Protein 8SK0 (pdb70)

B-factor: mean 19.0, std 8.54, range [7.65, 64.91]

Structure (mmCIF, N/CA/C/O backbone):
data_8SK0
#
_entry.id   8SK0
#
_cell.length_a   59.984
_cell.length_b   76.405
_cell.length_c   148.556
_cell.angle_alpha   90.000
_cell.angle_beta   90.000
_cell.angle_gamma   90.000
#
_symmetry.space_group_name_H-M   'P 21 21 21'
#
loop_
_entity.id
_entity.type
_entity.pdbx_description
1 polymer 'dTDP-glucose 4,6-dehydratase'
2 non-polymer GLYCEROL
3 non-polymer NICOTINAMIDE-ADENINE-DINUCLEOTIDE
4 non-polymer "THYMIDINE-5'-DIPHOSPHATE"
5 non-polymer DI(HYDROXYETHYL)ETHER
6 non-polymer 'CITRATE ANION'
7 water water
#
loop_
_atom_site.group_PDB
_atom_site.id
_atom_site.type_symbol
_atom_site.label_atom_id
_atom_site.label_alt_id
_atom_site.label_comp_id
_atom_site.label_asym_id
_atom_site.label_entity_id
_atom_site.label_seq_id
_atom_site.pdbx_PDB_ins_code
_atom_site.Cartn_x
_atom_site.Cartn_y
_atom_site.Cartn_z
_atom_site.occupancy
_atom_site.B_iso_or_equiv
_atom_site.auth_seq_id
_atom_site.auth_comp_id
_atom_site.auth_asym_id
_atom_site.auth_atom_id
_atom_site.pdbx_PDB_model_num
ATOM 1 N N . VAL A 1 15 ? -8.75081 -26.35301 -23.24318 0.612 28.59357 -4 VAL A N 1
ATOM 2 C CA . VAL A 1 15 ? -7.76276 -25.31235 -22.98879 0.612 28.88851 -4 VAL A CA 1
ATOM 3 C C . VAL A 1 15 ? -8.39417 -23.94317 -23.19835 0.612 36.44900 -4 VAL A C 1
ATOM 4 O O . VAL A 1 15 ? -8.97030 -23.67769 -24.25474 0.612 38.27123 -4 VAL A O 1
ATOM 8 N N . PRO A 1 16 ? -8.28348 -23.06480 -22.19973 0.561 34.81232 -3 PRO A N 1
ATOM 9 C CA . PRO A 1 16 ? -8.98652 -21.78135 -22.28335 0.561 31.83537 -3 PRO A CA 1
ATOM 10 C C . PRO A 1 16 ? -8.12740 -20.62844 -22.78424 0.561 30.88833 -3 PRO A C 1
ATOM 11 O O . PRO A 1 16 ? -8.48178 -19.46751 -22.56349 0.561 34.05017 -3 PRO A O 1
ATOM 15 N N . ARG A 1 17 ? -7.01539 -20.91405 -23.46084 0.581 38.51508 -2 ARG A N 1
ATOM 16 C CA . ARG A 1 17 ? -6.18877 -19.84793 -24.01298 0.581 34.48054 -2 ARG A CA 1
ATOM 17 C C . ARG A 1 17 ? -5.38227 -20.38285 -25.18786 0.581 37.89954 -2 ARG A C 1
ATOM 18 O O . ARG A 1 17 ? -4.93198 -21.53327 -25.17053 0.581 40.38011 -2 ARG A O 1
ATOM 20 N N . GLY A 1 18 ? -5.20174 -19.53396 -26.19981 0.649 38.74090 -1 GLY A N 1
ATOM 21 C CA . GLY A 1 18 ? -4.47654 -19.90593 -27.39783 0.649 38.92247 -1 GLY A CA 1
ATOM 22 C C . GLY A 1 18 ? -3.19006 -19.13073 -27.60586 0.649 36.90671 -1 GLY A C 1
ATOM 23 O O . GLY A 1 18 ? -2.46764 -18.84280 -26.64618 0.649 34.00583 -1 GLY A O 1
ATOM 24 N N . SER A 1 19 ? -2.89483 -18.78705 -28.86197 1.000 35.57337 0 SER A N 1
ATOM 25 C CA . SER A 1 19 ? -1.64835 -18.12878 -29.23724 1.000 32.77421 0 SER A CA 1
ATOM 26 C C . SER A 1 19 ? -1.79630 -16.61968 -29.41804 1.000 37.06720 0 SER A C 1
ATOM 27 O O . SER A 1 19 ? -0.88886 -15.97851 -29.95893 1.000 27.59828 0 SER A O 1
ATOM 30 N N . VAL A 1 20 ? -2.92378 -16.04524 -29.01254 1.000 27.03990 1 VAL A N 1
ATOM 31 C CA . VAL A 1 20 ? -3.07419 -14.59237 -28.95848 1.000 24.79839 1 VAL A CA 1
ATOM 32 C C . VAL A 1 20 ? -3.53941 -14.22917 -27.55537 1.000 22.31685 1 VAL A C 1
ATOM 33 O O . VAL A 1 20 ? -4.02156 -15.09673 -26.81157 1.000 22.27895 1 VAL A O 1
ATOM 37 N N . PRO A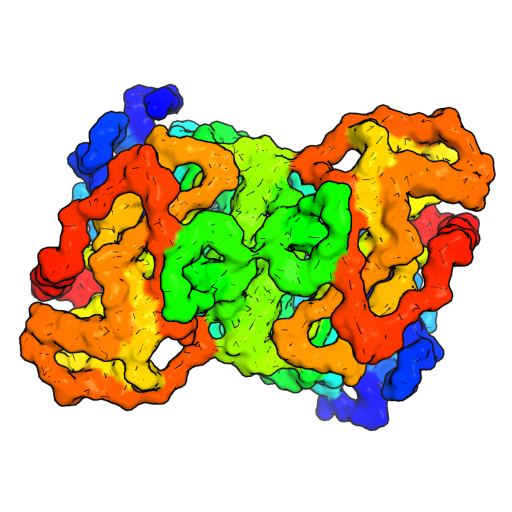 1 21 ? -3.37709 -12.96777 -27.14521 1.000 25.58107 2 PRO A N 1
ATOM 38 C CA . PRO A 1 21 ? -3.87464 -12.57218 -25.82237 1.000 24.88952 2 PRO A CA 1
ATOM 39 C C . PRO A 1 21 ? -5.38618 -12.72323 -25.73917 1.000 21.19158 2 PRO A C 1
ATOM 40 O O . PRO A 1 21 ? -6.09806 -12.62475 -26.74184 1.000 20.64148 2 PRO A O 1
ATOM 44 N N . ARG A 1 22 ? -5.86195 -13.00067 -24.52633 1.000 19.62227 3 ARG A N 1
ATOM 45 C CA . ARG A 1 22 ? -7.28454 -13.14068 -24.22448 1.000 20.61708 3 ARG A CA 1
ATOM 46 C C . ARG A 1 22 ? -7.65141 -12.13491 -23.14282 1.000 15.76958 3 ARG A C 1
ATOM 47 O O . ARG A 1 22 ? -7.13680 -12.21210 -22.02136 1.000 16.45256 3 ARG A O 1
ATOM 55 N N . VAL A 1 23 ? -8.55245 -11.20977 -23.46882 1.000 14.74999 4 VAL A N 1
ATOM 56 C CA . VAL A 1 23 ? -8.88260 -10.08676 -22.59527 1.000 11.93792 4 VAL A CA 1
ATOM 57 C C . VAL A 1 23 ? -10.36559 -10.14506 -22.24239 1.000 13.78552 4 VAL A C 1
ATOM 58 O O . VAL A 1 23 ? -11.21920 -10.24070 -23.13034 1.000 13.81230 4 VAL A O 1
ATOM 62 N N . PHE A 1 24 ? -10.66511 -10.08933 -20.94938 1.000 12.86223 5 PHE A N 1
ATOM 63 C CA . PHE A 1 24 ? -12.02693 -10.15228 -20.42494 1.000 11.88980 5 PHE A CA 1
ATOM 64 C C . PHE A 1 24 ? -12.42878 -8.74802 -19.98837 1.000 12.78658 5 PHE A C 1
ATOM 65 O O . PHE A 1 24 ? -11.74120 -8.13267 -19.16718 1.000 12.54495 5 PHE A O 1
ATOM 73 N N . VAL A 1 25 ? -13.53689 -8.24148 -20.53105 1.000 11.50294 6 VAL A N 1
ATOM 74 C CA . VAL A 1 25 ? -13.98639 -6.87028 -20.27149 1.000 9.91118 6 VAL A CA 1
ATOM 75 C C . VAL A 1 25 ? -15.39647 -6.93178 -19.69251 1.000 10.14521 6 VAL A C 1
ATOM 76 O O . VAL A 1 25 ? -16.37911 -7.09263 -20.43354 1.000 11.97057 6 VAL A O 1
ATOM 80 N N . ALA A 1 26 ? -15.51473 -6.77796 -18.37423 1.000 9.54938 7 ALA A N 1
ATOM 81 C CA . ALA A 1 26 ? -16.83258 -6.64853 -17.76186 1.000 10.67117 7 ALA A CA 1
ATOM 82 C C . ALA A 1 26 ? -17.36242 -5.23856 -17.98793 1.000 10.10875 7 ALA A C 1
ATOM 83 O O . ALA A 1 26 ? -16.61651 -4.25875 -17.88457 1.000 10.30852 7 ALA A O 1
ATOM 85 N N . GLY A 1 27 ? -18.65138 -5.13163 -18.30075 1.000 10.78609 8 GLY A N 1
ATOM 86 C CA . GLY A 1 27 ? -19.21116 -3.82432 -18.59464 1.000 10.69330 8 GLY A CA 1
ATOM 87 C C . GLY A 1 27 ? -18.86211 -3.31152 -19.97564 1.000 9.39505 8 GLY A C 1
ATOM 88 O O . GLY A 1 27 ? -18.99439 -2.11354 -20.24180 1.000 10.16335 8 GLY A O 1
ATOM 89 N N . GLY A 1 28 ? -18.41501 -4.19174 -20.86666 1.000 8.35344 9 GLY A N 1
ATOM 90 C CA . GLY A 1 28 ? -17.92425 -3.83338 -22.18236 1.000 9.49895 9 GLY A CA 1
ATOM 91 C C . GLY A 1 28 ? -18.97144 -3.38205 -23.17642 1.000 9.55638 9 GLY A C 1
ATOM 92 O O . GLY A 1 28 ? -18.59377 -2.97563 -24.27764 1.000 10.75722 9 GLY A O 1
ATOM 93 N N . ALA A 1 29 ? -20.25978 -3.43353 -22.83354 1.000 9.73780 10 ALA A N 1
ATOM 94 C CA . ALA A 1 29 ? -21.31063 -2.89658 -23.69308 1.000 8.63272 10 ALA A CA 1
ATOM 95 C C . ALA A 1 29 ? -21.72977 -1.48162 -23.30389 1.000 11.18451 10 ALA A C 1
ATOM 96 O O . ALA A 1 29 ? -22.66536 -0.93215 -23.90560 1.000 9.51074 10 ALA A O 1
ATOM 98 N N . GLY A 1 30 ? -21.06112 -0.87582 -22.32472 1.000 10.33393 11 GLY A N 1
ATOM 99 C CA . GLY A 1 30 ? -21.33197 0.49301 -21.93748 1.000 11.71046 11 GLY A CA 1
ATOM 100 C C . GLY A 1 30 ? -20.46612 1.48923 -22.69247 1.000 9.75240 11 GLY A C 1
ATOM 101 O O . GLY A 1 30 ? -19.80605 1.16884 -23.68373 1.000 11.98582 11 GLY A O 1
ATOM 102 N N . PHE A 1 31 ? -20.46794 2.72763 -22.19636 1.000 9.78345 12 PHE A N 1
ATOM 103 C CA . PHE A 1 31 ? -19.76262 3.82595 -22.85146 1.000 9.94361 12 PHE A CA 1
ATOM 104 C C . PHE A 1 31 ? -18.24984 3.59581 -22.88752 1.000 10.52284 12 PHE A C 1
ATOM 105 O O . PHE A 1 31 ? -17.68782 3.40783 -23.97580 1.000 9.35061 12 PHE A O 1
ATOM 113 N N . ILE A 1 32 ? -17.58543 3.59267 -21.72736 1.000 11.53599 13 ILE A N 1
ATOM 114 C CA . ILE A 1 32 ? -16.12315 3.53236 -21.72707 1.000 8.56817 13 ILE A CA 1
ATOM 115 C C . ILE A 1 32 ? -15.65053 2.13176 -22.08086 1.000 9.67068 13 ILE A C 1
ATOM 116 O O . ILE A 1 32 ? -14.67154 1.96021 -22.82182 1.000 11.16241 13 ILE A O 1
ATOM 121 N N . GLY A 1 33 ? -16.32233 1.11319 -21.54582 1.000 10.73659 14 GLY A N 1
ATOM 122 C CA . GLY A 1 33 ? -15.92214 -0.25576 -21.83172 1.000 12.05457 14 GLY A CA 1
ATOM 123 C C . GLY A 1 33 ? -15.99407 -0.59466 -23.30848 1.000 10.41088 14 GLY A C 1
ATOM 124 O O . GLY A 1 33 ? -15.09958 -1.25298 -23.83896 1.000 11.34783 14 GLY A O 1
ATOM 125 N N . SER A 1 34 ? -17.04712 -0.14213 -23.99920 1.000 9.43581 15 SER A N 1
ATOM 126 C CA . SER A 1 34 ? -17.12719 -0.44443 -25.42672 1.000 10.72452 15 SER A CA 1
ATOM 127 C C . SER A 1 34 ? -16.06797 0.31280 -26.20770 1.000 13.03520 15 SER A C 1
ATOM 128 O O . SER A 1 34 ? -15.54525 -0.21160 -27.19650 1.000 10.98130 15 SER A O 1
ATOM 131 N N . HIS A 1 35 ? -15.71160 1.52363 -25.77390 1.000 10.65983 16 HIS A N 1
ATOM 132 C CA . HIS A 1 35 ? -14.60643 2.20929 -26.42227 1.000 10.61916 16 HIS A CA 1
ATOM 133 C C . HIS A 1 35 ? -13.31760 1.41354 -26.28480 1.000 11.80830 16 HIS A C 1
ATOM 134 O O . HIS A 1 35 ? -12.57296 1.24575 -27.25576 1.000 13.09479 16 HIS A O 1
ATOM 141 N N . TYR A 1 36 ? -13.03883 0.91939 -25.08016 1.000 9.69126 17 TYR A N 1
ATOM 142 C CA . TYR A 1 36 ? -11.84345 0.11385 -24.87014 1.000 13.75833 17 TYR A CA 1
ATOM 143 C C . TYR A 1 36 ? -11.84031 -1.10564 -25.78600 1.000 13.29111 17 TYR A C 1
ATOM 144 O O . TYR A 1 36 ? -10.82305 -1.41020 -26.42036 1.000 11.77004 17 TYR A O 1
ATOM 153 N N . VAL A 1 37 ? -12.97926 -1.79482 -25.89363 1.000 11.88341 18 VAL A N 1
ATOM 154 C CA . VAL A 1 37 ? -13.06632 -2.98362 -26.74059 1.000 11.25279 18 VAL A CA 1
ATOM 155 C C . VAL A 1 37 ? -12.84425 -2.62017 -28.20513 1.000 14.72084 18 VAL A C 1
ATOM 156 O O . VAL A 1 37 ? -12.08911 -3.29028 -28.91916 1.000 14.46465 18 VAL A O 1
ATOM 160 N N . ARG A 1 38 ? -13.51474 -1.56899 -28.68406 1.000 11.79550 19 ARG A N 1
ATOM 161 C CA . ARG A 1 38 ? -13.35864 -1.20002 -30.09353 1.000 13.30868 19 ARG A CA 1
ATOM 162 C C . ARG A 1 38 ? -11.91138 -0.83753 -30.42033 1.000 16.37437 19 ARG A C 1
ATOM 163 O O . ARG A 1 38 ? -11.39915 -1.21440 -31.48316 1.000 17.17615 19 ARG A O 1
ATOM 171 N N . GLU A 1 39 ? -11.23143 -0.12750 -29.51377 1.000 14.36625 20 GLU A N 1
ATOM 172 C CA . GLU A 1 39 ? -9.83642 0.24458 -29.74418 1.000 16.93701 20 GLU A CA 1
ATOM 173 C C . GLU A 1 39 ? -8.92608 -0.97552 -29.69974 1.000 18.50429 20 GLU A C 1
ATOM 174 O O . GLU A 1 39 ? -8.02709 -1.11637 -30.53923 1.000 16.15148 20 GLU A O 1
ATOM 180 N N . LEU A 1 40 ? -9.13106 -1.85393 -28.71603 1.000 12.81968 21 LEU A N 1
ATOM 181 C CA . LEU A 1 40 ? -8.32367 -3.06389 -28.59718 1.000 13.54006 21 LEU A CA 1
ATOM 182 C C . LEU A 1 40 ? -8.43360 -3.91530 -29.85807 1.000 16.21757 21 LEU A C 1
ATOM 183 O O . LEU A 1 40 ? -7.42102 -4.34641 -30.42678 1.000 17.97829 21 LEU A O 1
ATOM 188 N N . VAL A 1 41 ? -9.65995 -4.12551 -30.33835 1.000 14.97508 22 VAL A N 1
ATOM 189 C CA . VAL A 1 41 ? -9.87901 -4.95434 -31.52047 1.000 15.33571 22 VAL A CA 1
ATOM 190 C C . VAL A 1 41 ? -9.29605 -4.28688 -32.76393 1.000 21.19733 22 VAL A C 1
ATOM 191 O O . VAL A 1 41 ? -8.75042 -4.96044 -33.64884 1.000 19.80280 22 VAL A O 1
ATOM 195 N N . ALA A 1 42 ? -9.38181 -2.95720 -32.84463 1.000 18.05676 23 ALA A N 1
ATOM 196 C CA . ALA A 1 42 ? -8.84346 -2.22450 -33.98366 1.000 19.06396 23 ALA A CA 1
ATOM 197 C C . ALA A 1 42 ? -7.32341 -2.22410 -34.02289 1.000 20.40844 23 ALA A C 1
ATOM 198 O O . ALA A 1 42 ? -6.75122 -1.77881 -35.02490 1.000 25.49204 23 ALA A O 1
ATOM 200 N N . GLY A 1 43 ? -6.66397 -2.69889 -32.96953 1.000 19.74455 24 GLY A N 1
ATOM 201 C CA . GLY A 1 43 ? -5.21387 -2.70392 -32.91636 1.000 17.62565 24 GLY A CA 1
ATOM 202 C C . GLY A 1 43 ? -4.58135 -1.40841 -32.45982 1.000 21.66221 24 GLY A C 1
ATOM 203 O O . GLY A 1 43 ? -3.40807 -1.16536 -32.75742 1.000 22.79880 24 GLY A O 1
ATOM 204 N N . ALA A 1 44 ? -5.31679 -0.56765 -31.73212 1.000 19.72191 25 ALA A N 1
ATOM 205 C CA . ALA A 1 44 ? -4.79074 0.72719 -31.31993 1.000 19.76889 25 ALA A CA 1
ATOM 206 C C . ALA A 1 44 ? -3.74405 0.61982 -30.22202 1.000 23.94393 25 ALA A C 1
ATOM 207 O O . ALA A 1 44 ? -2.96575 1.56106 -30.03356 1.000 24.13121 25 ALA A O 1
ATOM 209 N N . TYR A 1 45 ? -3.70814 -0.48626 -29.48580 1.000 18.59657 26 TYR A N 1
ATOM 210 C CA . TYR A 1 45 ? -2.76669 -0.65526 -28.38770 1.000 22.75231 26 TYR A CA 1
ATOM 211 C C . TYR A 1 45 ? -1.66302 -1.57920 -28.88210 1.000 28.09786 26 TYR A C 1
ATOM 212 O O . TYR A 1 45 ? -1.90919 -2.75560 -29.16505 1.000 24.65695 26 TYR A O 1
ATOM 221 N N . ALA A 1 46 ? -0.46167 -1.02900 -29.02957 1.000 29.12599 27 ALA A N 1
ATOM 222 C CA . ALA A 1 46 ? 0.63385 -1.79391 -29.60574 1.000 31.52161 27 ALA A CA 1
ATOM 223 C C . ALA A 1 46 ? 0.93318 -3.01428 -28.74578 1.000 29.33754 27 ALA A C 1
ATOM 224 O O . ALA A 1 46 ? 0.88402 -2.95808 -27.51369 1.000 29.05796 27 ALA A O 1
ATOM 226 N N . GLY A 1 47 ? 1.22215 -4.13194 -29.40668 1.000 35.61485 28 GLY A N 1
ATOM 227 C CA . GLY A 1 47 ? 1.50092 -5.36543 -28.70767 1.000 34.31635 28 GLY A CA 1
ATOM 228 C C . GLY A 1 47 ? 0.28373 -6.16773 -28.31169 1.000 30.62264 28 GLY A C 1
ATOM 229 O O . GLY A 1 47 ? 0.43509 -7.20209 -27.64770 1.000 30.47241 28 GLY A O 1
ATOM 230 N N . TRP A 1 48 ? -0.91950 -5.72355 -28.68790 1.000 29.47110 29 TRP A N 1
ATOM 231 C CA . TRP A 1 48 ? -2.15903 -6.45303 -28.43604 1.000 30.10386 29 TRP A CA 1
ATOM 232 C C . TRP A 1 48 ? -2.89514 -6.61019 -29.76824 1.000 34.60551 29 TRP A C 1
ATOM 233 O O . TRP A 1 48 ? -3.92274 -5.97546 -30.00674 1.000 39.61037 29 TRP A O 1
ATOM 244 N N . GLN A 1 49 ? -2.36486 -7.47113 -30.63382 1.000 36.36970 30 GLN A N 1
ATOM 245 C CA . GLN A 1 49 ? -2.85794 -7.63625 -31.99610 1.000 34.21217 30 GLN A CA 1
ATOM 246 C C . GLN A 1 49 ? -3.57465 -8.97227 -32.12970 1.000 30.32114 30 GLN A C 1
ATOM 247 O O . GLN A 1 49 ? -3.06989 -10.00178 -31.66483 1.000 28.43397 30 GLN A O 1
ATOM 253 N N . GLY A 1 50 ? -4.74470 -8.95474 -32.76722 1.000 27.96213 31 GLY A N 1
ATOM 254 C CA . GLY A 1 50 ? -5.51244 -10.17503 -32.94047 1.000 22.59536 31 GLY A CA 1
ATOM 255 C C . GLY A 1 50 ? -6.04789 -10.74056 -31.64564 1.000 23.14011 31 GLY A C 1
ATOM 256 O O . GLY A 1 50 ? -6.29613 -11.94493 -31.54952 1.000 24.49405 31 GLY A O 1
ATOM 257 N N . CYS A 1 51 ? -6.24192 -9.88440 -30.65102 1.000 21.24725 32 CYS A N 1
ATOM 258 C CA A CYS A 1 51 ? -6.72837 -10.32261 -29.34947 0.747 21.37527 32 CYS A CA 1
ATOM 259 C CA B CYS A 1 51 ? -6.72262 -10.31882 -29.35198 0.253 21.42391 32 CYS A CA 1
ATOM 260 C C . CYS A 1 51 ? -8.08488 -10.99887 -29.46099 1.000 18.41947 32 CYS A C 1
ATOM 261 O O . CYS A 1 51 ? -8.93070 -10.60469 -30.26794 1.000 19.56552 32 CYS A O 1
ATOM 266 N N . GLU A 1 52 ? -8.29116 -12.02710 -28.63563 1.000 18.15268 33 GLU A N 1
ATOM 267 C CA . GLU A 1 52 ? -9.62802 -12.54447 -28.36862 1.000 20.70217 33 GLU A CA 1
ATOM 268 C C . GLU A 1 52 ? -10.18485 -11.75007 -27.19239 1.000 16.17399 33 GLU A C 1
ATOM 269 O O . GLU A 1 52 ? -9.47697 -11.52668 -26.20658 1.000 18.26876 33 GLU A O 1
ATOM 275 N N . VAL A 1 53 ? -11.42571 -11.28703 -27.30935 1.000 16.07955 34 VAL A N 1
ATOM 276 C CA . VAL A 1 53 ? -12.04795 -10.46359 -26.27706 1.000 13.26137 34 VAL A CA 1
ATOM 277 C C . VAL A 1 53 ? -13.33839 -11.13668 -25.83520 1.000 15.29617 34 VAL A C 1
ATOM 278 O O . VAL A 1 53 ? -14.16604 -11.51355 -26.67125 1.000 16.04572 34 VAL A O 1
ATOM 282 N N . THR A 1 54 ? -13.51047 -11.28994 -24.52774 1.000 13.35078 35 THR A N 1
ATOM 283 C CA . THR A 1 54 ? -14.78935 -11.67922 -23.94828 1.000 12.40189 35 THR A CA 1
ATOM 284 C C . THR A 1 54 ? -15.39769 -10.45545 -23.28253 1.000 12.74037 35 THR A C 1
ATOM 285 O O . THR A 1 54 ? -14.74917 -9.83636 -22.43547 1.000 13.77384 35 THR A O 1
ATOM 289 N N . VAL A 1 55 ? -16.62471 -10.10463 -23.66557 1.000 9.76547 36 VAL A N 1
ATOM 290 C CA . VAL A 1 55 ? -17.38305 -9.04212 -23.00472 1.000 11.30945 36 VAL A CA 1
ATOM 291 C C . VAL A 1 55 ? -18.46679 -9.68972 -22.16133 1.000 13.43919 36 VAL A C 1
ATOM 292 O O . VAL A 1 55 ? -19.28634 -10.45934 -22.67636 1.000 13.04376 36 VAL A O 1
ATOM 296 N N . LEU A 1 56 ? -18.47531 -9.38469 -20.86556 1.000 10.43909 37 LEU A N 1
ATOM 297 C CA . LEU A 1 56 ? -19.56230 -9.78201 -19.98295 1.000 11.06481 37 LEU A CA 1
ATOM 298 C C . LEU A 1 56 ? -20.32824 -8.53225 -19.58292 1.000 11.82662 37 LEU A C 1
ATOM 299 O O . LEU A 1 56 ? -19.74961 -7.60023 -19.01723 1.000 12.68880 37 LEU A O 1
ATOM 304 N N . ASP A 1 57 ? -21.62825 -8.51680 -19.85950 1.000 10.26717 38 ASP A N 1
ATOM 305 C CA . ASP A 1 57 ? -22.41271 -7.32423 -19.59320 1.000 9.08389 38 ASP A CA 1
ATOM 306 C C . ASP A 1 57 ? -23.86208 -7.73628 -19.39764 1.000 9.32013 38 ASP A C 1
ATOM 307 O O . ASP A 1 57 ? -24.38977 -8.54834 -20.16970 1.000 12.45815 38 ASP A O 1
ATOM 312 N N . SER A 1 58 ? -24.50501 -7.18548 -18.36476 1.000 9.72459 39 SER A N 1
ATOM 313 C CA . SER A 1 58 ? -25.86762 -7.56531 -18.01983 1.000 10.78989 39 SER A CA 1
ATOM 314 C C . SER A 1 58 ? -26.90384 -6.73987 -18.77579 1.000 10.02369 39 SER A C 1
ATOM 315 O O . SER A 1 58 ? -28.11298 -6.95680 -18.60193 1.000 10.85891 39 SER A O 1
ATOM 318 N N . LEU A 1 59 ? -26.45635 -5.79835 -19.59755 1.000 9.67292 40 LEU A N 1
ATOM 319 C CA . LEU A 1 59 ? -27.33548 -4.96583 -20.42301 1.000 9.70979 40 LEU A CA 1
ATOM 320 C C . LEU A 1 59 ? -28.42244 -4.29861 -19.57260 1.000 9.99537 40 LEU A C 1
ATOM 321 O O . LEU A 1 59 ? -29.62915 -4.48371 -19.76874 1.000 11.59502 40 LEU A O 1
ATOM 326 N N . THR A 1 60 ? -27.96584 -3.50141 -18.60245 1.000 9.20154 41 THR A N 1
ATOM 327 C CA . THR A 1 60 ? -28.86981 -2.57919 -17.92144 1.000 10.42287 41 THR A CA 1
ATOM 328 C C . THR A 1 60 ? -29.38003 -1.53554 -18.90856 1.000 10.16881 41 THR A C 1
ATOM 329 O O . THR A 1 60 ? -29.08598 -1.59972 -20.11255 1.000 10.52831 41 THR A O 1
ATOM 333 N N . TYR A 1 61 ? -30.11188 -0.54219 -18.39514 1.000 9.90732 42 TYR A N 1
ATOM 334 C CA . TYR A 1 61 ? -30.56077 0.57225 -19.22659 1.000 9.86058 42 TYR A CA 1
ATOM 335 C C . TYR A 1 61 ? -29.41142 1.21091 -19.99956 1.000 12.66505 42 TYR A C 1
ATOM 336 O O . TYR A 1 61 ? -29.63807 1.81250 -21.05530 1.000 12.01782 42 TYR A O 1
ATOM 345 N N . ALA A 1 62 ? -28.17885 1.10838 -19.48268 1.000 11.91145 43 ALA A N 1
ATOM 346 C CA . ALA A 1 62 ? -27.00551 1.74905 -20.06499 1.000 9.57432 43 ALA A CA 1
ATOM 347 C C . ALA A 1 62 ? -26.23901 0.85121 -21.02576 1.000 10.95825 43 ALA A C 1
ATOM 348 O O . ALA A 1 62 ? -25.39817 1.35451 -21.78317 1.000 13.83954 43 ALA A O 1
ATOM 350 N N . GLY A 1 63 ? -26.48497 -0.45415 -21.01198 1.000 9.56690 44 GLY A N 1
ATOM 351 C CA . GLY A 1 63 ? -25.77125 -1.35106 -21.91027 1.000 9.89274 44 GLY A CA 1
ATOM 352 C C . GLY A 1 63 ? -26.40805 -1.32228 -23.28657 1.000 9.76802 44 GLY A C 1
ATOM 353 O O . GLY A 1 63 ? -27.62152 -1.17851 -23.42687 1.000 13.49015 44 GLY A O 1
ATOM 354 N N . ASN A 1 64 ? -25.56692 -1.41641 -24.31501 1.000 10.28523 45 ASN A N 1
ATOM 355 C CA . ASN A 1 64 ? -26.07004 -1.25397 -25.67510 1.000 8.98761 45 ASN A CA 1
ATOM 356 C C . ASN A 1 64 ? -25.20860 -2.06284 -26.63539 1.000 11.34497 45 ASN A C 1
ATOM 357 O O . ASN A 1 64 ? -24.06217 -1.69197 -26.90563 1.000 11.17300 45 ASN A O 1
ATOM 362 N N . LEU A 1 65 ? -25.77638 -3.15350 -27.17719 1.000 11.51386 46 LEU A N 1
ATOM 363 C CA . LEU A 1 65 ? -25.01240 -3.97799 -28.11189 1.000 11.94497 46 LEU A CA 1
ATOM 364 C C . LEU A 1 65 ? -24.67328 -3.24208 -29.40763 1.000 10.87912 46 LEU A C 1
ATOM 365 O O . LEU A 1 65 ? -23.73597 -3.65938 -30.10080 1.000 12.30989 46 LEU A O 1
ATOM 370 N N . ALA A 1 66 ? -25.37828 -2.14753 -29.72809 1.000 10.86403 47 ALA A N 1
ATOM 371 C CA . ALA A 1 66 ? -24.98678 -1.34327 -30.88369 1.000 12.51187 47 ALA A CA 1
ATOM 372 C C . ALA A 1 66 ? -23.58123 -0.78525 -30.71829 1.000 11.76730 47 ALA A C 1
ATOM 373 O O . ALA A 1 66 ? -22.90297 -0.51325 -31.71820 1.000 14.27118 47 ALA A O 1
ATOM 375 N N . ASN A 1 67 ? -23.12006 -0.63628 -29.47364 1.000 10.93252 48 ASN A N 1
ATOM 376 C CA . ASN A 1 67 ? -21.78600 -0.12783 -29.19343 1.000 11.84442 48 ASN A CA 1
ATOM 377 C C . ASN A 1 67 ? -20.70060 -1.11458 -29.59627 1.000 12.66343 48 ASN A C 1
ATOM 378 O O . ASN A 1 67 ? -19.52145 -0.73321 -29.65433 1.000 13.72636 48 ASN A O 1
ATOM 383 N N . LEU A 1 68 ? -21.06791 -2.37066 -29.85411 1.000 12.29451 49 LEU A N 1
ATOM 384 C CA . LEU A 1 68 ? -20.11407 -3.41513 -30.22460 1.000 13.59811 49 LEU A CA 1
ATOM 385 C C . LEU A 1 68 ? -20.40157 -4.03834 -31.58178 1.000 14.94886 49 LEU A C 1
ATOM 386 O O . LEU A 1 68 ? -19.77238 -5.04922 -31.92675 1.000 15.63934 49 LEU A O 1
ATOM 391 N N . ALA A 1 69 ? -21.32428 -3.47257 -32.36173 1.000 13.88124 50 ALA A N 1
ATOM 392 C CA . ALA A 1 69 ? -21.81390 -4.18969 -33.53735 1.000 14.83784 50 ALA A CA 1
ATOM 393 C C . ALA A 1 69 ? -20.74875 -4.36886 -34.61375 1.000 19.17442 50 ALA A C 1
ATOM 394 O O . ALA A 1 69 ? -20.87902 -5.27672 -35.44266 1.000 20.03713 50 ALA A O 1
ATOM 396 N N . GLY A 1 70 ? -19.69979 -3.54375 -34.61617 1.000 17.22629 51 GLY A N 1
ATOM 397 C CA . GLY A 1 70 ? -18.64746 -3.66804 -35.60793 1.000 17.53626 51 GLY A CA 1
ATOM 398 C C . GLY A 1 70 ? -17.51613 -4.60866 -35.25675 1.000 22.79661 51 GLY A C 1
ATOM 399 O O . GLY A 1 70 ? -16.63961 -4.84254 -36.09633 1.000 24.95350 51 GLY A O 1
ATOM 400 N N . VAL A 1 71 ? -17.50028 -5.16771 -34.04712 1.000 16.75076 52 VAL A N 1
ATOM 401 C CA . VAL A 1 71 ? -16.36452 -5.95674 -33.58760 1.000 17.57461 52 VAL A CA 1
ATOM 402 C C . VAL A 1 71 ? -16.78746 -7.36145 -33.15146 1.000 16.87212 52 VAL A C 1
ATOM 403 O O . VAL A 1 71 ? -16.07038 -8.02314 -32.42133 1.000 19.58225 52 VAL A O 1
ATOM 407 N N . ARG A 1 72 ? -17.92810 -7.84676 -33.63648 1.000 19.46016 53 ARG A N 1
ATOM 408 C CA . ARG A 1 72 ? -18.39518 -9.14197 -33.15593 1.000 21.73750 53 ARG A CA 1
ATOM 409 C C . ARG A 1 72 ? -17.56631 -10.32115 -33.66765 1.000 25.14770 53 ARG A C 1
ATOM 410 O O . ARG A 1 72 ? -17.71688 -11.42720 -33.14192 1.000 21.20950 53 ARG A O 1
ATOM 418 N N . ASP A 1 73 ? -16.67758 -10.12552 -34.64696 1.000 28.09664 54 ASP A N 1
ATOM 419 C CA . ASP A 1 73 ? -15.80274 -11.22741 -35.05415 1.000 25.29208 54 ASP A CA 1
ATOM 420 C C . ASP A 1 73 ? -14.73229 -11.52084 -34.01032 1.000 26.27555 54 ASP A C 1
ATOM 421 O O . ASP A 1 73 ? -14.26096 -12.65997 -33.91552 1.000 29.60764 54 ASP A O 1
ATOM 426 N N . ALA A 1 74 ? -14.33286 -10.52098 -33.22282 1.000 22.79426 55 ALA A N 1
ATOM 427 C CA . ALA A 1 74 ? -13.32244 -10.71388 -32.19102 1.000 22.03838 55 ALA A CA 1
ATOM 428 C C . ALA A 1 74 ? -13.90999 -10.86971 -30.79891 1.000 20.61440 55 ALA A C 1
ATOM 429 O O . ALA A 1 74 ? -13.20898 -11.33169 -29.89274 1.000 23.47306 55 ALA A O 1
ATOM 431 N N . VAL A 1 75 ? -15.17262 -10.51480 -30.60749 1.000 17.95032 56 VAL A N 1
ATOM 432 C CA . VAL A 1 75 ? -15.77117 -10.44216 -29.28447 1.000 16.31747 56 VAL A CA 1
ATOM 433 C C . VAL A 1 75 ? -16.67455 -11.64821 -29.08583 1.000 18.77328 56 VAL A C 1
ATOM 434 O O . VAL A 1 75 ? -17.50681 -11.96119 -29.94495 1.000 25.14561 56 VAL A O 1
ATOM 438 N N . THR A 1 76 ? -16.49316 -12.33312 -27.96406 1.000 16.10257 57 THR A N 1
ATOM 439 C CA . THR A 1 76 ? -17.46064 -13.29170 -27.45467 1.000 13.60342 57 THR A CA 1
ATOM 440 C C . THR A 1 76 ? -18.28751 -12.57485 -26.39933 1.000 13.86176 57 THR A C 1
ATOM 441 O O . THR A 1 76 ? -17.74070 -12.15156 -25.37469 1.000 17.28116 57 THR A O 1
ATOM 445 N N . PHE A 1 77 ? -19.58695 -12.42936 -26.64712 1.000 13.55059 58 PHE A N 1
ATOM 446 C CA . PHE A 1 77 ? -20.47605 -11.72293 -25.73270 1.000 13.81395 58 PHE A CA 1
ATOM 447 C C . PHE A 1 77 ? -21.17354 -12.70482 -24.80277 1.000 15.47488 58 PHE A C 1
ATOM 448 O O . PHE A 1 77 ? -21.75560 -13.69405 -25.25945 1.000 16.72661 58 PHE A O 1
ATOM 456 N N . VAL A 1 78 ? -21.12992 -12.41503 -23.50088 1.000 13.11662 59 VAL A N 1
ATOM 457 C CA . VAL A 1 78 ? -21.83567 -13.18311 -22.48132 1.000 12.87186 59 VAL A CA 1
ATOM 458 C C . VAL A 1 78 ? -22.76884 -12.22937 -21.75220 1.000 14.17023 59 VAL A C 1
ATOM 459 O O . VAL A 1 78 ? -22.30991 -11.27839 -21.10668 1.000 13.17167 59 VAL A O 1
ATOM 463 N N . ARG A 1 79 ? -24.07327 -12.47924 -21.85249 1.000 13.84211 60 ARG A N 1
ATOM 464 C CA . ARG A 1 79 ? -25.08373 -11.64856 -21.20426 1.000 11.24035 60 ARG A CA 1
ATOM 465 C C . ARG A 1 79 ? -25.26541 -12.15457 -19.78000 1.000 13.41721 60 ARG A C 1
ATOM 466 O O . ARG A 1 79 ? -25.96011 -13.14511 -19.54225 1.000 16.17544 60 ARG A O 1
ATOM 474 N N . GLY A 1 80 ? -24.63349 -11.47989 -18.82483 1.000 13.97922 61 GLY A N 1
ATOM 475 C CA . GLY A 1 80 ? -24.66267 -11.94734 -17.45041 1.000 13.34495 61 GLY A CA 1
ATOM 476 C C . GLY A 1 80 ? -24.13940 -10.86943 -16.53218 1.000 13.18594 61 GLY A C 1
ATOM 477 O O . GLY A 1 80 ? -23.73283 -9.79302 -16.97382 1.000 13.48744 61 GLY A O 1
ATOM 478 N N . ASP A 1 81 ? -24.13473 -11.19631 -15.23868 1.000 11.40736 62 ASP A N 1
ATOM 479 C CA . ASP A 1 81 ? -23.91456 -10.24924 -14.15471 1.000 12.70901 62 ASP A CA 1
ATOM 480 C C . ASP A 1 81 ? -22.59631 -10.55471 -13.45128 1.000 12.66451 62 ASP A C 1
ATOM 481 O O . ASP A 1 81 ? -22.27719 -11.72292 -13.19926 1.000 12.56499 62 ASP A O 1
ATOM 486 N N . ILE A 1 82 ? -21.83138 -9.50729 -13.11378 1.000 10.11185 63 ILE A N 1
ATOM 487 C CA . ILE A 1 82 ? -20.57329 -9.74317 -12.40626 1.000 10.37152 63 ILE A CA 1
ATOM 488 C C . ILE A 1 82 ? -20.80643 -10.32606 -11.01380 1.000 10.93468 63 ILE A C 1
ATOM 489 O O . ILE A 1 82 ? -19.86680 -10.86978 -10.41996 1.000 12.07252 63 ILE A O 1
ATOM 494 N N . CYS A 1 83 ? -22.03278 -10.25115 -10.49021 1.000 11.19505 64 CYS A N 1
ATOM 495 C CA . CYS A 1 83 ? -22.36253 -10.86113 -9.20986 1.000 9.02939 64 CYS A CA 1
ATOM 496 C C . CYS A 1 83 ? -22.56260 -12.36785 -9.29257 1.000 11.25900 64 CYS A C 1
ATOM 497 O O . CYS A 1 83 ? -22.69090 -13.01548 -8.24136 1.000 13.59568 64 CYS A O 1
ATOM 500 N N . ASP A 1 84 ? -22.58789 -12.92842 -10.50073 1.000 12.97910 65 ASP A N 1
ATOM 501 C CA . ASP A 1 84 ? -22.87284 -14.34344 -10.75066 1.000 13.74173 65 ASP A CA 1
ATOM 502 C C . ASP A 1 84 ? -21.55058 -15.09393 -10.65088 1.000 12.06462 65 ASP A C 1
ATOM 503 O O . ASP A 1 84 ? -20.81571 -15.24567 -11.62775 1.000 12.93544 65 ASP A O 1
ATOM 508 N N . GLY A 1 85 ? -21.23978 -15.57474 -9.44216 1.000 11.70907 66 GLY A N 1
ATOM 509 C CA . GLY A 1 85 ? -19.94600 -16.19392 -9.21739 1.000 13.40386 66 GLY A CA 1
ATOM 510 C C . GLY A 1 85 ? -19.76611 -17.50147 -9.95772 1.000 12.11532 66 GLY A C 1
ATOM 511 O O . GLY A 1 85 ? -18.64876 -17.83555 -10.35883 1.000 13.52271 66 GLY A O 1
ATOM 512 N N . ARG A 1 86 ? -20.85396 -18.26110 -10.14086 1.000 13.72107 67 ARG A N 1
ATOM 513 C CA . ARG A 1 86 ? -20.76263 -19.49843 -10.91320 1.000 14.53710 67 ARG A CA 1
ATOM 514 C C . ARG A 1 86 ? -20.41003 -19.20957 -12.36616 1.000 11.74206 67 ARG A C 1
ATOM 515 O O . ARG A 1 86 ? -19.55673 -19.87890 -12.95678 1.000 13.04492 67 ARG A O 1
ATOM 523 N N . LEU A 1 87 ? -21.04664 -18.19903 -12.95317 1.000 11.24922 68 LEU A N 1
ATOM 524 C CA . LEU A 1 87 ? -20.74127 -17.82670 -14.32731 1.000 12.09857 68 LEU A CA 1
ATOM 525 C C . LEU A 1 87 ? -19.29455 -17.36493 -14.46890 1.000 11.64466 68 LEU A C 1
ATOM 526 O O . LEU A 1 87 ? -18.58895 -17.77424 -15.39444 1.000 13.79518 68 LEU A O 1
ATOM 531 N N . LEU A 1 88 ? -18.82724 -16.51866 -13.54850 1.000 12.59744 69 LEU A N 1
ATOM 532 C CA . LEU A 1 88 ? -17.44563 -16.05450 -13.62279 1.000 13.39592 69 LEU A CA 1
ATOM 533 C C . LEU A 1 88 ? -16.45764 -17.21256 -13.51933 1.000 12.43229 69 LEU A C 1
ATOM 534 O O . LEU A 1 88 ? -15.43460 -17.22009 -14.21321 1.000 12.65840 69 LEU A O 1
ATOM 539 N N . ALA A 1 89 ? -16.73795 -18.19315 -12.65247 1.000 12.82629 70 ALA A N 1
ATOM 540 C CA . ALA A 1 89 ? -15.82661 -19.32734 -12.50986 1.000 14.40543 70 ALA A CA 1
ATOM 541 C C . ALA A 1 89 ? -15.73732 -20.11950 -13.80500 1.000 15.26526 70 ALA A C 1
ATOM 542 O O . ALA A 1 89 ? -14.68514 -20.69674 -14.11299 1.000 15.96329 70 ALA A O 1
ATOM 544 N N . GLU A 1 90 ? -16.82584 -20.13392 -14.58088 1.000 14.23854 71 GLU A N 1
ATOM 545 C CA . GLU A 1 90 ? -16.87072 -20.83210 -15.85715 1.000 14.55990 71 GLU A CA 1
ATOM 546 C C . GLU A 1 90 ? -16.17657 -20.04653 -16.96075 1.000 15.91220 71 GLU A C 1
ATOM 547 O O . GLU A 1 90 ? -15.46964 -20.63636 -17.78692 1.000 17.17146 71 GLU A O 1
ATOM 553 N N . VAL A 1 91 ? -16.33866 -18.71960 -16.98340 1.000 13.11400 72 VAL A N 1
ATOM 554 C CA A VAL A 1 91 ? -15.88995 -17.94818 -18.14143 0.563 12.78557 72 VAL A CA 1
ATOM 555 C CA B VAL A 1 91 ? -15.90618 -17.91899 -18.12923 0.437 12.82548 72 VAL A CA 1
ATOM 556 C C . VAL A 1 91 ? -14.49978 -17.34179 -17.95472 1.000 14.02875 72 VAL A C 1
ATOM 557 O O . VAL A 1 91 ? -13.76342 -17.18645 -18.93314 1.000 16.63039 72 VAL A O 1
ATOM 564 N N . LEU A 1 92 ? -14.10454 -17.00587 -16.72522 1.000 15.33935 73 LEU A N 1
ATOM 565 C CA . LEU A 1 92 ? -12.80634 -16.36018 -16.53573 1.000 14.32553 73 LEU A CA 1
ATOM 566 C C . LEU A 1 92 ? -11.58682 -17.19106 -16.93471 1.000 14.74134 73 LEU A C 1
ATOM 567 O O . LEU A 1 92 ? -10.62218 -16.59109 -17.44211 1.000 14.71670 73 LEU A O 1
ATOM 572 N N . PRO A 1 93 ? -11.51903 -18.50593 -16.70122 1.000 16.17580 74 PRO A N 1
ATOM 573 C CA . PRO A 1 93 ? -10.24770 -19.21557 -16.92330 1.000 16.77619 74 PRO A CA 1
ATOM 574 C C . PRO A 1 93 ? -9.68238 -18.98550 -18.31790 1.000 18.66897 74 PRO A C 1
ATOM 575 O O . PRO A 1 93 ? -10.40315 -19.00665 -19.31744 1.000 19.71347 74 PRO A O 1
ATOM 579 N N . GLY A 1 94 ? -8.37453 -18.73358 -18.37691 1.000 18.42910 75 GLY A N 1
ATOM 580 C CA . GLY A 1 94 ? -7.69150 -18.56157 -19.63817 1.000 20.15251 75 GLY A CA 1
ATOM 581 C C . GLY A 1 94 ? -7.49963 -17.12924 -20.08933 1.000 19.91166 75 GLY A C 1
ATOM 582 O O . GLY A 1 94 ? -6.80384 -16.90123 -21.08597 1.000 25.66622 75 GLY A O 1
ATOM 583 N N . HIS A 1 95 ? -8.07612 -16.15714 -19.39312 1.000 17.33226 76 HIS A N 1
ATOM 584 C CA . HIS A 1 95 ? -7.89959 -14.76374 -19.76668 1.000 15.81722 76 HIS A CA 1
ATOM 585 C C . HIS A 1 95 ? -6.64469 -14.18982 -19.12283 1.000 18.15842 76 HIS A C 1
ATOM 586 O O . HIS A 1 95 ? -6.34901 -14.45219 -17.95429 1.000 19.79826 76 HIS A O 1
ATOM 593 N N . ASP A 1 96 ? -5.90280 -13.41692 -19.90986 1.000 14.53093 77 ASP A N 1
ATOM 594 C CA . ASP A 1 96 ? -4.65865 -12.81610 -19.45636 1.000 17.36072 77 ASP A CA 1
ATOM 595 C C . ASP A 1 96 ? -4.89656 -11.53249 -18.67939 1.000 15.58454 77 ASP A C 1
ATOM 596 O O . ASP A 1 96 ? -4.10886 -11.19406 -17.78947 1.000 17.20797 77 ASP A O 1
ATOM 601 N N . VAL A 1 97 ? -5.97036 -10.81234 -19.00392 1.000 14.27373 78 VAL A N 1
ATOM 602 C CA . VAL A 1 97 ? -6.29713 -9.53624 -18.38457 1.000 13.22632 78 VAL A CA 1
ATOM 603 C C . VAL A 1 97 ? -7.79616 -9.51455 -18.12931 1.000 13.64622 78 VAL A C 1
ATOM 604 O O . VAL A 1 97 ? -8.58203 -9.96180 -18.97080 1.000 15.55777 78 VAL A O 1
ATOM 608 N N . VAL A 1 98 ? -8.19206 -8.99331 -16.96913 1.000 12.54780 79 VAL A N 1
ATOM 609 C CA . VAL A 1 98 ? -9.58374 -8.66854 -16.66202 1.000 9.93970 79 VAL A CA 1
ATOM 610 C C . VAL A 1 98 ? -9.66549 -7.17573 -16.39556 1.000 10.30553 79 VAL A C 1
ATOM 611 O O . VAL A 1 98 ? -8.88150 -6.63922 -15.60423 1.000 11.70959 79 VAL A O 1
ATOM 615 N N . LEU A 1 99 ? -10.62803 -6.51248 -17.03114 1.000 10.84935 80 LEU A N 1
ATOM 616 C CA . LEU A 1 99 ? -10.92016 -5.10915 -16.76098 1.000 11.98346 80 LEU A CA 1
ATOM 617 C C . LEU A 1 99 ? -12.37719 -4.99398 -16.35309 1.000 10.69092 80 LEU A C 1
ATOM 618 O O . LEU A 1 99 ? -13.25492 -5.56801 -17.01559 1.000 12.10212 80 LEU A O 1
ATOM 623 N N . ASN A 1 100 ? -12.64013 -4.26002 -15.26978 1.000 10.38438 81 ASN A N 1
ATOM 624 C CA . ASN A 1 100 ? -14.00938 -4.10668 -14.77129 1.000 10.24172 81 ASN A CA 1
ATOM 625 C C . ASN A 1 100 ? -14.53481 -2.69518 -15.01809 1.000 10.19109 81 ASN A C 1
ATOM 626 O O . ASN A 1 100 ? -14.26397 -1.77762 -14.23456 1.000 10.53471 81 ASN A O 1
ATOM 631 N N . PHE A 1 101 ? -15.31668 -2.53874 -16.08911 1.000 9.34485 82 PHE A N 1
ATOM 632 C CA . PHE A 1 101 ? -16.05410 -1.30461 -16.34828 1.000 9.78951 82 PHE A CA 1
ATOM 633 C C . PHE A 1 101 ? -17.50041 -1.39291 -15.89035 1.000 11.96929 82 PHE A C 1
ATOM 634 O O . PHE A 1 101 ? -18.23714 -0.41116 -16.02716 1.000 12.81769 82 PHE A O 1
ATOM 642 N N . ALA A 1 102 ? -17.94106 -2.55215 -15.41046 1.000 10.05078 83 ALA A N 1
ATOM 643 C CA . ALA A 1 102 ? -19.34564 -2.73068 -15.04827 1.000 9.69696 83 ALA A CA 1
ATOM 644 C C . ALA A 1 102 ? -19.68876 -1.96979 -13.77212 1.000 10.67849 83 ALA A C 1
ATOM 645 O O . ALA A 1 102 ? -19.03320 -2.14806 -12.73494 1.000 11.15913 83 ALA A O 1
ATOM 647 N N . ALA A 1 103 ? -20.72669 -1.13359 -13.83475 1.000 9.54930 84 ALA A N 1
ATOM 648 C CA . ALA A 1 103 ? -21.10277 -0.30762 -12.69197 1.000 9.35203 84 ALA A CA 1
ATOM 649 C C . ALA A 1 103 ? -22.40417 0.40622 -13.00871 1.000 9.99865 84 ALA A C 1
ATOM 650 O O . ALA A 1 103 ? -22.74592 0.60543 -14.17572 1.000 10.80754 84 ALA A O 1
ATOM 652 N N . GLU A 1 104 ? -23.12191 0.78021 -11.95053 1.000 10.09558 85 GLU A N 1
ATOM 653 C CA . GLU A 1 104 ? -24.10956 1.85427 -12.01800 1.000 10.40228 85 GLU A CA 1
ATOM 654 C C . GLU A 1 104 ? -23.36612 3.17573 -11.89240 1.000 9.82077 85 GLU A C 1
ATOM 655 O O . GLU A 1 104 ? -22.57380 3.34807 -10.96245 1.000 10.07714 85 GLU A O 1
ATOM 661 N N . THR A 1 105 ? -23.58883 4.11292 -12.83364 1.000 11.33031 86 THR A N 1
ATOM 662 C CA . THR A 1 105 ? -22.68562 5.26365 -12.91722 1.000 12.51161 86 THR A CA 1
ATOM 663 C C . THR A 1 105 ? -23.32231 6.64793 -12.89397 1.000 13.93430 86 THR A C 1
ATOM 664 O O . THR A 1 105 ? -22.57532 7.63065 -12.96370 1.000 12.82372 86 THR A O 1
ATOM 668 N N . HIS A 1 106 ? -24.64775 6.78192 -12.79740 1.000 9.80288 87 HIS A N 1
ATOM 669 C CA . HIS A 1 106 ? -25.25462 8.11050 -12.82556 1.000 11.78761 87 HIS A CA 1
ATOM 670 C C . HIS A 1 106 ? -25.60148 8.58527 -11.41477 1.000 12.39228 87 HIS A C 1
ATOM 671 O O . HIS A 1 106 ? -26.44403 7.98532 -10.73507 1.000 10.70976 87 HIS A O 1
ATOM 678 N N . VAL A 1 107 ? -24.97970 9.69327 -11.00021 1.000 11.24341 88 VAL A N 1
ATOM 679 C CA . VAL A 1 107 ? -25.18209 10.21133 -9.64642 1.000 10.89386 88 VAL A CA 1
ATOM 680 C C . VAL A 1 107 ? -26.66308 10.45382 -9.35363 1.000 11.46400 88 VAL A C 1
ATOM 681 O O . VAL A 1 107 ? -27.14909 10.13399 -8.26451 1.000 11.36966 88 VAL A O 1
ATOM 685 N N . ASP A 1 108 ? -27.41299 11.00772 -10.31674 1.000 12.28848 89 ASP A N 1
ATOM 686 C CA . ASP A 1 108 ? -28.81480 11.31656 -10.03131 1.000 12.36922 89 ASP A CA 1
ATOM 687 C C . ASP A 1 108 ? -29.63445 10.04943 -9.81496 1.000 12.30747 89 ASP A C 1
ATOM 688 O O . ASP A 1 108 ? -30.52827 10.02413 -8.96428 1.000 14.26907 89 ASP A O 1
ATOM 693 N N . ARG A 1 109 ? -29.35507 8.98804 -10.57788 1.000 10.58482 90 ARG A N 1
ATOM 694 C CA . ARG A 1 109 ? -30.00505 7.71464 -10.29412 1.000 11.00173 90 ARG A CA 1
ATOM 695 C C . ARG A 1 109 ? -29.64437 7.22376 -8.89579 1.000 12.88654 90 ARG A C 1
ATOM 696 O O . ARG A 1 109 ? -30.50836 6.72283 -8.16685 1.000 14.18851 90 ARG A O 1
ATOM 704 N N . SER A 1 110 ? -28.37661 7.38289 -8.49203 1.000 12.17352 91 SER A N 1
ATOM 705 C CA . SER A 1 110 ? -27.97103 6.90940 -7.16763 1.000 12.76288 91 SER A CA 1
ATOM 706 C C . SER A 1 110 ? -28.68774 7.66780 -6.06143 1.000 12.93800 91 SER A C 1
ATOM 707 O O . SER A 1 110 ? -28.93169 7.10946 -4.98312 1.000 13.02972 91 SER A O 1
ATOM 710 N N . ILE A 1 111 ? -29.02707 8.93537 -6.30533 1.000 12.59195 92 ILE A N 1
ATOM 711 C CA . ILE A 1 111 ? -29.75006 9.70084 -5.29779 1.000 11.69237 92 ILE A CA 1
ATOM 712 C C . ILE A 1 111 ? -31.19568 9.22386 -5.21439 1.000 14.39364 92 ILE A C 1
ATOM 713 O O . ILE A 1 111 ? -31.78229 9.17814 -4.12598 1.000 16.05845 92 ILE A O 1
ATOM 718 N N . ALA A 1 112 ? -31.78155 8.82473 -6.34543 1.000 12.70673 93 ALA A N 1
ATOM 719 C CA . ALA A 1 112 ? -33.14987 8.30674 -6.32018 1.000 12.46157 93 ALA A CA 1
ATOM 720 C C . ALA A 1 112 ? -33.22395 6.93443 -5.66293 1.000 15.23604 93 ALA A C 1
ATOM 721 O O . ALA A 1 112 ? -34.14273 6.66673 -4.88219 1.000 19.14177 93 ALA A O 1
ATOM 723 N N . ASP A 1 113 ? -32.28388 6.04153 -5.98505 1.000 13.49027 94 ASP A N 1
ATOM 724 C CA . ASP A 1 113 ? -32.29971 4.67923 -5.44929 1.000 14.70588 94 ASP A CA 1
ATOM 725 C C . ASP A 1 113 ? -30.89593 4.11541 -5.60812 1.000 13.23652 94 ASP A C 1
ATOM 726 O O . ASP A 1 113 ? -30.43655 3.91718 -6.73679 1.000 16.24991 94 ASP A O 1
ATOM 731 N N . SER A 1 114 ? -30.22649 3.84856 -4.49276 1.000 13.04725 95 SER A N 1
ATOM 732 C CA . SER A 1 114 ? -28.84173 3.40254 -4.54141 1.000 12.56169 95 SER A CA 1
ATOM 733 C C . SER A 1 114 ? -28.66276 1.90514 -4.35119 1.000 12.24305 95 SER A C 1
ATOM 734 O O . SER A 1 114 ? -27.52654 1.44436 -4.37122 1.000 11.59875 95 SER A O 1
ATOM 737 N N . ALA A 1 115 ? -29.73862 1.12754 -4.19465 1.000 12.07309 96 ALA A N 1
ATOM 738 C CA . ALA A 1 115 ? -29.57660 -0.30213 -3.91562 1.000 11.15956 96 ALA A CA 1
ATOM 739 C C . ALA A 1 115 ? -28.71247 -0.99791 -4.97186 1.000 11.47701 96 ALA A C 1
ATOM 740 O O . ALA A 1 115 ? -27.79180 -1.75673 -4.63132 1.000 12.97080 96 ALA A O 1
ATOM 742 N N . GLU A 1 116 ? -28.97547 -0.74778 -6.26462 1.000 11.37103 97 GLU A N 1
ATOM 743 C CA . GLU A 1 116 ? -28.19915 -1.42107 -7.30205 1.000 11.85776 97 GLU A CA 1
ATOM 744 C C . GLU A 1 116 ? -26.77220 -0.89278 -7.39137 1.000 8.58688 97 GLU A C 1
ATOM 745 O O . GLU A 1 116 ? -25.89210 -1.59727 -7.90542 1.000 11.96506 97 GLU A O 1
ATOM 751 N N . PHE A 1 117 ? -26.53514 0.33906 -6.93516 1.000 8.88779 98 PHE A N 1
ATOM 752 C CA . PHE A 1 117 ? -25.17818 0.86707 -6.89810 1.000 10.72287 98 PHE A CA 1
ATOM 753 C C . PHE A 1 117 ? -24.32094 0.07144 -5.92791 1.000 9.46318 98 PHE A C 1
ATOM 754 O O . PHE A 1 117 ? -23.19247 -0.30289 -6.25673 1.000 11.19013 98 PHE A O 1
ATOM 762 N N . LEU A 1 118 ? -24.84245 -0.21261 -4.73018 1.000 10.41444 99 LEU A N 1
ATOM 763 C CA . LEU A 1 118 ? -24.05292 -1.00479 -3.79540 1.000 11.25729 99 LEU A CA 1
ATOM 764 C C . LEU A 1 118 ? -23.94041 -2.44485 -4.26488 1.000 10.25872 99 LEU A C 1
ATOM 765 O O . LEU A 1 118 ? -22.88567 -3.06697 -4.09224 1.000 10.04748 99 LEU A O 1
ATOM 770 N N . ARG A 1 119 ? -24.98477 -2.98297 -4.89864 1.000 10.39215 100 ARG A N 1
ATOM 771 C CA A ARG A 1 119 ? -24.91379 -4.36435 -5.35900 0.585 10.59465 100 ARG A CA 1
ATOM 772 C CA B ARG A 1 119 ? -24.90924 -4.36549 -5.35237 0.415 10.61083 100 ARG A CA 1
ATOM 773 C C . ARG A 1 119 ? -23.86364 -4.52456 -6.45101 1.000 9.34383 100 ARG A C 1
ATOM 774 O O . ARG A 1 119 ? -22.96302 -5.35918 -6.33647 1.000 10.39364 100 ARG A O 1
ATOM 789 N N . THR A 1 120 ? -23.93698 -3.70508 -7.50918 1.000 9.77269 101 THR A N 1
ATOM 790 C CA . THR A 1 120 ? -22.98508 -3.85963 -8.60774 1.000 10.37719 101 THR A CA 1
ATOM 791 C C . THR A 1 120 ? -21.61136 -3.30893 -8.26571 1.000 9.95130 101 THR A C 1
ATOM 792 O O . THR A 1 120 ? -20.60203 -3.95832 -8.55104 1.000 8.97505 101 THR A O 1
ATOM 796 N N . ASN A 1 121 ? -21.55802 -2.12535 -7.64553 1.000 10.84136 102 ASN A N 1
ATOM 797 C CA . ASN A 1 121 ? -20.28533 -1.42764 -7.51983 1.000 9.57736 102 ASN A CA 1
ATOM 798 C C . ASN A 1 121 ? -19.46792 -1.90826 -6.32389 1.000 9.41042 102 ASN A C 1
ATOM 799 O O . ASN A 1 121 ? -18.26831 -1.61272 -6.26453 1.000 10.82045 102 ASN A O 1
ATOM 804 N N . VAL A 1 122 ? -20.09011 -2.62266 -5.37703 1.000 9.09372 103 VAL A N 1
ATOM 805 C CA . VAL A 1 122 ? -19.36544 -3.21127 -4.24967 1.000 8.49655 103 VAL A CA 1
ATOM 806 C C . VAL A 1 122 ? -19.45303 -4.73572 -4.26567 1.000 9.44383 103 VAL A C 1
ATOM 807 O O . VAL A 1 122 ? -18.42411 -5.40544 -4.39692 1.000 9.35827 103 VAL A O 1
ATOM 811 N N . GLN A 1 123 ? -20.66379 -5.30962 -4.12472 1.000 11.21286 104 GLN A N 1
ATOM 812 C CA . GLN A 1 123 ? -20.75410 -6.77278 -4.11046 1.000 10.19810 104 GLN A CA 1
ATOM 813 C C . GLN A 1 123 ? -20.21498 -7.36766 -5.40537 1.000 10.81899 104 GLN A C 1
ATOM 814 O O . GLN A 1 123 ? -19.51398 -8.38805 -5.38396 1.000 11.56197 104 GLN A O 1
ATOM 820 N N . GLY A 1 124 ? -20.52246 -6.73598 -6.54886 1.000 9.74147 105 GLY A N 1
ATOM 821 C CA . GLY A 1 124 ? -19.99703 -7.22440 -7.81194 1.000 11.33367 105 GLY A CA 1
ATOM 822 C C . GLY A 1 124 ? -18.48448 -7.19720 -7.88556 1.000 10.08614 105 GLY A C 1
ATOM 823 O O . GLY A 1 124 ? -17.87718 -8.04630 -8.54322 1.000 11.29748 105 GLY A O 1
ATOM 824 N N . VAL A 1 125 ? -17.85414 -6.22297 -7.22630 1.000 8.92706 106 VAL A N 1
ATOM 825 C CA . VAL A 1 125 ? -16.39557 -6.20755 -7.18855 1.000 10.63662 106 VAL A CA 1
ATOM 826 C C . VAL A 1 125 ? -15.87067 -7.36683 -6.35159 1.000 11.76182 106 VAL A C 1
ATOM 827 O O . VAL A 1 125 ? -14.92336 -8.04782 -6.75872 1.000 12.05215 106 VAL A O 1
ATOM 831 N N . GLN A 1 126 ? -16.46897 -7.62480 -5.18167 1.000 10.91366 107 GLN A N 1
ATOM 832 C CA . GLN A 1 126 ? -16.07666 -8.81074 -4.41700 1.000 10.50217 107 GLN A CA 1
ATOM 833 C C . GLN A 1 126 ? -16.18597 -10.05970 -5.27965 1.000 10.93008 107 GLN A C 1
ATOM 834 O O . GLN A 1 126 ? -15.26466 -10.87873 -5.33386 1.000 11.01525 107 GLN A O 1
ATOM 840 N N . SER A 1 127 ? -17.30795 -10.19275 -5.99532 1.000 10.83247 108 SER A N 1
ATOM 841 C CA . SER A 1 127 ? -17.55856 -11.38356 -6.79391 1.000 10.46110 108 SER A CA 1
ATOM 842 C C . SER A 1 127 ? -16.48854 -11.55565 -7.86199 1.000 12.09458 108 SER A C 1
ATOM 843 O O . SER A 1 127 ? -15.92595 -12.64625 -8.03316 1.000 12.03913 108 SER A O 1
ATOM 846 N N . LEU A 1 128 ? -16.18763 -10.47556 -8.59067 1.000 9.29553 109 LEU A N 1
ATOM 847 C CA . LEU A 1 128 ? -15.19515 -10.53943 -9.65562 1.000 9.22993 109 LEU A CA 1
ATOM 848 C C . LEU A 1 128 ? -13.79750 -10.78377 -9.10320 1.000 12.89171 109 LEU A C 1
ATOM 849 O O . LEU A 1 128 ? -13.04316 -11.58610 -9.65826 1.000 12.23144 109 LEU A O 1
ATOM 854 N N . MET A 1 129 ? -13.42648 -10.09339 -8.02316 1.000 10.87751 110 MET A N 1
ATOM 855 C CA . MET A 1 129 ? -12.08664 -10.27104 -7.46792 1.000 11.98662 110 MET A CA 1
ATOM 856 C C . MET A 1 129 ? -11.89573 -11.68882 -6.94423 1.000 12.39849 110 MET A C 1
ATOM 857 O O . MET A 1 129 ? -10.83932 -12.29963 -7.14941 1.000 12.35847 110 MET A O 1
ATOM 862 N N . GLN A 1 130 ? -12.90205 -12.22847 -6.26220 1.000 11.06349 111 GLN A N 1
ATOM 863 C CA . GLN A 1 130 ? -12.80885 -13.59972 -5.77436 1.000 10.90728 111 GLN A CA 1
ATOM 864 C C . GLN A 1 130 ? -12.67109 -14.58506 -6.92748 1.000 14.66280 111 GLN A C 1
ATOM 865 O O . GLN A 1 130 ? -11.85761 -15.51635 -6.86883 1.000 13.72219 111 GLN A O 1
ATOM 871 N N . ALA A 1 131 ? -13.46678 -14.40828 -7.98086 1.000 12.10769 112 ALA A N 1
ATOM 872 C CA . ALA A 1 131 ? -13.35035 -15.30470 -9.12541 1.000 12.31674 112 ALA A CA 1
ATOM 873 C C . ALA A 1 131 ? -12.00708 -15.15182 -9.82549 1.000 15.22753 112 ALA A C 1
ATOM 874 O O . ALA A 1 131 ? -11.44008 -16.14284 -10.30507 1.000 13.82731 112 ALA A O 1
ATOM 876 N N . CYS A 1 132 ? -11.46874 -13.92420 -9.88594 1.000 13.08174 113 CYS A N 1
ATOM 877 C CA . CYS A 1 132 ? -10.13805 -13.73579 -10.45474 1.000 12.47384 113 CYS A CA 1
ATOM 878 C C . CYS A 1 132 ? -9.07338 -14.42670 -9.61551 1.000 13.19596 113 CYS A C 1
ATOM 879 O O . CYS A 1 132 ? -8.10324 -14.96299 -10.16224 1.000 16.16209 113 CYS A O 1
ATOM 882 N N . LEU A 1 133 ? -9.22225 -14.39548 -8.28924 1.000 13.31151 114 LEU A N 1
ATOM 883 C CA . LEU A 1 133 ? -8.26643 -15.06980 -7.41420 1.000 16.10955 114 LEU A CA 1
ATOM 884 C C . LEU A 1 133 ? -8.21905 -16.56136 -7.72004 1.000 16.37755 114 LEU A C 1
ATOM 885 O O . LEU A 1 133 ? -7.15026 -17.12759 -7.97909 1.000 16.79913 114 LEU A O 1
ATOM 890 N N . THR A 1 134 ? -9.38493 -17.20928 -7.71755 1.000 14.55707 115 THR A N 1
ATOM 891 C CA . THR A 1 134 ? -9.43512 -18.64797 -7.94484 1.000 14.76175 115 THR A CA 1
ATOM 892 C C . THR A 1 134 ? -8.96530 -19.01372 -9.34906 1.000 17.53065 115 THR A C 1
ATOM 893 O O . THR A 1 134 ? -8.29428 -20.03640 -9.53953 1.000 20.30919 115 THR A O 1
ATOM 897 N N . ALA A 1 135 ? -9.28874 -18.18696 -10.34531 1.000 13.90334 116 ALA A N 1
ATOM 898 C CA . ALA A 1 135 ? -8.90166 -18.47157 -11.72021 1.000 15.50566 116 ALA A CA 1
ATOM 899 C C . ALA A 1 135 ? -7.45931 -18.09583 -12.03686 1.000 15.95269 116 ALA A C 1
ATOM 900 O O . ALA A 1 135 ? -6.98838 -18.41298 -13.13436 1.000 18.41028 116 ALA A O 1
ATOM 902 N N . GLY A 1 136 ? -6.76140 -17.42006 -11.12796 1.000 16.67935 117 GLY A N 1
ATOM 903 C CA . GLY A 1 136 ? -5.37672 -17.04693 -11.37239 1.000 18.06777 117 GLY A CA 1
ATOM 904 C C . GLY A 1 136 ? -5.15775 -16.02841 -12.47314 1.000 16.58891 117 GLY A C 1
ATOM 905 O O . GLY A 1 136 ? -4.09820 -16.03340 -13.11054 1.000 16.92441 117 GLY A O 1
ATOM 906 N N . VAL A 1 137 ? -6.12816 -15.14850 -12.71470 1.000 15.24051 118 VAL A N 1
ATOM 907 C CA . VAL A 1 137 ? -5.95279 -14.09560 -13.72007 1.000 15.86627 118 VAL A CA 1
ATOM 908 C C . VAL A 1 137 ? -4.75144 -13.23683 -13.34329 1.000 15.51525 118 VAL A C 1
ATOM 909 O O . VAL A 1 137 ? -4.69266 -12.71999 -12.21414 1.000 16.28745 118 VAL A O 1
ATOM 913 N N . PRO A 1 138 ? -3.77469 -13.03783 -14.23398 1.000 15.49066 119 PRO A N 1
ATOM 914 C CA . PRO A 1 138 ? -2.52318 -12.38375 -13.80821 1.000 15.33502 119 PRO A CA 1
ATOM 915 C C . PRO A 1 138 ? -2.56453 -10.86188 -13.74611 1.000 17.42586 119 PRO A C 1
ATOM 916 O O . PRO A 1 138 ? -1.72541 -10.27343 -13.05078 1.000 16.73655 119 PRO A O 1
ATOM 920 N N . THR A 1 139 ? -3.48421 -10.19894 -14.44965 1.000 13.94100 120 THR A N 1
ATOM 921 C CA . THR A 1 139 ? -3.56764 -8.74381 -14.42278 1.000 11.96866 120 THR A CA 1
ATOM 922 C C . THR A 1 139 ? -5.03300 -8.34631 -14.36286 1.000 11.61138 120 THR A C 1
ATOM 923 O O . THR A 1 139 ? -5.82720 -8.79988 -15.19354 1.000 13.16752 120 THR A O 1
ATOM 927 N N . ILE A 1 140 ? -5.38769 -7.51718 -13.38126 1.000 12.83915 121 ILE A N 1
ATOM 928 C CA . ILE A 1 140 ? -6.76968 -7.10232 -13.14353 1.000 11.74042 121 ILE A CA 1
ATOM 929 C C . ILE A 1 140 ? -6.79112 -5.59116 -12.95602 1.000 12.70110 121 ILE A C 1
ATOM 930 O O . ILE A 1 140 ? -5.95764 -5.04632 -12.22414 1.000 12.03943 121 ILE A O 1
ATOM 935 N N . VAL A 1 141 ? -7.74029 -4.91452 -13.60758 1.000 11.92922 122 VAL A N 1
ATOM 936 C CA . VAL A 1 141 ? -7.91084 -3.46505 -13.47065 1.000 11.14432 122 VAL A CA 1
ATOM 937 C C . VAL A 1 141 ? -9.33624 -3.19060 -13.01670 1.000 12.01311 122 VAL A C 1
ATOM 938 O O . VAL A 1 141 ? -10.29729 -3.56494 -13.70195 1.000 12.05650 122 VAL A O 1
ATOM 942 N N . GLN A 1 142 ? -9.46647 -2.54818 -11.86819 1.000 10.35807 123 GLN A N 1
ATOM 943 C CA . GLN A 1 142 ? -10.74057 -2.04904 -11.35844 1.000 9.26776 123 GLN A CA 1
ATOM 944 C C . GLN A 1 142 ? -10.82577 -0.56620 -11.71984 1.000 10.79154 123 GLN A C 1
ATOM 945 O O . GLN A 1 142 ? -10.02764 0.24380 -11.24443 1.000 11.57865 123 GLN A O 1
ATOM 951 N N . VAL A 1 143 ? -11.76196 -0.21280 -12.58339 1.000 11.33084 124 VAL A N 1
ATOM 952 C CA . VAL A 1 143 ? -11.87067 1.15113 -13.09630 1.000 11.32240 124 VAL A CA 1
ATOM 953 C C . VAL A 1 143 ? -12.74098 1.95471 -12.14101 1.000 10.97584 124 VAL A C 1
ATOM 954 O O . VAL A 1 143 ? -13.86147 1.53852 -11.83098 1.000 12.44950 124 VAL A O 1
ATOM 958 N N . SER A 1 144 ? -12.23682 3.09988 -11.67196 1.000 10.46812 125 SER A N 1
ATOM 959 C CA . SER A 1 144 ? -12.93663 3.89020 -10.66085 1.000 10.66705 125 SER A CA 1
ATOM 960 C C . SER A 1 144 ? -12.82250 5.37790 -11.00567 1.000 12.33416 125 SER A C 1
ATOM 961 O O . SER A 1 144 ? -12.46672 5.75161 -12.12562 1.000 12.76964 125 SER A O 1
ATOM 964 N N . THR A 1 145 ? -13.15879 6.23195 -10.03717 1.000 10.97438 126 THR A N 1
ATOM 965 C CA . THR A 1 145 ? -13.53015 7.61822 -10.30955 1.000 11.49202 126 THR A CA 1
ATOM 966 C C . THR A 1 145 ? -12.91780 8.56435 -9.28599 1.000 11.09139 126 THR A C 1
ATOM 967 O O . THR A 1 145 ? -12.66963 8.18600 -8.13363 1.000 12.42265 126 THR A O 1
ATOM 971 N N . ASP A 1 146 ? -12.68979 9.81054 -9.71960 1.000 12.25802 127 ASP A N 1
ATOM 972 C CA . ASP A 1 146 ? -12.21437 10.84413 -8.80269 1.000 12.48822 127 ASP A CA 1
ATOM 973 C C . ASP A 1 146 ? -13.23247 11.18207 -7.71611 1.000 11.41047 127 ASP A C 1
ATOM 974 O O . ASP A 1 146 ? -12.86529 11.79729 -6.71292 1.000 14.81528 127 ASP A O 1
ATOM 979 N N . GLU A 1 147 ? -14.49843 10.79505 -7.89072 1.000 12.69997 128 GLU A N 1
ATOM 980 C CA . GLU A 1 147 ? -15.54466 11.24958 -6.98156 1.000 11.44758 128 GLU A CA 1
ATOM 981 C C . GLU A 1 147 ? -15.41185 10.61936 -5.60595 1.000 12.46752 128 GLU A C 1
ATOM 982 O O . GLU A 1 147 ? -16.00542 11.12505 -4.64831 1.000 13.49771 128 GLU A O 1
ATOM 988 N N . VAL A 1 148 ? -14.60927 9.55924 -5.48107 1.000 14.02845 129 VAL A N 1
ATOM 989 C CA . VAL A 1 148 ? -14.38097 8.94343 -4.18187 1.000 11.27917 129 VAL A CA 1
ATOM 990 C C . VAL A 1 148 ? -13.69541 9.89152 -3.20377 1.000 11.87565 129 VAL A C 1
ATOM 991 O O . VAL A 1 148 ? -13.74237 9.65191 -1.99695 1.000 12.85091 129 VAL A O 1
ATOM 995 N N . TYR A 1 149 ? -13.08163 10.97314 -3.68412 1.000 11.79861 130 TYR A N 1
ATOM 996 C CA . TYR A 1 149 ? -12.36136 11.89628 -2.81398 1.000 13.50961 130 TYR A CA 1
ATOM 997 C C . TYR A 1 149 ? -13.22588 13.03239 -2.27589 1.000 13.66502 130 TYR A C 1
ATOM 998 O O . TYR A 1 149 ? -12.75732 13.78699 -1.41434 1.000 15.06377 130 TYR A O 1
ATOM 1007 N N . GLY A 1 150 ? -14.45443 13.16473 -2.73708 1.000 12.91494 131 GLY A N 1
ATOM 1008 C CA . GLY A 1 150 ? -15.35368 14.21670 -2.26466 1.000 16.94168 131 GLY A CA 1
ATOM 1009 C C . GLY A 1 150 ? -15.27791 15.45413 -3.15322 1.000 16.20305 131 GLY A C 1
ATOM 1010 O O . GLY A 1 150 ? -15.60731 15.38752 -4.32804 1.000 16.63873 131 GLY A O 1
ATOM 1011 N N . SER A 1 151 ? -14.83504 16.57080 -2.58024 1.000 14.85422 132 SER A N 1
ATOM 1012 C CA . SER A 1 151 ? -14.74676 17.82994 -3.30801 1.000 13.49502 132 SER A CA 1
ATOM 1013 C C . SER A 1 151 ? -13.49910 18.57296 -2.84510 1.000 15.09016 132 SER A C 1
ATOM 1014 O O . SER A 1 151 ? -13.10373 18.46687 -1.68043 1.000 15.62068 132 SER A O 1
ATOM 1017 N N . ILE A 1 152 ? -12.87740 19.33304 -3.75386 1.000 15.47201 133 ILE A N 1
ATOM 1018 C CA . ILE A 1 152 ? -11.63290 20.04627 -3.45015 1.000 14.67237 133 ILE A CA 1
ATOM 1019 C C . ILE A 1 152 ? -11.71604 21.45762 -4.02816 1.000 14.64792 133 ILE A C 1
ATOM 1020 O O . ILE A 1 152 ? -11.88182 21.63235 -5.24060 1.000 18.18011 133 ILE A O 1
ATOM 1025 N N . GLU A 1 153 ? -11.59867 22.46769 -3.16361 1.000 19.25241 134 GLU A N 1
ATOM 1026 C CA . GLU A 1 153 ? -11.83127 23.84219 -3.60469 1.000 19.27076 134 GLU A CA 1
ATOM 1027 C C . GLU A 1 153 ? -10.68746 24.37240 -4.46020 1.000 19.14221 134 GLU A C 1
ATOM 1028 O O . GLU A 1 153 ? -10.92401 25.09433 -5.43466 1.000 21.73294 134 GLU A O 1
ATOM 1034 N N . ALA A 1 154 ? -9.44454 24.04359 -4.10908 1.000 19.74494 135 ALA A N 1
ATOM 1035 C CA . ALA A 1 154 ? -8.27934 24.50706 -4.85062 1.000 20.92420 135 ALA A CA 1
ATOM 1036 C C . ALA A 1 154 ? -7.22222 23.41589 -4.84775 1.000 18.21745 135 ALA A C 1
ATOM 1037 O O . ALA A 1 154 ? -7.08800 22.67134 -3.87382 1.000 21.29745 135 ALA A O 1
ATOM 1039 N N . GLY A 1 155 ? -6.46199 23.33228 -5.93731 1.000 19.31749 136 GLY A N 1
ATOM 1040 C CA . GLY A 1 155 ? -5.43494 22.31656 -6.02129 1.000 20.09646 136 GLY A CA 1
ATOM 1041 C C . GLY A 1 155 ? -6.01373 20.98223 -6.45258 1.000 18.30259 136 GLY A C 1
ATOM 1042 O O . GLY A 1 155 ? -7.18587 20.86995 -6.82848 1.000 17.63159 136 GLY A O 1
ATOM 1043 N N . SER A 1 156 ? -5.17314 19.95196 -6.39983 1.000 17.19482 137 SER A N 1
ATOM 1044 C CA . SER A 1 156 ? -5.50931 18.67213 -7.00980 1.000 16.33565 137 SER A CA 1
ATOM 1045 C C . SER A 1 156 ? -5.19889 17.52949 -6.05807 1.000 20.16000 137 SER A C 1
ATOM 1046 O O . SER A 1 156 ? -4.32814 17.63626 -5.19177 1.000 22.28387 137 SER A O 1
ATOM 1049 N N . TRP A 1 157 ? -5.90995 16.41936 -6.24963 1.000 16.57240 138 TRP A N 1
ATOM 1050 C CA . TRP A 1 157 ? -5.70618 15.21995 -5.45171 1.000 15.92317 138 TRP A CA 1
ATOM 1051 C C . TRP A 1 157 ? -4.61886 14.33952 -6.05812 1.000 13.07463 138 TRP A C 1
ATOM 1052 O O . TRP A 1 157 ? -4.64896 14.03213 -7.25451 1.000 15.82736 138 TRP A O 1
ATOM 1063 N N . SER A 1 158 ? -3.69255 13.89632 -5.21779 1.000 14.02440 139 SER A N 1
ATOM 1064 C CA . SER A 1 158 ? -2.78645 12.81039 -5.54806 1.000 14.08294 139 SER A CA 1
ATOM 1065 C C . SER A 1 158 ? -3.34176 11.50593 -4.99400 1.000 16.46375 139 SER A C 1
ATOM 1066 O O . SER A 1 158 ? -4.34529 11.48700 -4.27914 1.000 15.49833 139 SER A O 1
ATOM 1069 N N . GLU A 1 159 ? -2.67323 10.40222 -5.33519 1.000 16.01781 140 GLU A N 1
ATOM 1070 C CA . GLU A 1 159 ? -3.18697 9.08021 -4.98656 1.000 14.81451 140 GLU A CA 1
ATOM 1071 C C . GLU A 1 159 ? -3.24010 8.82994 -3.48041 1.000 19.22610 140 GLU A C 1
ATOM 1072 O O . GLU A 1 159 ? -3.87113 7.85349 -3.05484 1.000 21.21499 140 GLU A O 1
ATOM 1078 N N . ASP A 1 160 ? -2.62516 9.68106 -2.66723 1.000 17.75855 141 ASP A N 1
ATOM 1079 C CA . ASP A 1 160 ? -2.68004 9.52858 -1.22132 1.000 18.26448 141 ASP A CA 1
ATOM 1080 C C . ASP A 1 160 ? -3.87439 10.23006 -0.58194 1.000 18.68898 141 ASP A C 1
ATOM 1081 O O . ASP A 1 160 ? -4.02661 10.16589 0.64050 1.000 21.81122 141 ASP A O 1
ATOM 1086 N N . ALA A 1 161 ? -4.72171 10.89027 -1.36623 1.000 16.31849 142 ALA A N 1
ATOM 1087 C CA . ALA A 1 161 ? -5.80935 11.67212 -0.79834 1.000 16.24573 142 ALA A CA 1
ATOM 1088 C C . ALA A 1 161 ? -6.80980 10.76253 -0.08799 1.000 15.78800 142 ALA A C 1
ATOM 1089 O O . ALA A 1 161 ? -7.09845 9.66046 -0.56381 1.000 15.30843 142 ALA A O 1
ATOM 1091 N N . PRO A 1 162 ? -7.36420 11.19381 1.04135 1.000 14.74979 143 PRO A N 1
ATOM 1092 C CA . PRO A 1 162 ? -8.29703 10.33045 1.76683 1.000 15.10477 143 PRO A CA 1
ATOM 1093 C C . PRO A 1 162 ? -9.61095 10.16409 1.01781 1.000 17.02586 143 PRO A C 1
ATOM 1094 O O . PRO A 1 162 ? -10.08884 11.07527 0.33597 1.000 15.38964 143 PRO A O 1
ATOM 1098 N N . LEU A 1 163 ? -10.20509 8.98171 1.16600 1.000 15.02847 144 LEU A N 1
ATOM 1099 C CA . LEU A 1 163 ? -11.55052 8.77678 0.65267 1.000 14.54451 144 LEU A CA 1
ATOM 1100 C C . LEU A 1 163 ? -12.53790 9.56706 1.50032 1.000 16.53183 144 LEU A C 1
ATOM 1101 O O . LEU A 1 163 ? -12.49933 9.50551 2.73256 1.000 20.02575 144 LEU A O 1
ATOM 1106 N N . ALA A 1 164 ? -13.40138 10.33382 0.84302 1.000 11.46294 145 ALA A N 1
ATOM 1107 C CA . ALA A 1 164 ? -14.47184 11.05924 1.51500 1.000 12.17645 145 ALA A CA 1
ATOM 1108 C C . ALA A 1 164 ? -15.64254 11.25329 0.55805 1.000 11.83568 145 ALA A C 1
ATOM 1109 O O . ALA A 1 164 ? -16.02406 12.39325 0.27060 1.000 13.40626 145 ALA A O 1
ATOM 1111 N N . PRO A 1 165 ? -16.23305 10.17396 0.04389 1.000 12.01426 146 PRO A N 1
ATOM 1112 C CA . PRO A 1 165 ? -17.30822 10.32183 -0.94605 1.000 12.62335 146 PRO A CA 1
ATOM 1113 C C . PRO A 1 165 ? -18.55509 10.94310 -0.33866 1.000 11.94097 146 PRO A C 1
ATOM 1114 O O . PRO A 1 165 ? -18.90984 10.68879 0.81459 1.000 12.91358 146 PRO A O 1
ATOM 1118 N N . ASN A 1 166 ? -19.24651 11.75590 -1.14099 1.000 11.25836 147 ASN A N 1
ATOM 1119 C CA . ASN A 1 166 ? -20.45255 12.43770 -0.67198 1.000 11.03334 147 ASN A CA 1
ATOM 1120 C C . ASN A 1 166 ? -21.74304 11.83314 -1.20466 1.000 11.31546 147 ASN A C 1
ATOM 1121 O O . ASN A 1 166 ? -22.74683 11.81960 -0.49284 1.000 15.18939 147 ASN A O 1
ATOM 1126 N N . SER A 1 167 ? -21.75246 11.33059 -2.43596 1.000 12.68746 148 SER A N 1
ATOM 1127 C CA . SER A 1 167 ? -22.96485 10.78794 -3.03514 1.000 12.74053 148 SER A CA 1
ATOM 1128 C C . SER A 1 167 ? -23.02800 9.27928 -2.87061 1.000 11.32831 148 SER A C 1
ATOM 1129 O O . SER A 1 167 ? -22.01230 8.62023 -2.63563 1.000 10.76686 148 SER A O 1
ATOM 1132 N N . PRO A 1 168 ? -24.21241 8.68272 -2.99914 1.000 11.52576 149 PRO A N 1
ATOM 1133 C CA . PRO A 1 168 ? -24.25844 7.21699 -2.92568 1.000 10.62135 149 PRO A CA 1
ATOM 1134 C C . PRO A 1 168 ? -23.46817 6.55727 -4.03943 1.000 10.77872 149 PRO A C 1
ATOM 1135 O O . PRO A 1 168 ? -22.79488 5.54752 -3.78821 1.000 10.20199 149 PRO A O 1
ATOM 1139 N N . TYR A 1 169 ? -23.47004 7.12634 -5.24799 1.000 11.14858 150 TYR A N 1
ATOM 1140 C CA . TYR A 1 169 ? -22.61624 6.59531 -6.30888 1.000 10.89538 150 TYR A CA 1
ATOM 1141 C C . TYR A 1 169 ? -21.15374 6.58651 -5.89521 1.000 11.04503 150 TYR A C 1
ATOM 1142 O O . TYR A 1 169 ? -20.45699 5.57547 -6.05539 1.000 9.74576 150 TYR A O 1
ATOM 1151 N N . ALA A 1 170 ? -20.65862 7.72253 -5.39993 1.000 9.90586 151 ALA A N 1
ATOM 1152 C CA . ALA A 1 170 ? -19.24075 7.80365 -5.06467 1.000 11.62563 151 ALA A CA 1
ATOM 1153 C C . ALA A 1 170 ? -18.89909 6.87579 -3.90851 1.000 9.98090 151 ALA A C 1
ATOM 1154 O O . ALA A 1 170 ? -17.81777 6.27803 -3.89989 1.000 10.62367 151 ALA A O 1
ATOM 1156 N N . ALA A 1 171 ? -19.80703 6.72961 -2.93701 1.000 9.65281 152 ALA A N 1
ATOM 1157 C CA . ALA A 1 171 ? -19.53528 5.83068 -1.81080 1.000 9.11876 152 ALA A CA 1
ATOM 1158 C C . ALA A 1 171 ? -19.52066 4.38143 -2.25766 1.000 11.63770 152 ALA A C 1
ATOM 1159 O O . ALA A 1 171 ? -18.73164 3.58251 -1.74080 1.000 9.81303 152 ALA A O 1
ATOM 1161 N N . ALA A 1 172 ? -20.37398 4.03036 -3.22021 1.000 10.83818 153 ALA A N 1
ATOM 1162 C CA . ALA A 1 172 ? -20.37423 2.67888 -3.77168 1.000 10.00357 153 ALA A CA 1
ATOM 1163 C C . ALA A 1 172 ? -19.09220 2.40163 -4.54798 1.000 11.20037 153 ALA A C 1
ATOM 1164 O O . ALA A 1 172 ? -18.45749 1.35783 -4.35706 1.000 10.66973 153 ALA A O 1
ATOM 1166 N N . LYS A 1 173 ? -18.69323 3.32058 -5.43870 1.000 9.52550 154 LYS A N 1
ATOM 1167 C CA . LYS A 1 173 ? -17.40082 3.16541 -6.10178 1.000 9.01292 154 LYS A CA 1
ATOM 1168 C C . LYS A 1 173 ? -16.26840 3.02004 -5.08617 1.000 10.20749 154 LYS A C 1
ATOM 1169 O O . LYS A 1 173 ? -15.40630 2.15151 -5.24011 1.000 10.81507 154 LYS A O 1
ATOM 1175 N N . ALA A 1 174 ? -16.27007 3.83756 -4.02618 1.000 10.08177 155 ALA A N 1
ATOM 1176 C CA . ALA A 1 174 ? -15.20444 3.75256 -3.02125 1.000 10.98182 155 ALA A CA 1
ATOM 1177 C C . ALA A 1 174 ? -15.19508 2.39475 -2.31806 1.000 11.43962 155 ALA A C 1
ATOM 1178 O O . ALA A 1 174 ? -14.12408 1.79903 -2.10890 1.000 10.71662 155 ALA A O 1
ATOM 1180 N N . GLY A 1 175 ? -16.37385 1.88232 -1.95433 1.000 9.85077 156 GLY A N 1
ATOM 1181 C CA . GLY A 1 175 ? -16.43422 0.56288 -1.34277 1.000 9.88713 156 GLY A CA 1
ATOM 1182 C C . GLY A 1 175 ? -15.87399 -0.51947 -2.24875 1.000 9.45164 156 GLY A C 1
ATOM 1183 O O . GLY A 1 175 ? -15.17531 -1.43260 -1.79759 1.000 10.36556 156 GLY A O 1
ATOM 1184 N N . GLY A 1 176 ? -16.16432 -0.42915 -3.54736 1.000 8.74356 157 GLY A N 1
ATOM 1185 C CA . GLY A 1 176 ? -15.56923 -1.35812 -4.49253 1.000 11.24889 157 GLY A CA 1
ATOM 1186 C C . GLY A 1 176 ? -14.05577 -1.28079 -4.50074 1.000 10.02918 157 GLY A C 1
ATOM 1187 O O . GLY A 1 176 ? -13.36862 -2.30544 -4.52292 1.000 9.56093 157 GLY A O 1
ATOM 1188 N N . ASP A 1 177 ? -13.51383 -0.06155 -4.52407 1.000 9.51210 158 ASP A N 1
ATOM 1189 C CA . ASP A 1 177 ? -12.05871 0.07160 -4.48868 1.000 11.12893 158 ASP A CA 1
ATOM 1190 C C . ASP A 1 177 ? -11.49566 -0.53639 -3.21669 1.000 11.32541 158 ASP A C 1
ATOM 1191 O O . ASP A 1 177 ? -10.44851 -1.19650 -3.24067 1.000 11.04640 158 ASP A O 1
ATOM 1196 N N . LEU A 1 178 ? -12.19166 -0.34195 -2.09771 1.000 9.31722 159 LEU A N 1
ATOM 1197 C CA . LEU A 1 178 ? -11.66952 -0.82513 -0.82240 1.000 10.28222 159 LEU A CA 1
ATOM 1198 C C . LEU A 1 178 ? -11.62200 -2.34830 -0.77894 1.000 11.00313 159 LEU A C 1
ATOM 1199 O O . LEU A 1 178 ? -10.63616 -2.92195 -0.28946 1.000 10.17049 159 LEU A O 1
ATOM 1204 N N . ILE A 1 179 ? -12.66125 -3.03258 -1.27980 1.000 10.45503 160 ILE A N 1
ATOM 1205 C CA . ILE A 1 179 ? -12.59463 -4.49145 -1.24227 1.000 11.02738 160 ILE A CA 1
ATOM 1206 C C . ILE A 1 179 ? -11.57520 -5.00909 -2.26323 1.000 11.00505 160 ILE A C 1
ATOM 1207 O O . ILE A 1 179 ? -10.86904 -5.99036 -1.99147 1.000 11.26550 160 ILE A O 1
ATOM 1212 N N . ALA A 1 1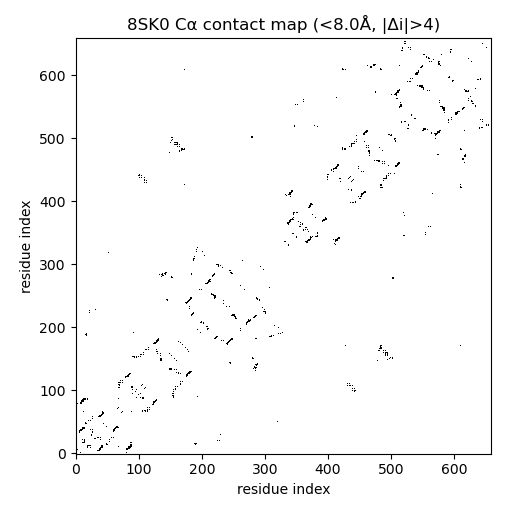80 ? -11.43167 -4.35548 -3.42658 1.000 10.49779 161 ALA A N 1
ATOM 1213 C CA . ALA A 1 180 ? -10.39045 -4.77140 -4.36292 1.000 11.41132 161 ALA A CA 1
ATOM 1214 C C . ALA A 1 180 ? -9.00544 -4.62317 -3.74174 1.000 12.54108 161 ALA A C 1
ATOM 1215 O O . ALA A 1 180 ? -8.18291 -5.54606 -3.81123 1.000 10.65962 161 ALA A O 1
ATOM 1217 N N . LEU A 1 181 ? -8.74657 -3.48374 -3.09075 1.000 9.57014 162 LEU A N 1
ATOM 1218 C CA . LEU A 1 181 ? -7.45007 -3.28647 -2.43907 1.000 11.66356 162 LEU A CA 1
ATOM 1219 C C . LEU A 1 181 ? -7.23926 -4.27315 -1.29592 1.000 11.78044 162 LEU A C 1
ATOM 1220 O O . LEU A 1 181 ? -6.11391 -4.74069 -1.08175 1.000 11.18600 162 LEU A O 1
ATOM 1225 N N . ALA A 1 182 ? -8.30456 -4.62258 -0.56599 1.000 11.19665 163 ALA A N 1
ATOM 1226 C CA . ALA A 1 182 ? -8.17617 -5.63239 0.48232 1.000 11.04549 163 ALA A CA 1
ATOM 1227 C C . ALA A 1 182 ? -7.76407 -6.98495 -0.09498 1.000 12.48657 163 ALA A C 1
ATOM 1228 O O . ALA A 1 182 ? -6.98389 -7.71489 0.52657 1.000 12.48040 163 ALA A O 1
ATOM 1230 N N . TYR A 1 183 ? -8.26023 -7.33328 -1.28561 1.000 12.56964 164 TYR A N 1
ATOM 1231 C CA . TYR A 1 183 ? -7.83178 -8.57587 -1.91780 1.000 11.31976 164 TYR A CA 1
ATOM 1232 C C . TYR A 1 183 ? -6.36444 -8.50665 -2.31504 1.000 12.27743 164 TYR A C 1
ATOM 1233 O O . TYR A 1 183 ? -5.62483 -9.48844 -2.16045 1.000 12.91601 164 TYR A O 1
ATOM 1242 N N . ALA A 1 184 ? -5.92662 -7.35403 -2.82731 1.000 11.81740 165 ALA A N 1
ATOM 1243 C CA . ALA A 1 184 ? -4.51885 -7.17675 -3.16904 1.000 12.64122 165 ALA A CA 1
ATOM 1244 C C . ALA A 1 184 ? -3.63917 -7.37128 -1.94305 1.000 14.85036 165 ALA A C 1
ATOM 1245 O O . ALA A 1 184 ? -2.63516 -8.09934 -1.98324 1.000 15.23570 165 ALA A O 1
ATOM 1247 N N . ARG A 1 185 ? -4.03791 -6.77216 -0.82402 1.000 12.13664 166 ARG A N 1
ATOM 1248 C CA . ARG A 1 185 ? -3.20399 -6.77051 0.36786 1.000 13.51971 166 ARG A CA 1
ATOM 1249 C C . ARG A 1 185 ? -3.26889 -8.09278 1.10698 1.000 16.20576 166 ARG A C 1
ATOM 1250 O O . ARG A 1 185 ? -2.26186 -8.52251 1.67947 1.000 17.72060 166 ARG A O 1
ATOM 1258 N N . THR A 1 186 ? -4.42577 -8.75903 1.08367 1.000 13.90076 167 THR A N 1
ATOM 1259 C CA . THR A 1 186 ? -4.61228 -9.98567 1.85147 1.000 13.88547 167 THR A CA 1
ATOM 1260 C C . THR A 1 186 ? -4.09985 -11.21151 1.09883 1.000 15.82657 167 THR A C 1
ATOM 1261 O O . THR A 1 186 ? -3.44241 -12.07967 1.69284 1.000 16.97417 167 THR A O 1
ATOM 1265 N N . TYR A 1 187 ? -4.38497 -11.30288 -0.20081 1.000 13.74040 168 TYR A N 1
ATOM 1266 C CA . TYR A 1 187 ? -4.05771 -12.48738 -0.99128 1.000 13.40830 168 TYR A CA 1
ATOM 1267 C C . TYR A 1 187 ? -2.97038 -12.25294 -2.02965 1.000 15.51269 168 TYR A C 1
ATOM 1268 O O . TYR A 1 187 ? -2.57183 -13.20761 -2.70875 1.000 16.66594 168 TYR A O 1
ATOM 1277 N N . GLY A 1 188 ? -2.48664 -11.02601 -2.19087 1.000 12.44378 169 GLY A N 1
ATOM 1278 C CA . GLY A 1 188 ? -1.62623 -10.76094 -3.32333 1.000 14.19470 169 GLY A CA 1
ATOM 1279 C C . GLY A 1 188 ? -2.35096 -10.72289 -4.65071 1.000 15.54926 169 GLY A C 1
ATOM 1280 O O . GLY A 1 188 ? -1.73054 -10.93161 -5.69289 1.000 16.27038 169 GLY A O 1
ATOM 1281 N N . LEU A 1 189 ? -3.65846 -10.48279 -4.64478 1.000 13.03625 170 LEU A N 1
ATOM 1282 C CA . LEU A 1 189 ? -4.39151 -10.40327 -5.89955 1.000 13.67138 170 LEU A CA 1
ATOM 1283 C C . LEU A 1 189 ? -3.79039 -9.31496 -6.78136 1.000 11.64632 170 LEU A C 1
ATOM 1284 O O . LEU A 1 189 ? -3.60096 -8.18387 -6.31334 1.000 13.64867 170 LEU A O 1
ATOM 1289 N N . PRO A 1 190 ? -3.49328 -9.59760 -8.04745 1.000 12.54287 171 PRO A N 1
ATOM 1290 C CA . PRO A 1 190 ? -2.79048 -8.60643 -8.87846 1.000 11.43037 171 PRO A CA 1
ATOM 1291 C C . PRO A 1 190 ? -3.74347 -7.59351 -9.51004 1.000 12.04812 171 PRO A C 1
ATOM 1292 O O . PRO A 1 190 ? -3.83851 -7.46905 -10.72800 1.000 14.45861 171 PRO A O 1
ATOM 1296 N N . VAL A 1 191 ? -4.44785 -6.85039 -8.66047 1.000 12.50035 172 VAL A N 1
ATOM 1297 C CA . VAL A 1 191 ? -5.41215 -5.84454 -9.09291 1.000 10.63601 172 VAL A CA 1
ATOM 1298 C C . VAL A 1 191 ? -4.81311 -4.45083 -8.93698 1.000 10.73764 172 VAL A C 1
ATOM 1299 O O . VAL A 1 191 ? -4.11438 -4.15251 -7.95282 1.000 12.06786 172 VAL A O 1
ATOM 1303 N N . ARG A 1 192 ? -5.05652 -3.61714 -9.94408 1.000 10.28592 173 ARG A N 1
ATOM 1304 C CA . ARG A 1 192 ? -4.69338 -2.20836 -9.98587 1.000 11.77331 173 ARG A CA 1
ATOM 1305 C C . ARG A 1 192 ? -5.97177 -1.37973 -10.08345 1.000 11.97194 173 ARG A C 1
ATOM 1306 O O . ARG A 1 192 ? -6.93792 -1.80357 -10.72617 1.000 12.94095 173 ARG A O 1
ATOM 1314 N N . ILE A 1 193 ? -5.97892 -0.20456 -9.44562 1.000 13.08740 174 ILE A N 1
ATOM 1315 C CA . ILE A 1 193 ? -7.12454 0.71274 -9.43517 1.000 12.91299 174 ILE A CA 1
ATOM 1316 C C . ILE A 1 193 ? -6.78871 1.92074 -10.29984 1.000 14.73901 174 ILE A C 1
ATOM 1317 O O . ILE A 1 193 ? -5.71136 2.50950 -10.15773 1.000 12.69344 174 ILE A O 1
ATOM 1322 N N . THR A 1 194 ? -7.71837 2.32357 -11.16074 1.000 12.99466 175 THR A N 1
ATOM 1323 C CA . THR A 1 194 ? -7.60736 3.60117 -11.85539 1.000 12.50894 175 THR A CA 1
ATOM 1324 C C . THR A 1 194 ? -8.70116 4.53415 -11.35634 1.000 9.87771 175 THR A C 1
ATOM 1325 O O . THR A 1 194 ? -9.79240 4.08836 -11.01370 1.000 11.13595 175 THR A O 1
ATOM 1329 N N . ARG A 1 195 ? -8.39477 5.83218 -11.27870 1.000 11.49677 176 ARG A N 1
ATOM 1330 C CA . ARG A 1 195 ? -9.39503 6.85044 -10.95912 1.000 11.23628 176 ARG A CA 1
ATOM 1331 C C . ARG A 1 195 ? -9.25333 8.01077 -11.93131 1.000 13.56304 176 ARG A C 1
ATOM 1332 O O . ARG A 1 195 ? -8.15040 8.53510 -12.11951 1.000 13.50090 176 ARG A O 1
ATOM 1340 N N . CYS A 1 196 ? -10.36130 8.42682 -12.53613 1.000 11.42067 177 CYS A N 1
ATOM 1341 C CA A CYS A 1 196 ? -10.35215 9.33104 -13.67865 0.791 12.18662 177 CYS A CA 1
ATOM 1342 C CA B CYS A 1 196 ? -10.26558 9.41079 -13.60077 0.209 12.33324 177 CYS A CA 1
ATOM 1343 C C . CYS A 1 196 ? -11.37406 10.44302 -13.48417 1.000 14.25717 177 CYS A C 1
ATOM 1344 O O . CYS A 1 196 ? -12.34496 10.28007 -12.74691 1.000 16.19473 177 CYS A O 1
ATOM 1349 N N . GLY A 1 197 ? -11.17549 11.54856 -14.20641 1.000 17.40350 178 GLY A N 1
ATOM 1350 C CA . GLY A 1 197 ? -12.15354 12.61503 -14.26472 1.000 18.41124 178 GLY A CA 1
ATOM 1351 C C . GLY A 1 197 ? -13.32280 12.25969 -15.17783 1.000 14.56017 178 GLY A C 1
ATOM 1352 O O . GLY A 1 197 ? -13.39795 11.16819 -15.73674 1.000 14.58978 178 GLY A O 1
ATOM 1353 N N . ASN A 1 198 ? -14.23876 13.22077 -15.33385 1.000 15.79007 179 ASN A N 1
ATOM 1354 C CA . ASN A 1 198 ? -15.41800 13.04337 -16.18337 1.000 14.27179 179 ASN A CA 1
ATOM 1355 C C . ASN A 1 198 ? -15.03120 12.75166 -17.63325 1.000 12.13909 179 ASN A C 1
ATOM 1356 O O . ASN A 1 198 ? -14.26040 13.49818 -18.24910 1.000 13.54840 179 ASN A O 1
ATOM 1361 N N . ASN A 1 199 ? -15.58613 11.67213 -18.18676 1.000 11.00762 180 ASN A N 1
ATOM 1362 C CA . ASN A 1 199 ? -15.37645 11.31810 -19.58530 1.000 12.22764 180 ASN A CA 1
ATOM 1363 C C . ASN A 1 199 ? -16.45618 11.90311 -20.49081 1.000 9.61274 180 ASN A C 1
ATOM 1364 O O . ASN A 1 199 ? -17.60891 12.10345 -20.09025 1.000 11.71772 180 ASN A O 1
ATOM 1369 N N . TYR A 1 200 ? -16.07688 12.12203 -21.74809 1.000 10.58834 181 TYR A N 1
ATOM 1370 C CA . TYR A 1 200 ? -17.02342 12.44581 -22.80678 1.000 9.17081 181 TYR A CA 1
ATOM 1371 C C . TYR A 1 200 ? -16.53039 11.78545 -24.08853 1.000 10.31430 181 TYR A C 1
ATOM 1372 O O . TYR A 1 200 ? -15.36722 11.38244 -24.19335 1.000 11.08204 181 TYR A O 1
ATOM 1381 N N . GLY A 1 201 ? -17.42265 11.68240 -25.06983 1.000 10.74911 182 GLY A N 1
ATOM 1382 C CA . GLY A 1 201 ? -17.07757 11.10872 -26.35233 1.000 9.82126 182 GLY A CA 1
ATOM 1383 C C . GLY A 1 201 ? -18.22977 10.34213 -26.96874 1.000 9.57362 182 GLY A C 1
ATOM 1384 O O . GLY A 1 201 ? -19.33610 10.27129 -26.41653 1.000 11.77303 182 GLY A O 1
ATOM 1385 N N . PRO A 1 202 ? -17.98870 9.77086 -28.15787 1.000 8.93165 183 PRO A N 1
ATOM 1386 C CA . PRO A 1 202 ? -19.02276 8.98537 -28.84654 1.000 11.23840 183 PRO A CA 1
ATOM 1387 C C . PRO A 1 202 ? -19.52188 7.81136 -28.01209 1.000 10.25441 183 PRO A C 1
ATOM 1388 O O . PRO A 1 202 ? -18.76801 7.19652 -27.25552 1.000 10.82433 183 PRO A O 1
ATOM 1392 N N . TYR A 1 203 ? -20.81545 7.51061 -28.17534 1.000 10.27675 184 TYR A N 1
ATOM 1393 C CA . TYR A 1 203 ? -21.51902 6.38792 -27.54359 1.000 9.63201 184 TYR A CA 1
ATOM 1394 C C . TYR A 1 203 ? -21.75408 6.56970 -26.04290 1.000 10.71928 184 TYR A C 1
ATOM 1395 O O . TYR A 1 203 ? -22.07084 5.59121 -25.36115 1.000 11.33341 184 TYR A O 1
ATOM 1404 N N . GLN A 1 204 ? -21.66534 7.78945 -25.50543 1.000 7.65352 185 GLN A N 1
ATOM 1405 C CA . GLN A 1 204 ? -22.04838 7.99906 -24.10417 1.000 7.89735 185 GLN A CA 1
ATOM 1406 C C . GLN A 1 204 ? -23.57187 8.06661 -23.97635 1.000 11.37553 185 GLN A C 1
ATOM 1407 O O . GLN A 1 204 ? -24.24286 8.76499 -24.74321 1.000 10.03255 185 GLN A O 1
ATOM 1413 N N . PHE A 1 205 ? -24.12313 7.36016 -22.99707 1.000 10.85566 186 PHE A N 1
ATOM 1414 C CA . PHE A 1 205 ? -25.57013 7.37197 -22.80683 1.000 11.22759 186 PHE A CA 1
ATOM 1415 C C . PHE A 1 205 ? -26.03611 8.79636 -22.50494 1.000 10.13345 186 PHE A C 1
ATOM 1416 O O . PHE A 1 205 ? -25.41888 9.47799 -21.68004 1.000 12.01984 186 PHE A O 1
ATOM 1424 N N . PRO A 1 206 ? -27.11180 9.28638 -23.14835 1.000 10.15858 187 PRO A N 1
ATOM 1425 C CA . PRO A 1 206 ? -27.39609 10.72788 -23.08352 1.000 10.73661 187 PRO A CA 1
ATOM 1426 C C . PRO A 1 206 ? -28.13504 11.19015 -21.83373 1.000 12.30245 187 PRO A C 1
ATOM 1427 O O . PRO A 1 206 ? -28.98522 12.08646 -21.89928 1.000 12.98423 187 PRO A O 1
ATOM 1431 N N . GLU A 1 207 ? -27.79765 10.59455 -20.68753 1.000 10.52990 188 GLU A N 1
ATOM 1432 C CA . GLU A 1 207 ? -28.13117 11.14081 -19.37513 1.000 12.03922 188 GLU A CA 1
ATOM 1433 C C . GLU A 1 207 ? -27.00237 11.95324 -18.75581 1.000 12.32769 188 GLU A C 1
ATOM 1434 O O . GLU A 1 207 ? -27.25332 12.72875 -17.82797 1.000 12.56448 188 GLU A O 1
ATOM 1440 N N . LYS A 1 208 ? -25.76763 11.77610 -19.21104 1.000 11.62767 189 LYS A N 1
ATOM 1441 C CA . LYS A 1 208 ? -24.63910 12.55100 -18.73147 1.000 10.66651 189 LYS A CA 1
ATOM 1442 C C . LYS A 1 208 ? -24.64911 13.92674 -19.40615 1.000 9.24042 189 LYS A C 1
ATOM 1443 O O . LYS A 1 208 ? -25.23730 14.09928 -20.47372 1.000 9.83075 189 LYS A O 1
ATOM 1449 N N . VAL A 1 209 ? -24.00953 14.91762 -18.76461 1.000 10.99453 190 VAL A N 1
ATOM 1450 C CA . VAL A 1 209 ? -24.31177 16.31532 -19.09057 1.000 9.49969 190 VAL A CA 1
ATOM 1451 C C . VAL A 1 209 ? -23.97465 16.64703 -20.54686 1.000 12.25971 190 VAL A C 1
ATOM 1452 O O . VAL A 1 209 ? -24.75868 17.31362 -21.22820 1.000 12.00938 190 VAL A O 1
ATOM 1456 N N . ILE A 1 210 ? -22.84056 16.18164 -21.06082 1.000 10.04861 191 ILE A N 1
ATOM 1457 C CA . ILE A 1 210 ? -22.46578 16.59488 -22.41803 1.000 10.71885 191 ILE A CA 1
ATOM 1458 C C . ILE A 1 210 ? -23.41660 15.98445 -23.45035 1.000 10.13210 191 ILE A C 1
ATOM 1459 O O . ILE A 1 210 ? -23.99984 16.73065 -24.25497 1.000 10.36243 191 ILE A O 1
ATOM 1464 N N . PRO A 1 211 ? -23.65178 14.66804 -23.46876 1.000 9.28710 192 PRO A N 1
ATOM 1465 C CA . PRO A 1 211 ? -24.57649 14.13357 -24.47486 1.000 11.52293 192 PRO A CA 1
ATOM 1466 C C . PRO A 1 211 ? -26.02117 14.55117 -24.25135 1.000 9.35097 192 PRO A C 1
ATOM 1467 O O . PRO A 1 211 ? -26.77079 14.69235 -25.22872 1.000 11.60683 192 PRO A O 1
ATOM 1471 N N . LEU A 1 212 ? -26.43664 14.74353 -23.00036 1.000 11.15688 193 LEU A N 1
ATOM 1472 C CA A LEU A 1 212 ? -27.77652 15.26329 -22.75095 0.491 10.74492 193 LEU A CA 1
ATOM 1473 C CA B LEU A 1 212 ? -27.76985 15.27004 -22.73979 0.509 10.74441 193 LEU A CA 1
ATOM 1474 C C . LEU A 1 212 ? -27.92835 16.65055 -23.36069 1.000 11.21052 193 LEU A C 1
ATOM 1475 O O . LEU A 1 212 ? -28.89369 16.91986 -24.08203 1.000 11.41286 193 LEU A O 1
ATOM 1484 N N . PHE A 1 213 ? -26.97017 17.54027 -23.09310 1.000 11.27397 194 PHE A N 1
ATOM 1485 C CA . PHE A 1 213 ? -27.06225 18.89394 -23.63240 1.000 10.51912 194 PHE A CA 1
ATOM 1486 C C . PHE A 1 213 ? -26.99200 18.87589 -25.15542 1.000 14.26002 194 PHE A C 1
ATOM 1487 O O . PHE A 1 213 ? -27.79651 19.53342 -25.81975 1.000 14.56670 194 PHE A O 1
ATOM 1495 N N . LEU A 1 214 ? -26.07335 18.08635 -25.72872 1.000 11.53476 195 LEU A N 1
ATOM 1496 C CA . LEU A 1 214 ? -25.93320 18.06709 -27.18602 1.000 11.65648 195 LEU A CA 1
ATOM 1497 C C . LEU A 1 214 ? -27.19761 17.54277 -27.86395 1.000 12.82657 195 LEU A C 1
ATOM 1498 O O . LEU A 1 214 ? -27.70007 18.16080 -28.81173 1.000 13.13997 195 LEU A O 1
ATOM 1503 N N . THR A 1 215 ? -27.72993 16.40236 -27.39825 1.000 11.50717 196 THR A N 1
ATOM 1504 C CA . THR A 1 215 ? -28.90857 15.83953 -28.05175 1.000 11.57190 196 THR A CA 1
ATOM 1505 C C . THR A 1 215 ? -30.12724 16.73406 -27.86528 1.000 14.08196 196 THR A C 1
ATOM 1506 O O . THR A 1 215 ? -30.94602 16.86369 -28.77951 1.000 14.48636 196 THR A O 1
ATOM 1510 N N . ARG A 1 216 ? -30.26625 17.37348 -26.70363 1.000 12.09535 197 ARG A N 1
ATOM 1511 C CA . ARG A 1 216 ? -31.40243 18.27584 -26.54004 1.000 16.47182 197 ARG A CA 1
ATOM 1512 C C . ARG A 1 216 ? -31.26789 19.51073 -27.42940 1.000 13.85189 197 ARG A C 1
ATOM 1513 O O . ARG A 1 216 ? -32.24402 19.92149 -28.07184 1.000 12.85340 197 ARG A O 1
ATOM 1521 N N . LEU A 1 217 ? -30.06953 20.09780 -27.51003 1.000 13.87824 198 LEU A N 1
ATOM 1522 C CA . LEU A 1 217 ? -29.87336 21.26419 -28.37546 1.000 11.40540 198 LEU A CA 1
ATOM 1523 C C . LEU A 1 217 ? -30.09815 20.91425 -29.84105 1.000 15.82280 198 LEU A C 1
ATOM 1524 O O . LEU A 1 217 ? -30.64649 21.71959 -30.60342 1.000 17.99763 198 LEU A O 1
ATOM 1529 N N . MET A 1 218 ? -29.71424 19.70224 -30.24560 1.000 15.23294 199 MET A N 1
ATOM 1530 C CA . MET A 1 218 ? -29.88912 19.30143 -31.63608 1.000 15.56717 199 MET A CA 1
ATOM 1531 C C . MET A 1 218 ? -31.36095 19.16131 -31.99831 1.000 15.81029 199 MET A C 1
ATOM 1532 O O . MET A 1 218 ? -31.72028 19.30589 -33.17380 1.000 17.18623 199 MET A O 1
ATOM 1537 N N . ASP A 1 219 ? -32.22542 18.90221 -31.01467 1.000 16.29529 200 ASP A N 1
ATOM 1538 C CA . ASP A 1 219 ? -33.66862 18.90674 -31.22119 1.000 18.15585 200 ASP A CA 1
ATOM 1539 C C . ASP A 1 219 ? -34.31785 20.24798 -30.88651 1.000 17.51998 200 ASP A C 1
ATOM 1540 O O . ASP A 1 219 ? -35.54774 20.32687 -30.84643 1.000 20.71477 200 ASP A O 1
ATOM 1545 N N . GLY A 1 220 ? -33.53300 21.29449 -30.64940 1.000 18.09037 201 GLY A N 1
ATOM 1546 C CA . GLY A 1 220 ? -34.11135 22.57941 -30.30055 1.000 18.36759 201 GLY A CA 1
ATOM 1547 C C . GLY A 1 220 ? -34.80695 22.60538 -28.96051 1.000 23.22137 201 GLY A C 1
ATOM 1548 O O . GLY A 1 220 ? -35.74453 23.38920 -28.77033 1.000 23.07288 201 GLY A O 1
ATOM 1549 N N . ARG A 1 221 ? -34.38232 21.76395 -28.02434 1.000 18.08914 202 ARG A N 1
ATOM 1550 C CA . ARG A 1 221 ? -34.95018 21.72508 -26.68679 1.000 16.65190 202 ARG A CA 1
ATOM 1551 C C . ARG A 1 221 ? -34.04295 22.45504 -25.70062 1.000 14.86462 202 ARG A C 1
ATOM 1552 O O . ARG A 1 221 ? -32.90243 22.81925 -26.00379 1.000 18.72011 202 ARG A O 1
ATOM 1560 N N . SER A 1 222 ? -34.58135 22.66922 -24.50613 1.000 16.53190 203 SER A N 1
ATOM 1561 C CA A SER A 1 222 ? -33.88265 23.35448 -23.42714 0.573 18.11404 203 SER A CA 1
ATOM 1562 C CA B SER A 1 222 ? -33.83543 23.37151 -23.47833 0.427 18.10260 203 SER A CA 1
ATOM 1563 C C . SER A 1 222 ? -32.90770 22.41409 -22.73512 1.000 20.83464 203 SER A C 1
ATOM 1564 O O 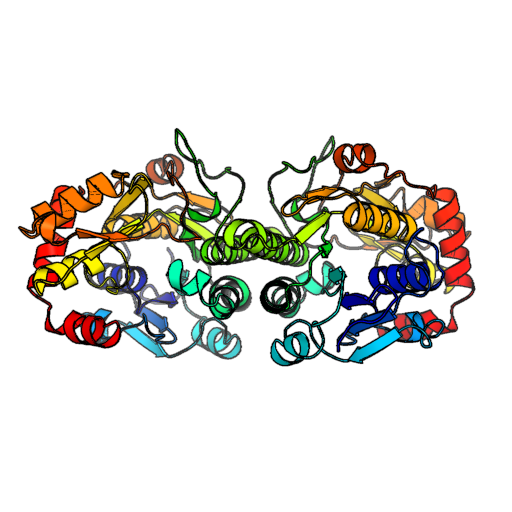. SER A 1 222 ? -33.11727 21.19965 -22.70166 1.000 20.41818 203 SER A O 1
ATOM 1569 N N . VAL A 1 223 ? -31.86277 22.98282 -22.14821 1.000 17.36613 204 VAL A N 1
ATOM 1570 C CA . VAL A 1 223 ? -30.85766 22.22590 -21.39978 1.000 14.93330 204 VAL A CA 1
ATOM 1571 C C . VAL A 1 223 ? -30.92336 22.63883 -19.93280 1.000 18.51755 204 VAL A C 1
ATOM 1572 O O . VAL A 1 223 ? -30.97885 23.84330 -19.63617 1.000 15.25536 204 VAL A O 1
ATOM 1576 N N . PRO A 1 224 ? -30.95576 21.68224 -18.99764 1.000 14.63878 205 PRO A N 1
ATOM 1577 C CA . PRO A 1 224 ? -31.13034 22.00686 -17.57422 1.000 16.87036 205 PRO A CA 1
ATOM 1578 C C . PRO A 1 224 ? -29.81504 22.19684 -16.84007 1.000 19.31717 205 PRO A C 1
ATOM 1579 O O . PRO A 1 224 ? -29.10810 21.21612 -16.57651 1.000 17.71023 205 PRO A O 1
ATOM 1583 N N . LEU A 1 225 ? -29.48816 23.43861 -16.48247 1.000 15.56767 206 LEU A N 1
ATOM 1584 C CA . LEU A 1 225 ? -28.25274 23.74669 -15.77126 1.000 15.08167 206 LEU A CA 1
ATOM 1585 C C . LEU A 1 225 ? -28.50918 23.73567 -14.26959 1.000 16.24142 206 LEU A C 1
ATOM 1586 O O . LEU A 1 225 ? -29.25037 24.58509 -13.75811 1.000 17.89958 206 LEU A O 1
ATOM 1591 N N . TYR A 1 226 ? -27.87744 22.78732 -13.56922 1.000 16.49931 207 TYR A N 1
ATOM 1592 C CA . TYR A 1 226 ? -28.12751 22.57620 -12.14525 1.000 18.81066 207 TYR A CA 1
ATOM 1593 C C . TYR A 1 226 ? -27.64415 23.75577 -11.31360 1.000 16.86833 207 TYR A C 1
ATOM 1594 O O . TYR A 1 226 ? -26.49320 24.18612 -11.44007 1.000 16.40551 207 TYR A O 1
ATOM 1603 N N . GLY A 1 227 ? -28.50668 24.24457 -10.42127 1.000 17.29100 208 GLY A N 1
ATOM 1604 C CA . GLY A 1 227 ? -28.02530 25.15390 -9.38717 1.000 15.77271 208 GLY A CA 1
ATOM 1605 C C . GLY A 1 227 ? -27.46957 26.44436 -9.96090 1.000 21.82410 208 GLY A C 1
ATOM 1606 O O . GLY A 1 227 ? -28.07013 27.06119 -10.84731 1.000 24.90114 208 GLY A O 1
ATOM 1607 N N . ASP A 1 228 ? -26.30411 26.85912 -9.46188 1.000 21.51712 209 ASP A N 1
ATOM 1608 C CA . ASP A 1 228 ? -25.68544 28.10709 -9.89804 1.000 24.43289 209 ASP A CA 1
ATOM 1609 C C . ASP A 1 228 ? -24.71144 27.92254 -11.05184 1.000 24.30219 209 ASP A C 1
ATOM 1610 O O . ASP A 1 228 ? -24.13675 28.91089 -11.52300 1.000 22.28465 209 ASP A O 1
ATOM 1615 N N . GLY A 1 229 ? -24.50647 26.68979 -11.50974 1.000 17.19525 210 GLY A N 1
ATOM 1616 C CA . GLY A 1 229 ? -23.63323 26.43570 -12.63699 1.000 16.76269 210 GLY A CA 1
ATOM 1617 C C . GLY A 1 229 ? -22.14755 26.54293 -12.36287 1.000 18.46487 210 GLY A C 1
ATOM 1618 O O . GLY A 1 229 ? -21.35954 26.38736 -13.30208 1.000 16.69784 210 GLY A O 1
ATOM 1619 N N . ARG A 1 230 ? -21.72986 26.79493 -11.12000 1.000 18.33236 211 ARG A N 1
ATOM 1620 C CA . ARG A 1 230 ? -20.32291 27.03197 -10.81875 1.000 19.64641 211 ARG A CA 1
ATOM 1621 C C . ARG A 1 230 ? -19.56918 25.76969 -10.42239 1.000 15.83111 211 ARG A C 1
ATOM 1622 O O . ARG A 1 230 ? -18.37241 25.84451 -10.12998 1.000 17.23030 211 ARG A O 1
ATOM 1630 N N . ASN A 1 231 ? -20.22578 24.61563 -10.40943 1.000 16.56747 212 ASN A N 1
ATOM 1631 C CA . ASN A 1 231 ? -19.51081 23.37929 -10.13047 1.000 13.59500 212 ASN A CA 1
ATOM 1632 C C . ASN A 1 231 ? -18.48135 23.11745 -11.22331 1.000 13.29031 212 ASN A C 1
ATOM 1633 O O . ASN A 1 231 ? -18.68261 23.46293 -12.39162 1.000 14.09079 212 ASN A O 1
ATOM 1638 N N . VAL A 1 232 ? -17.37791 22.47850 -10.83692 1.000 12.56067 213 VAL A N 1
ATOM 1639 C CA . VAL A 1 232 ? -16.19425 22.34043 -11.67430 1.000 11.75976 213 VAL A CA 1
ATOM 1640 C C . VAL A 1 232 ? -15.94012 20.86347 -11.92722 1.000 12.28633 213 VAL A C 1
ATOM 1641 O O . VAL A 1 232 ? -15.89652 20.06330 -10.98606 1.000 13.37105 213 VAL A O 1
ATOM 1645 N N . ARG A 1 233 ? -15.77829 20.50478 -13.19745 1.000 13.63474 214 ARG A N 1
ATOM 1646 C CA . ARG A 1 233 ? -15.37905 19.16488 -13.58667 1.000 12.96277 214 ARG A CA 1
ATOM 1647 C C . ARG A 1 233 ? -14.16109 19.28086 -14.48717 1.000 11.61158 214 ARG A C 1
ATOM 1648 O O . ARG A 1 233 ? -13.95447 20.30448 -15.14185 1.000 14.04202 214 ARG A O 1
ATOM 1656 N N . ASP A 1 234 ? -13.35336 18.22611 -14.50900 1.000 14.22510 215 ASP A N 1
ATOM 1657 C CA . ASP A 1 234 ? -12.12308 18.19109 -15.29359 1.000 13.82230 215 ASP A CA 1
ATOM 1658 C C . ASP A 1 234 ? -12.30035 17.11508 -16.35613 1.000 17.00512 215 ASP A C 1
ATOM 1659 O O . ASP A 1 234 ? -12.31730 15.91978 -16.04307 1.000 17.43628 215 ASP A O 1
ATOM 1664 N N . TRP A 1 235 ? -12.43617 17.53909 -17.60421 1.000 13.06687 216 TRP A N 1
ATOM 1665 C CA . TRP A 1 235 ? -12.94364 16.68664 -18.67935 1.000 11.65114 216 TRP A CA 1
ATOM 1666 C C . TRP A 1 235 ? -11.82000 15.97117 -19.41733 1.000 12.32348 216 TRP A C 1
ATOM 1667 O O . TRP A 1 235 ? -10.77140 16.55776 -19.69365 1.000 13.64247 216 TRP A O 1
ATOM 1678 N N . ILE A 1 236 ? -12.04760 14.69370 -19.72507 1.000 10.83893 217 ILE A N 1
ATOM 1679 C CA . ILE A 1 236 ? -11.09094 13.87362 -20.46260 1.000 11.56594 217 ILE A CA 1
ATOM 1680 C C . ILE A 1 236 ? -11.85314 13.09112 -21.52682 1.000 12.72701 217 ILE A C 1
ATOM 1681 O O . ILE A 1 236 ? -12.94104 12.56620 -21.26959 1.000 12.28214 217 ILE A O 1
ATOM 1686 N N . HIS A 1 237 ? -11.29803 13.03371 -22.73415 1.000 13.09645 218 HIS A N 1
ATOM 1687 C CA . HIS A 1 237 ? -11.91337 12.24467 -23.79124 1.000 12.47387 218 HIS A CA 1
ATOM 1688 C C . HIS A 1 237 ? -11.76051 10.76185 -23.47881 1.000 10.68612 218 HIS A C 1
ATOM 1689 O O . HIS A 1 237 ? -10.72338 10.33388 -22.97237 1.000 12.03986 218 HIS A O 1
ATOM 1696 N N . VAL A 1 238 ? -12.80553 9.97803 -23.77270 1.000 10.57297 219 VAL A N 1
ATOM 1697 C CA . VAL A 1 238 ? -12.79224 8.54560 -23.47159 1.000 9.63206 219 VAL A CA 1
ATOM 1698 C C . VAL A 1 238 ? -11.57619 7.83484 -24.05820 1.000 13.03006 219 VAL A C 1
ATOM 1699 O O . VAL A 1 238 ? -11.08342 6.86582 -23.47487 1.000 11.51174 219 VAL A O 1
ATOM 1703 N N . ALA A 1 239 ? -11.07019 8.28936 -25.20641 1.000 12.64934 220 ALA A N 1
ATOM 1704 C CA . ALA A 1 239 ? -9.91200 7.61600 -25.79365 1.000 12.68495 220 ALA A CA 1
ATOM 1705 C C . ALA A 1 239 ? -8.66318 7.79570 -24.93864 1.000 13.09710 220 ALA A C 1
ATOM 1706 O O . ALA A 1 239 ? -7.84398 6.87318 -24.83438 1.000 13.66830 220 ALA A O 1
ATOM 1708 N N . ASP A 1 240 ? -8.48636 8.97478 -24.33322 1.000 12.86291 221 ASP A N 1
ATOM 1709 C CA . ASP A 1 240 ? -7.35322 9.17364 -23.42903 1.000 12.59844 221 ASP A CA 1
ATOM 1710 C C . ASP A 1 240 ? -7.52405 8.38185 -22.13419 1.000 13.64795 221 ASP A C 1
ATOM 1711 O O . ASP A 1 240 ? -6.55544 7.80902 -21.61983 1.000 13.10131 221 ASP A O 1
ATOM 1716 N N . HIS A 1 241 ? -8.74254 8.33084 -21.58770 1.000 13.61223 222 HIS A N 1
ATOM 1717 C CA . HIS A 1 241 ? -8.99147 7.48501 -20.42317 1.000 12.17365 222 HIS A CA 1
ATOM 1718 C C . HIS A 1 241 ? -8.57476 6.04508 -20.70328 1.000 13.82618 222 HIS A C 1
ATOM 1719 O O . HIS A 1 241 ? -7.86081 5.42068 -19.90905 1.000 12.15642 222 HIS A O 1
ATOM 1726 N N . CYS A 1 242 ? -8.97167 5.51630 -21.86050 1.000 12.13370 223 CYS A N 1
ATOM 1727 C CA . CYS A 1 242 ? -8.64534 4.13178 -22.17357 1.000 11.31251 223 CYS A CA 1
ATOM 1728 C C . CYS A 1 242 ? -7.15432 3.93979 -22.40479 1.000 13.96421 223 CYS A C 1
ATOM 1729 O O . CYS A 1 242 ? -6.61140 2.88412 -22.05625 1.000 13.77820 223 CYS A O 1
ATOM 1732 N N . ARG A 1 243 ? -6.47386 4.93979 -22.97156 1.000 12.58632 224 ARG A N 1
ATOM 1733 C CA . ARG A 1 243 ? -5.02268 4.83051 -23.11177 1.000 14.46178 224 ARG A CA 1
ATOM 1734 C C . ARG A 1 243 ? -4.33728 4.84490 -21.74985 1.000 17.60098 224 ARG A C 1
ATOM 1735 O O . ARG A 1 243 ? -3.34506 4.13412 -21.54749 1.000 15.30381 224 ARG A O 1
ATOM 1743 N N . GLY A 1 244 ? -4.84917 5.64024 -20.80476 1.000 13.10666 225 GLY A N 1
ATOM 1744 C CA . GLY A 1 244 ? -4.32743 5.58435 -19.44684 1.000 13.90778 225 GLY A CA 1
ATOM 1745 C C . GLY A 1 244 ? -4.53075 4.22152 -18.81391 1.000 14.52216 225 GLY A C 1
ATOM 1746 O O . GLY A 1 244 ? -3.62206 3.67755 -18.17804 1.000 13.31636 225 GLY A O 1
ATOM 1747 N N . ILE A 1 245 ? -5.72508 3.64800 -18.98776 1.000 12.09709 226 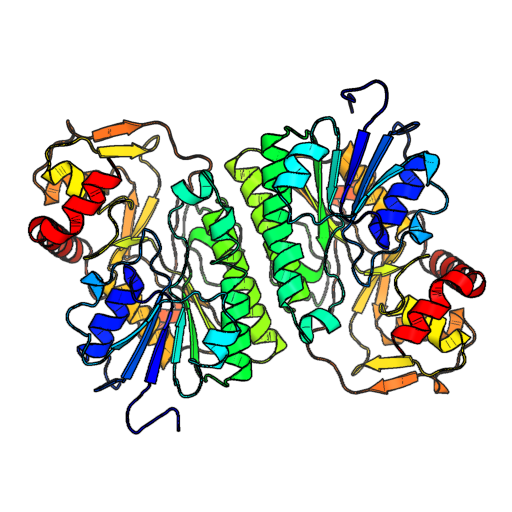ILE A N 1
ATOM 1748 C CA . ILE A 1 245 ? -6.00109 2.30880 -18.47768 1.000 13.14466 226 ILE A CA 1
ATOM 1749 C C . ILE A 1 245 ? -5.03827 1.29853 -19.08630 1.000 14.22863 226 ILE A C 1
ATOM 1750 O O . ILE A 1 245 ? -4.52429 0.41164 -18.39125 1.000 14.15660 226 ILE A O 1
ATOM 1755 N N . GLN A 1 246 ? -4.77905 1.40922 -20.39203 1.000 15.01667 227 GLN A N 1
ATOM 1756 C CA . GLN A 1 246 ? -3.84996 0.47387 -21.01590 1.000 13.15401 227 GLN A CA 1
ATOM 1757 C C . GLN A 1 246 ? -2.43588 0.65988 -20.48702 1.000 15.15667 227 GLN A C 1
ATOM 1758 O O . GLN A 1 246 ? -1.69397 -0.32354 -20.36469 1.000 15.17291 227 GLN A O 1
ATOM 1764 N N . THR A 1 247 ? -2.05108 1.89989 -20.16624 1.000 15.94442 228 THR A N 1
ATOM 1765 C CA . THR A 1 247 ? -0.76728 2.12676 -19.50767 1.000 13.19128 228 THR A CA 1
ATOM 1766 C C . THR A 1 247 ? -0.70927 1.39446 -18.17169 1.000 16.37311 228 THR A C 1
ATOM 1767 O O . THR A 1 247 ? 0.31554 0.79827 -17.81510 1.000 15.36178 228 THR A O 1
ATOM 1771 N N . VAL A 1 248 ? -1.80931 1.41715 -17.42273 1.000 15.13054 229 VAL A N 1
ATOM 1772 C CA . VAL A 1 248 ? -1.85419 0.70003 -16.15399 1.000 13.64259 229 VAL A CA 1
ATOM 1773 C C . VAL A 1 248 ? -1.75906 -0.80809 -16.38502 1.000 13.31380 229 VAL A C 1
ATOM 1774 O O . VAL A 1 248 ? -1.05221 -1.51509 -15.65781 1.000 14.95787 229 VAL A O 1
ATOM 1778 N N . VAL A 1 249 ? -2.43717 -1.32192 -17.41677 1.000 14.87365 230 VAL A N 1
ATOM 1779 C CA . VAL A 1 249 ? -2.33298 -2.74251 -17.76127 1.000 16.38380 230 VAL A CA 1
ATOM 1780 C C . VAL A 1 249 ? -0.88264 -3.13824 -18.01720 1.000 16.49252 230 VAL A C 1
ATOM 1781 O O . VAL A 1 249 ? -0.41481 -4.18748 -17.55864 1.000 19.90916 230 VAL A O 1
ATOM 1785 N N . GLU A 1 250 ? -0.16294 -2.32436 -18.78192 1.000 16.24766 231 GLU A N 1
ATOM 1786 C CA . GLU A 1 250 ? 1.15601 -2.71779 -19.25817 1.000 17.62886 231 GLU A CA 1
ATOM 1787 C C . GLU A 1 250 ? 2.26667 -2.38139 -18.27743 1.000 19.44912 231 GLU A C 1
ATOM 1788 O O . GLU A 1 250 ? 3.28685 -3.08273 -18.25446 1.000 23.24786 231 GLU A O 1
ATOM 1794 N N . ARG A 1 251 ? 2.09526 -1.34995 -17.44283 1.000 17.26908 232 ARG A N 1
ATOM 1795 C CA . ARG A 1 251 ? 3.20180 -0.85741 -16.62973 1.000 20.54535 232 ARG A CA 1
ATOM 1796 C C . ARG A 1 251 ? 2.86368 -0.62091 -15.16341 1.000 21.36439 232 ARG A C 1
ATOM 1797 O O . ARG A 1 251 ? 3.75814 -0.24875 -14.39154 1.000 20.51215 232 ARG A O 1
ATOM 1805 N N . GLY A 1 252 ? 1.61875 -0.81842 -14.75299 1.000 15.73093 233 GLY A N 1
ATOM 1806 C CA . GLY A 1 252 ? 1.26801 -0.61589 -13.36592 1.000 15.82599 233 GLY A CA 1
ATOM 1807 C C . GLY A 1 252 ? 1.64656 -1.80106 -12.50828 1.000 19.27496 233 GLY A C 1
ATOM 1808 O O . GLY A 1 252 ? 2.09440 -2.84267 -12.99317 1.000 25.15291 233 GLY A O 1
ATOM 1809 N N . ALA A 1 253 ? 1.46911 -1.62874 -11.20374 1.000 16.96056 234 ALA A N 1
ATOM 1810 C CA . ALA A 1 253 ? 1.84094 -2.63720 -10.22449 1.000 16.50376 234 ALA A CA 1
ATOM 1811 C C . ALA A 1 253 ? 0.65510 -3.00053 -9.33502 1.000 15.16367 234 ALA A C 1
ATOM 1812 O O . ALA A 1 253 ? -0.18776 -2.15285 -9.00798 1.000 16.67924 234 ALA A O 1
ATOM 1814 N N . SER A 1 254 ? 0.62723 -4.27058 -8.92271 1.000 16.32686 235 SER A N 1
ATOM 1815 C CA . SER A 1 254 ? -0.42557 -4.77763 -8.04542 1.000 14.62695 235 SER A CA 1
ATOM 1816 C C . SER A 1 254 ? -0.59566 -3.89599 -6.81387 1.000 16.24720 235 SER A C 1
ATOM 1817 O O . SER A 1 254 ? 0.38305 -3.45751 -6.20060 1.000 17.31242 235 SER A O 1
ATOM 1820 N N . GLY A 1 255 ? -1.85443 -3.66947 -6.43063 1.000 12.94587 236 GLY A N 1
ATOM 1821 C CA . GLY A 1 255 ? -2.17049 -2.95728 -5.21579 1.000 11.73339 236 GLY A CA 1
ATOM 1822 C C . GLY A 1 255 ? -2.08067 -1.45146 -5.28887 1.000 10.85506 236 GLY A C 1
ATOM 1823 O O . GLY A 1 255 ? -2.34899 -0.78491 -4.27581 1.000 14.00366 236 GLY A O 1
ATOM 1824 N N . GLU A 1 256 ? -1.72745 -0.89527 -6.44405 1.000 12.47135 237 GLU A N 1
ATOM 1825 C CA A GLU A 1 256 ? -1.52384 0.53557 -6.60187 0.669 14.68966 237 GLU A CA 1
ATOM 1826 C CA B GLU A 1 256 ? -1.52375 0.53628 -6.60216 0.331 14.71942 237 GLU A CA 1
ATOM 1827 C C . GLU A 1 256 ? -2.73880 1.20073 -7.23789 1.000 13.53907 237 GLU A C 1
ATOM 1828 O O . GLU A 1 256 ? -3.48958 0.57598 -7.99645 1.000 14.06350 237 GLU A O 1
ATOM 1839 N N . VAL A 1 257 ? -2.91713 2.48335 -6.92046 1.000 14.23548 238 VAL A N 1
ATOM 1840 C CA . VAL A 1 257 ? -3.92105 3.35803 -7.52917 1.000 11.88996 238 VAL A CA 1
ATOM 1841 C C . VAL A 1 257 ? -3.23085 4.28943 -8.51236 1.000 14.54799 238 VAL A C 1
ATOM 1842 O O . VAL A 1 257 ? -2.14632 4.80414 -8.22770 1.000 14.04082 238 VAL A O 1
ATOM 1846 N N . TYR A 1 258 ? -3.86916 4.54802 -9.65235 1.000 11.71768 239 TYR A N 1
ATOM 1847 C CA . TYR A 1 258 ? -3.31307 5.44041 -10.66877 1.000 11.21314 239 TYR A CA 1
ATOM 1848 C C . TYR A 1 258 ? -4.37112 6.44411 -11.09262 1.000 14.14836 239 TYR A C 1
ATOM 1849 O O . TYR A 1 258 ? -5.43741 6.05186 -11.57075 1.000 13.19563 239 TYR A O 1
ATOM 1858 N N . HIS A 1 259 ? -4.07050 7.72706 -10.93639 1.000 13.90529 240 HIS A N 1
ATOM 1859 C CA . HIS A 1 259 ? -4.94273 8.76669 -11.45271 1.000 12.65339 240 HIS A CA 1
ATOM 1860 C C . HIS A 1 259 ? -4.75095 8.94421 -12.94992 1.000 11.70950 240 HIS A C 1
ATOM 1861 O O . HIS A 1 259 ? -3.64440 8.79769 -13.48587 1.000 14.29739 240 HIS A O 1
ATOM 1868 N N . ILE A 1 260 ? -5.84831 9.28819 -13.61850 1.000 12.27770 241 ILE A N 1
ATOM 1869 C CA . ILE A 1 260 ? -5.85490 9.68677 -15.02020 1.000 12.59917 241 ILE A CA 1
ATOM 1870 C C . ILE A 1 260 ? -6.59541 11.01621 -15.05868 1.000 16.79482 241 ILE A C 1
ATOM 1871 O O . ILE A 1 260 ? -7.82130 11.05712 -14.86892 1.000 15.18972 241 I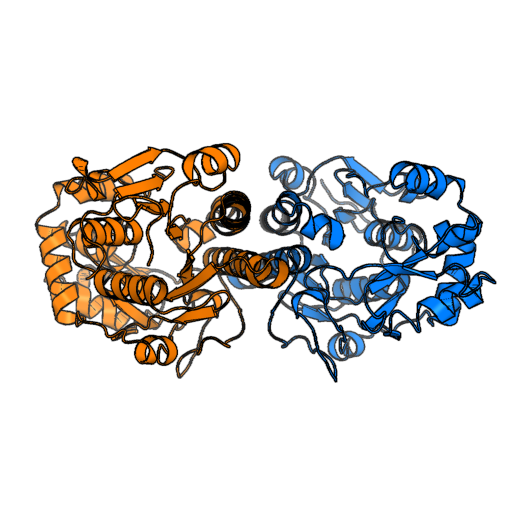LE A O 1
ATOM 1876 N N . ALA A 1 261 ? -5.85847 12.10581 -15.24586 1.000 14.59719 242 ALA A N 1
ATOM 1877 C CA . ALA A 1 261 ? -6.43943 13.41507 -14.98650 1.000 15.46702 242 ALA A CA 1
ATOM 1878 C C . ALA A 1 261 ? -7.18185 13.95170 -16.19995 1.000 17.02538 242 ALA A C 1
ATOM 1879 O O . ALA A 1 261 ? -6.93918 13.55939 -17.34155 1.000 15.91335 242 ALA A O 1
ATOM 1881 N N . GLY A 1 262 ? -8.11109 14.87274 -15.93300 1.000 18.13666 243 GLY A N 1
ATOM 1882 C CA . GLY A 1 262 ? -8.69924 15.62751 -17.01510 1.000 15.33999 243 GLY A CA 1
ATOM 1883 C C . GLY A 1 262 ? -7.73727 16.68234 -17.53331 1.000 20.00280 243 GLY A C 1
ATOM 1884 O O . GLY A 1 262 ? -6.72090 16.99715 -16.91194 1.000 22.31085 243 GLY A O 1
ATOM 1885 N N . THR A 1 263 ? -8.06036 17.22731 -18.70804 1.000 17.25395 244 THR A N 1
ATOM 1886 C CA . THR A 1 263 ? -7.24600 18.27547 -19.31507 1.000 18.50928 244 THR A CA 1
ATOM 1887 C C . THR A 1 263 ? -8.10381 19.43431 -19.79723 1.000 19.53975 244 THR A C 1
ATOM 1888 O O . THR A 1 263 ? -7.72891 20.14754 -20.73027 1.000 23.20219 244 THR A O 1
ATOM 1892 N N . ALA A 1 264 ? -9.26237 19.62534 -19.18088 1.000 15.38520 245 ALA A N 1
ATOM 1893 C CA . ALA A 1 264 ? -10.08865 20.80678 -19.43800 1.000 18.00992 245 ALA A CA 1
ATOM 1894 C C . ALA A 1 264 ? -10.92099 21.03599 -18.17574 1.000 17.37768 245 ALA A C 1
ATOM 1895 O O . ALA A 1 264 ? -12.01419 20.48471 -18.03021 1.000 16.52635 245 ALA A O 1
ATOM 1897 N N . GLU A 1 265 ? -10.38684 21.84726 -17.26829 1.000 14.37464 246 GLU A N 1
ATOM 1898 C CA . GLU A 1 265 ? -11.08838 22.17254 -16.03551 1.000 15.47813 246 GLU A CA 1
ATOM 1899 C C . GLU A 1 265 ? -12.05862 23.31213 -16.31810 1.000 18.84207 246 GLU A C 1
ATOM 1900 O O . GLU A 1 265 ? -11.63849 24.41203 -16.68671 1.000 18.64807 246 GLU A O 1
ATOM 1906 N N . LEU A 1 266 ? -13.35677 23.05049 -16.15919 1.000 12.72858 247 LEU A N 1
ATOM 1907 C CA . LEU A 1 266 ? -14.38859 23.99848 -16.55761 1.000 14.16453 247 LEU A CA 1
ATOM 1908 C C . LEU A 1 266 ? -15.48401 24.04786 -15.50319 1.000 15.03749 247 LEU A C 1
ATOM 1909 O O . LEU A 1 266 ? -15.90235 23.00662 -14.98460 1.000 13.59733 247 LEU A O 1
ATOM 1914 N N . THR A 1 267 ? -15.96596 25.24938 -15.19850 1.000 13.99272 248 THR A N 1
ATOM 1915 C CA . THR A 1 267 ? -17.25916 25.31165 -14.52967 1.000 14.15844 248 THR A CA 1
ATOM 1916 C C . THR A 1 267 ? -18.34391 24.82779 -15.48108 1.000 15.11907 248 THR A C 1
ATOM 1917 O O . THR A 1 267 ? -18.17656 24.81169 -16.69850 1.000 13.70399 248 THR A O 1
ATOM 1921 N N . ASN A 1 268 ? -19.48896 24.45272 -14.91999 1.000 13.79608 249 ASN A N 1
ATOM 1922 C CA . ASN A 1 268 ? -20.57287 24.03168 -15.79776 1.000 13.16773 249 ASN A CA 1
ATOM 1923 C C . ASN A 1 268 ? -21.07779 25.18912 -16.66488 1.000 12.00905 249 ASN A C 1
ATOM 1924 O O . ASN A 1 268 ? -21.53932 24.96151 -17.78415 1.000 12.19249 249 ASN A O 1
ATOM 1929 N N . LEU A 1 269 ? -20.95443 26.43382 -16.18953 1.000 15.44983 250 LEU A N 1
ATOM 1930 C CA . LEU A 1 269 ? -21.25813 27.58459 -17.04457 1.000 14.77774 250 LEU A CA 1
ATOM 1931 C C . LEU A 1 269 ? -20.29282 27.66940 -18.22311 1.000 14.07423 250 LEU A C 1
ATOM 1932 O O . LEU A 1 269 ? -20.70660 27.94358 -19.36227 1.000 13.88427 250 LEU A O 1
ATOM 1937 N N . GLU A 1 270 ? -18.99643 27.45485 -17.96518 1.000 14.96982 251 GLU A N 1
ATOM 1938 C CA A GLU A 1 270 ? -18.01495 27.48534 -19.04403 0.007 15.79358 251 GLU A CA 1
ATOM 1939 C CA B GLU A 1 270 ? -18.01482 27.48466 -19.04376 0.993 15.77357 251 GLU A CA 1
ATOM 1940 C C . GLU A 1 270 ? -18.22184 26.32255 -20.00445 1.000 11.89448 251 GLU A C 1
ATOM 1941 O O . GLU A 1 270 ? -18.13889 26.49876 -21.22563 1.000 13.05883 251 GLU A O 1
ATOM 1952 N N . LEU A 1 271 ? -18.50732 25.13111 -19.46891 1.000 12.13728 252 LEU A N 1
ATOM 1953 C CA . LEU A 1 271 ? -18.82325 23.99015 -20.32119 1.000 11.91837 252 LEU A CA 1
ATOM 1954 C C . LEU A 1 271 ? -20.01324 24.29756 -21.21241 1.000 10.43502 252 LEU A C 1
ATOM 1955 O O . LEU A 1 271 ? -19.98234 24.04077 -22.41730 1.000 11.52744 252 LEU A O 1
ATOM 1960 N N . THR A 1 272 ? -21.06517 24.87363 -20.63014 1.000 12.56894 253 THR A N 1
ATOM 1961 C CA . THR A 1 272 ? -22.24314 25.24537 -21.40806 1.000 12.63243 253 THR A CA 1
ATOM 1962 C C . THR A 1 272 ? -21.88306 26.18376 -22.55709 1.000 12.20066 253 THR A C 1
ATOM 1963 O O . THR A 1 272 ? -22.34338 25.98330 -23.68524 1.000 12.52568 253 THR A O 1
ATOM 1967 N N . GLN A 1 273 ? -21.01949 27.18162 -22.30571 1.000 12.54521 254 GLN A N 1
ATOM 1968 C CA . GLN A 1 273 ? -20.57665 28.05794 -23.39411 1.000 12.06956 254 GLN A CA 1
ATOM 1969 C C . GLN A 1 273 ? -19.90107 27.26497 -24.50939 1.000 13.39325 254 GLN A C 1
ATOM 1970 O O . GLN A 1 273 ? -20.17685 27.49245 -25.69325 1.000 13.66566 254 GLN A O 1
ATOM 1976 N N . HIS A 1 274 ? -19.01446 26.32274 -24.14954 1.000 13.48079 255 HIS A N 1
ATOM 1977 C CA . HIS A 1 274 ? -18.33977 25.51177 -25.16471 1.000 12.28580 255 HIS A CA 1
ATOM 1978 C C . HIS A 1 274 ? -19.33550 24.67922 -25.96375 1.000 15.09388 255 HIS A C 1
ATOM 1979 O O . HIS A 1 274 ? -19.20730 24.54800 -27.18952 1.000 14.16283 255 HIS A O 1
ATOM 1986 N N . LEU A 1 275 ? -20.32634 24.09107 -25.28529 1.000 14.68208 256 LEU A N 1
ATOM 1987 C CA . LEU A 1 275 ? -21.31756 23.28028 -25.98615 1.000 14.35203 256 LEU A CA 1
ATOM 1988 C C . LEU A 1 275 ? -22.17386 24.12664 -26.91490 1.000 15.26746 256 LEU A C 1
ATOM 1989 O O . LEU A 1 275 ? -22.43412 23.73071 -28.05787 1.000 15.07463 256 LEU A O 1
ATOM 1994 N N . LEU A 1 276 ? -22.64291 25.28102 -26.43200 1.000 14.10642 257 LEU A N 1
ATOM 1995 C CA . LEU A 1 276 ? -23.43304 26.17343 -27.27241 1.000 14.70373 257 LEU A CA 1
ATOM 1996 C C . LEU A 1 276 ? -22.64380 26.61302 -28.50065 1.000 15.82809 257 LEU A C 1
ATOM 1997 O O . LEU A 1 276 ? -23.16785 26.59224 -29.62027 1.000 18.12764 257 LEU A O 1
ATOM 2002 N N . ASP A 1 277 ? -21.37693 26.99939 -28.31529 1.000 15.85734 258 ASP A N 1
ATOM 2003 C CA . ASP A 1 277 ? -20.55175 27.39914 -29.45179 1.000 17.88287 258 ASP A CA 1
ATOM 2004 C C . ASP A 1 277 ? -20.41563 26.26512 -30.46060 1.000 17.64803 258 ASP A C 1
ATOM 2005 O O . ASP A 1 277 ? -20.49146 26.49257 -31.67264 1.000 20.69927 258 ASP A O 1
ATOM 2010 N N . ALA A 1 278 ? -20.22370 25.03183 -29.97880 1.000 17.34778 259 ALA A N 1
ATOM 2011 C CA . ALA A 1 278 ? -19.96109 23.91504 -30.87991 1.000 19.80778 259 ALA A CA 1
ATOM 2012 C C . ALA A 1 278 ? -21.17827 23.50777 -31.70253 1.000 20.98703 259 ALA A C 1
ATOM 2013 O O . ALA A 1 278 ? -21.00438 22.91816 -32.77468 1.000 22.80417 259 ALA A O 1
ATOM 2015 N N . VAL A 1 279 ? -22.39987 23.79264 -31.24558 1.000 17.74384 260 VAL A N 1
ATOM 2016 C CA . VAL A 1 279 ? -23.59990 23.44894 -32.00485 1.000 21.62706 260 VAL A CA 1
ATOM 2017 C C . VAL A 1 279 ? -24.31065 24.68425 -32.54354 1.000 23.94262 260 VAL A C 1
ATOM 2018 O O . VAL A 1 279 ? -25.41372 24.56803 -33.09229 1.000 26.37551 260 VAL A O 1
ATOM 2022 N N . GLY A 1 280 ? -23.70351 25.86301 -32.42365 1.000 22.82095 261 GLY A N 1
ATOM 2023 C CA . GLY A 1 280 ? -24.37073 27.08298 -32.83925 1.000 23.00750 261 GLY A CA 1
ATOM 2024 C C . GLY A 1 280 ? -25.61630 27.40349 -32.04273 1.000 29.56476 261 GLY A C 1
ATOM 2025 O O . GLY A 1 280 ? -26.55514 27.99470 -32.58619 1.000 29.60737 261 GLY A O 1
ATOM 2026 N N . GLY A 1 281 ? -25.65284 27.02234 -30.76098 1.000 21.07865 262 GLY A N 1
ATOM 2027 C CA . GLY A 1 281 ? -26.81034 27.25534 -29.92375 1.000 23.29085 262 GLY A CA 1
ATOM 2028 C C . GLY A 1 281 ? -26.77244 28.61152 -29.23762 1.000 20.90100 262 GLY A C 1
ATOM 2029 O O . GLY A 1 281 ? -25.80514 29.36145 -29.32356 1.000 23.39142 262 GLY A O 1
ATOM 2030 N N . SER A 1 282 ? -27.85747 28.90545 -28.52366 1.000 20.50625 263 SER A N 1
ATOM 2031 C CA . SER A 1 282 ? -28.05839 30.18106 -27.85546 1.000 23.40013 263 SER A CA 1
ATOM 2032 C C . SER A 1 282 ? -28.29046 29.97547 -26.36139 1.000 18.54976 263 SER A C 1
ATOM 2033 O O . SER A 1 282 ? -28.87497 28.97306 -25.93886 1.000 19.69602 263 SER A O 1
ATOM 2036 N N . TRP A 1 283 ? -27.84279 30.94949 -25.55968 1.000 15.69009 264 TRP A N 1
ATOM 2037 C CA . TRP A 1 283 ? -28.14919 30.91879 -24.13078 1.000 15.52539 264 TRP A CA 1
ATOM 2038 C C . TRP A 1 283 ? -29.64520 30.95517 -23.83741 1.000 16.30464 264 TRP A C 1
ATOM 2039 O O . TRP A 1 283 ? -30.03490 30.64404 -22.70483 1.000 16.85931 264 TRP A O 1
ATOM 2050 N N . ASP A 1 284 ? -30.49980 31.31924 -24.80912 1.000 19.22284 265 ASP A N 1
ATOM 2051 C CA A ASP A 1 284 ? -31.94790 31.25720 -24.60806 0.433 20.50392 265 ASP A CA 1
ATOM 2052 C CA B ASP A 1 284 ? -31.92611 31.26861 -24.50666 0.567 20.47270 265 ASP A CA 1
ATOM 2053 C C . ASP A 1 284 ? -32.43080 29.84127 -24.32585 1.000 18.60341 265 ASP A C 1
ATOM 2054 O O . ASP A 1 284 ? -33.53906 29.65986 -23.80877 1.000 23.43241 265 ASP A O 1
ATOM 2063 N N . ALA A 1 285 ? -31.63138 28.83243 -24.67862 1.000 18.86471 266 ALA A N 1
ATOM 2064 C CA . ALA A 1 285 ? -31.99438 27.44061 -24.45024 1.000 17.96094 266 ALA A CA 1
ATOM 2065 C C . ALA A 1 285 ? -31.60753 26.93677 -23.06601 1.000 16.42882 266 ALA A C 1
ATOM 2066 O O . ALA A 1 285 ? -32.01695 25.83191 -22.68716 1.000 19.07674 266 ALA A O 1
ATOM 2068 N N . VAL A 1 286 ? -30.86794 27.71724 -22.28460 1.000 13.84399 267 VAL A N 1
ATOM 2069 C CA . VAL A 1 286 ? -30.34461 27.24125 -21.00964 1.000 15.50635 267 VAL A CA 1
ATOM 2070 C C . VAL A 1 286 ? -31.32202 27.58594 -19.88868 1.000 16.22003 267 VAL A C 1
ATOM 2071 O O . VAL A 1 286 ? -31.60226 28.76494 -19.63712 1.000 17.35441 267 VAL A O 1
ATOM 2075 N N . GLU A 1 287 ? -31.82438 26.55995 -19.20072 1.000 14.48696 268 GLU A N 1
ATOM 2076 C CA . GLU A 1 287 ? -32.70452 26.72638 -18.04734 1.000 15.46100 268 GLU A CA 1
ATOM 2077 C C . GLU A 1 287 ? -31.94953 26.48634 -16.75075 1.000 17.91749 268 GLU A C 1
ATOM 2078 O O . GLU A 1 287 ? -31.33914 25.42772 -16.57216 1.000 20.39925 268 GLU A O 1
ATOM 2084 N N . ARG A 1 288 ? -32.04492 27.43740 -15.82807 1.000 16.18302 269 ARG A N 1
ATOM 2085 C CA . ARG A 1 288 ? -31.58548 27.21198 -14.47025 1.000 19.66022 269 ARG A CA 1
ATOM 2086 C C . ARG A 1 288 ? -32.60189 26.33026 -13.76220 1.000 20.26037 269 ARG A C 1
ATOM 2087 O O . ARG A 1 288 ? -33.80844 26.60265 -13.79620 1.000 25.17600 269 ARG A O 1
ATOM 2095 N N . VAL A 1 289 ? -32.12125 25.26719 -13.12932 1.000 20.10336 270 VAL A N 1
ATOM 2096 C CA . VAL A 1 289 ? -33.00068 24.32399 -12.44339 1.000 15.77271 270 VAL A CA 1
ATOM 2097 C C . VAL A 1 289 ? -32.46064 24.10942 -11.03592 1.000 18.75918 270 VAL A C 1
ATOM 2098 O O . VAL A 1 289 ? -31.31196 24.47432 -10.74071 1.000 19.23048 270 VAL A O 1
ATOM 2102 N N . PRO A 1 290 ? -33.27233 23.55111 -10.12804 1.000 20.04073 271 PRO A N 1
ATOM 2103 C CA . PRO A 1 290 ? -32.79444 23.35103 -8.75398 1.000 22.80813 271 PRO A CA 1
ATOM 2104 C C . PRO A 1 290 ? -31.55595 22.46650 -8.71361 1.000 24.18459 271 PRO A C 1
ATOM 2105 O O . PRO A 1 290 ? -31.36295 21.58518 -9.55481 1.000 22.91865 271 PRO A O 1
ATOM 2109 N N . ASP A 1 291 ? -30.71592 22.71469 -7.71380 1.000 18.02679 272 ASP A N 1
ATOM 2110 C CA . ASP A 1 291 ? -29.44178 22.01925 -7.59433 1.000 19.21148 272 ASP A CA 1
ATOM 2111 C C . ASP A 1 291 ? -29.63762 20.54983 -7.22746 1.000 19.01627 272 ASP A C 1
ATOM 2112 O O . ASP A 1 291 ? -30.63459 20.15792 -6.61529 1.000 21.08896 272 ASP A O 1
ATOM 2117 N N . ARG A 1 292 ? -28.66680 19.73806 -7.63267 1.000 20.08562 273 ARG A N 1
ATOM 2118 C CA . ARG A 1 292 ? -28.58701 18.34059 -7.22563 1.000 18.46513 273 ARG A CA 1
ATOM 2119 C C . ARG A 1 292 ? -28.27211 18.22579 -5.73364 1.000 20.50370 273 ARG A C 1
ATOM 2120 O O . ARG A 1 292 ? -27.44369 18.96888 -5.19795 1.000 21.67413 273 ARG A O 1
ATOM 2128 N N . LYS A 1 293 ? -28.93723 17.28159 -5.05935 1.000 18.94430 274 LYS A N 1
ATOM 2129 C CA . LYS A 1 293 ? -28.69396 17.07003 -3.63439 1.000 19.59712 274 LYS A CA 1
ATOM 2130 C C . LYS A 1 293 ? -27.24494 16.65460 -3.38437 1.000 18.75111 274 LYS A C 1
ATOM 2131 O O . LYS A 1 293 ? -26.73114 15.72680 -4.01854 1.000 19.67234 274 LYS A O 1
ATOM 2137 N N . GLY A 1 294 ? -26.59202 17.33997 -2.44671 1.000 21.80339 275 GLY A N 1
ATOM 2138 C CA . GLY A 1 294 ? -25.22102 17.02405 -2.08459 1.000 21.60850 275 GLY A CA 1
ATOM 2139 C C . GLY A 1 294 ? -24.18709 17.24521 -3.17127 1.000 19.82021 275 GLY A C 1
ATOM 2140 O O . GLY A 1 294 ? -23.05278 16.77707 -3.03394 1.000 19.36456 275 GLY A O 1
ATOM 2141 N N . HIS A 1 295 ? -24.54830 17.96554 -4.23401 1.000 21.96097 276 HIS A N 1
ATOM 2142 C CA . HIS A 1 295 ? -23.73857 18.19970 -5.43110 1.000 20.17662 276 HIS A CA 1
ATOM 2143 C C . HIS A 1 295 ? -22.28421 18.51172 -5.10555 1.000 16.22442 276 HIS A C 1
ATOM 2144 O O . HIS A 1 295 ? -21.99315 19.44365 -4.34999 1.000 20.46869 276 HIS A O 1
ATOM 2151 N N . ASP A 1 296 ? -21.35813 17.73327 -5.66906 1.000 15.32045 277 ASP A N 1
ATOM 2152 C CA . ASP A 1 296 ? -19.94362 18.00379 -5.43274 1.000 15.74448 277 ASP A CA 1
ATOM 2153 C C . ASP A 1 296 ? -19.50899 19.27852 -6.15992 1.000 14.98720 277 ASP A C 1
ATOM 2154 O O . ASP A 1 296 ? -19.76821 19.45025 -7.35836 1.000 12.67438 277 ASP A O 1
ATOM 2159 N N . ARG A 1 297 ? -18.81042 20.15956 -5.43807 1.000 15.20129 278 ARG A N 1
ATOM 2160 C CA A ARG A 1 297 ? -18.43411 21.45363 -6.00287 0.480 13.93187 278 ARG A CA 1
ATOM 2161 C CA B ARG A 1 297 ? -18.43395 21.45384 -6.00226 0.520 13.91304 278 ARG A CA 1
ATOM 2162 C C . ARG A 1 297 ? -17.31875 21.32730 -7.03705 1.000 13.91747 278 ARG A C 1
ATOM 2163 O O . ARG A 1 297 ? -17.37899 21.96041 -8.09989 1.000 14.77413 278 ARG A O 1
ATOM 2178 N N . ARG A 1 298 ? -16.28237 20.52898 -6.75718 1.000 12.67012 279 ARG A N 1
ATOM 2179 C CA . ARG A 1 298 ? -15.14656 20.50955 -7.67460 1.000 12.85265 279 ARG A CA 1
ATOM 2180 C C . ARG A 1 298 ? -14.31916 19.23884 -7.52903 1.000 13.42387 279 ARG A C 1
ATOM 2181 O O . ARG A 1 298 ? -14.02509 18.81176 -6.41044 1.000 13.27133 279 ARG A O 1
ATOM 2189 N N . TYR A 1 299 ? -13.91937 18.67153 -8.66853 1.000 13.03024 280 TYR A N 1
ATOM 2190 C CA . TYR A 1 299 ? -12.97728 17.55533 -8.74852 1.000 12.16034 280 TYR A CA 1
ATOM 2191 C C . TYR A 1 299 ? -11.71413 17.99349 -9.47678 1.000 14.05727 280 TYR A C 1
ATOM 2192 O O . TYR A 1 299 ? -11.79606 18.64929 -10.51737 1.000 17.01885 280 TYR A O 1
ATOM 2201 N N . SER A 1 300 ? -10.54431 17.58326 -8.97401 1.000 13.12506 281 SER A N 1
ATOM 2202 C CA . SER A 1 300 ? -9.29327 17.83259 -9.68098 1.000 16.52891 281 SER A CA 1
ATOM 2203 C C . SER A 1 300 ? -8.27714 16.77451 -9.28374 1.000 14.13859 281 SER A C 1
ATOM 2204 O O . SER A 1 300 ? -8.05299 16.55956 -8.08897 1.000 15.30426 281 SER A O 1
ATOM 2207 N N . LEU A 1 301 ? -7.67314 16.12145 -10.27693 1.000 14.42324 282 LEU A N 1
ATOM 2208 C CA . LEU A 1 301 ? -6.65152 15.11193 -10.04891 1.000 17.60541 282 LEU A CA 1
ATOM 2209 C C . LEU A 1 301 ? -5.29167 15.55143 -10.56828 1.000 16.18264 282 LEU A C 1
ATOM 2210 O O . LEU A 1 301 ? -5.17762 16.21701 -11.60263 1.000 17.64730 282 LEU A O 1
ATOM 2215 N N . SER A 1 302 ? -4.25417 15.11953 -9.86460 1.000 15.18046 283 SER A N 1
ATOM 2216 C CA A SER A 1 302 ? -2.89742 15.10591 -10.39918 0.790 16.25621 283 SER A CA 1
ATOM 2217 C CA B SER A 1 302 ? -2.90672 15.11341 -10.41392 0.210 16.31836 283 SER A CA 1
ATOM 2218 C C . SER A 1 302 ? -2.59881 13.70176 -10.89497 1.000 14.21622 283 SER A C 1
ATOM 2219 O O . SER A 1 302 ? -2.84693 12.73137 -10.17442 1.000 16.93221 283 SER A O 1
ATOM 2224 N N . ASP A 1 303 ? -2.07380 13.58760 -12.12303 1.000 16.84071 284 ASP A N 1
ATOM 2225 C CA . ASP A 1 303 ? -1.70142 12.28025 -12.65874 1.000 16.18402 284 ASP A CA 1
ATOM 2226 C C . ASP A 1 303 ? -0.20258 12.17752 -12.93523 1.000 15.71199 284 ASP A C 1
ATOM 2227 O O . ASP A 1 303 ? 0.22256 11.47765 -13.85716 1.000 15.74895 284 ASP A O 1
ATOM 2232 N N . ALA A 1 304 ? 0.60608 12.82252 -12.09063 1.000 16.73530 285 ALA A N 1
ATOM 2233 C CA . ALA A 1 304 ? 2.05769 12.72905 -12.23206 1.000 15.67921 285 ALA A CA 1
ATOM 2234 C C . ALA A 1 304 ? 2.54228 11.28421 -12.15707 1.000 19.94991 285 ALA A C 1
ATOM 2235 O O . ALA A 1 304 ? 3.48810 10.90125 -12.85398 1.000 18.72402 285 ALA A O 1
ATOM 2237 N N . LYS A 1 305 ? 1.91001 10.46851 -11.30829 1.000 18.72731 286 LYS A N 1
ATOM 2238 C CA . LYS A 1 305 ? 2.35195 9.08835 -11.11256 1.000 14.00302 286 LYS A CA 1
ATOM 2239 C C . LYS A 1 305 ? 2.24765 8.28047 -12.40507 1.000 17.53037 286 LYS A C 1
ATOM 2240 O O . LYS A 1 305 ? 3.18744 7.57287 -12.79522 1.000 17.63208 286 LYS A O 1
ATOM 2246 N N . LEU A 1 306 ? 1.10876 8.37169 -13.09040 1.000 17.63757 287 LEU A N 1
ATOM 2247 C CA . LEU A 1 306 ? 0.94567 7.61660 -14.32713 1.000 13.25855 287 LEU A CA 1
ATOM 2248 C C . LEU A 1 306 ? 1.71522 8.23945 -15.48531 1.000 16.18351 287 LEU A C 1
ATOM 2249 O O . LEU A 1 306 ? 2.17966 7.51661 -16.37431 1.000 17.33862 287 LEU A O 1
ATOM 2254 N N . ARG A 1 307 ? 1.82842 9.57188 -15.51305 1.000 18.39563 288 ARG A N 1
ATOM 2255 C CA . ARG A 1 307 ? 2.66075 10.21316 -16.52654 1.000 18.16052 288 ARG A CA 1
ATOM 2256 C C . ARG A 1 307 ? 4.10363 9.72982 -16.43775 1.000 21.21528 288 ARG A C 1
ATOM 2257 O O . ARG A 1 307 ? 4.77185 9.57512 -17.46698 1.000 22.10949 288 ARG A O 1
ATOM 2265 N N . ALA A 1 308 ? 4.59227 9.46215 -15.22440 1.000 19.60033 289 ALA A N 1
ATOM 2266 C CA . ALA A 1 308 ? 5.94345 8.93285 -15.07943 1.000 18.26294 289 ALA A CA 1
ATOM 2267 C C . ALA A 1 308 ? 6.09468 7.54507 -15.68833 1.000 21.41011 289 ALA A C 1
ATOM 2268 O O . ALA A 1 308 ? 7.22475 7.12294 -15.95916 1.000 25.62294 289 ALA A O 1
ATOM 2270 N N . LEU A 1 309 ? 4.99448 6.83022 -15.91755 1.000 20.15050 290 LEU A N 1
ATOM 2271 C CA . LEU A 1 309 ? 5.01458 5.55980 -16.62848 1.000 17.43493 290 LEU A CA 1
ATOM 2272 C C . LEU A 1 309 ? 4.72060 5.71892 -18.11914 1.000 17.90699 290 LEU A C 1
ATOM 2273 O O . LEU A 1 309 ? 4.53097 4.71768 -18.81574 1.000 21.43620 290 LEU A O 1
ATOM 2278 N N . GLY A 1 310 ? 4.67755 6.95195 -18.62409 1.000 20.77738 291 GLY A N 1
ATOM 2279 C CA . GLY A 1 310 ? 4.58050 7.18414 -20.04763 1.000 21.92336 291 GLY A CA 1
ATOM 2280 C C . GLY A 1 310 ? 3.21532 7.57089 -20.57429 1.000 18.57641 291 GLY A C 1
ATOM 2281 O O . GLY A 1 310 ? 3.07831 7.76624 -21.78323 1.000 23.51542 291 GLY A O 1
ATOM 2282 N N . TYR A 1 311 ? 2.20200 7.66865 -19.72409 1.000 19.19023 292 TYR A N 1
ATOM 2283 C CA . TYR A 1 311 ? 0.90614 8.13021 -20.20041 1.000 19.91356 292 TYR A CA 1
ATOM 2284 C C . TYR A 1 311 ? 0.95796 9.61906 -20.52239 1.000 17.30738 292 TYR A C 1
ATOM 2285 O O . TYR A 1 311 ? 1.51973 10.41538 -19.76784 1.000 19.72313 292 TYR A O 1
ATOM 2294 N N . ALA A 1 312 ? 0.33886 9.99609 -21.64606 1.000 16.65607 293 ALA A N 1
ATOM 2295 C CA . ALA A 1 312 ? 0.11460 11.38701 -21.97268 1.000 17.81078 293 ALA A CA 1
ATOM 2296 C C . ALA A 1 312 ? -1.17813 11.48074 -22.77126 1.000 16.46640 293 ALA A C 1
ATOM 2297 O O . ALA A 1 312 ? -1.38750 10.66632 -23.67939 1.000 20.66067 293 ALA A O 1
ATOM 2299 N N . PRO A 1 313 ? -2.05578 12.42516 -22.44319 1.000 19.99342 294 PRO A N 1
ATOM 2300 C CA . PRO A 1 313 ? -3.28326 12.59606 -23.22686 1.000 20.95208 294 PRO A CA 1
ATOM 2301 C C . PRO A 1 313 ? -2.97787 13.07539 -24.63704 1.000 21.86840 294 PRO A C 1
ATOM 2302 O O . PRO A 1 313 ? -2.03388 13.83240 -24.87191 1.000 27.53545 294 PRO A O 1
ATOM 2306 N N . ARG A 1 314 ? -3.79146 12.61471 -25.58631 1.000 18.82137 295 ARG A N 1
ATOM 2307 C CA . ARG A 1 314 ? -3.60749 12.95222 -26.99035 1.000 19.49116 295 ARG A CA 1
ATOM 2308 C C . ARG A 1 314 ? -4.73086 13.78988 -27.58611 1.000 25.87316 295 ARG A C 1
ATOM 2309 O O . ARG A 1 314 ? -4.57616 14.27122 -28.71230 1.000 24.67470 295 ARG A O 1
ATOM 2317 N N . VAL A 1 315 ? -5.83739 13.99135 -26.87780 1.000 22.44073 296 VAL A N 1
ATOM 2318 C CA . VAL A 1 315 ? -7.01972 14.62587 -27.44934 1.000 18.83432 296 VAL A CA 1
ATOM 2319 C C . VAL A 1 315 ? -7.22756 15.97185 -26.75480 1.000 22.46453 296 VAL A C 1
ATOM 2320 O O . VAL A 1 315 ? -7.70250 16.01737 -25.61080 1.000 19.77442 296 VAL A O 1
ATOM 2324 N N . PRO A 1 316 ? -6.91011 17.08922 -27.39827 1.000 23.35492 297 PRO A N 1
ATOM 2325 C CA . PRO A 1 316 ? -7.28891 18.38805 -26.83446 1.000 20.56934 297 PRO A CA 1
ATOM 2326 C C . PRO A 1 316 ? -8.80262 18.53553 -26.80369 1.000 19.02207 297 PRO A C 1
ATOM 2327 O O . PRO A 1 316 ? -9.51252 18.02053 -27.67179 1.000 18.17188 297 PRO A O 1
ATOM 2331 N N . PHE A 1 317 ? -9.29439 19.23326 -25.77303 1.000 17.71024 298 PHE A N 1
ATOM 2332 C CA . PHE A 1 317 ? -10.73909 19.32336 -25.56926 1.000 14.32076 298 PHE A CA 1
ATOM 2333 C C . PHE A 1 317 ? -11.45171 19.90109 -26.78653 1.000 17.57889 298 PHE A C 1
ATOM 2334 O O . PHE A 1 317 ? -12.50959 19.40558 -27.17659 1.000 16.54843 298 PHE A O 1
ATOM 2342 N N . ALA A 1 318 ? -10.90485 20.96063 -27.38854 1.000 21.03225 299 ALA A N 1
ATOM 2343 C CA . ALA A 1 318 ? -11.55278 21.53728 -28.56182 1.000 20.23263 299 ALA A CA 1
ATOM 2344 C C . ALA A 1 318 ? -11.71428 20.50235 -29.66646 1.000 17.48101 299 ALA A C 1
ATOM 2345 O O . ALA A 1 318 ? -12.78316 20.39741 -30.28321 1.000 20.30621 299 ALA A O 1
ATOM 2347 N N . ASP A 1 319 ? -10.66579 19.71933 -29.92185 1.000 17.08734 300 ASP A N 1
ATOM 2348 C CA . ASP A 1 319 ? -10.73147 18.70437 -30.96449 1.000 17.39742 300 ASP A CA 1
ATOM 2349 C C . ASP A 1 319 ? -11.70023 17.59463 -30.58169 1.000 16.28985 300 ASP A C 1
ATOM 2350 O O . ASP A 1 319 ? -12.56132 17.20503 -31.37879 1.000 17.83293 300 ASP A O 1
ATOM 2355 N N . GLY A 1 320 ? -11.56881 17.07015 -29.36027 1.000 17.72698 301 GLY A N 1
ATOM 2356 C CA . GLY A 1 320 ? -12.45871 16.00305 -28.92863 1.000 16.01072 301 GLY A CA 1
ATOM 2357 C C . GLY A 1 320 ? -13.91704 16.42195 -28.91033 1.000 13.02024 301 GLY A C 1
ATOM 2358 O O . GLY A 1 320 ? -14.79990 15.64500 -29.28940 1.000 12.80142 301 GLY A O 1
ATOM 2359 N N . LEU A 1 321 ? -14.19275 17.65850 -28.48881 1.000 13.55112 302 LEU A N 1
ATOM 2360 C CA . LEU A 1 321 ? -15.58201 18.11335 -28.47741 1.000 15.52530 302 LEU A CA 1
ATOM 2361 C C . LEU A 1 321 ? -16.12858 18.25329 -29.89368 1.000 13.86133 302 LEU A C 1
ATOM 2362 O O . LEU A 1 321 ? -17.25944 17.83613 -30.17855 1.000 12.65439 302 LEU A O 1
ATOM 2367 N N . ALA A 1 322 ? -15.31240 18.77373 -30.81866 1.000 15.82976 303 ALA A N 1
ATOM 2368 C CA . ALA A 1 322 ? -15.74546 18.84720 -32.20798 1.000 13.94076 303 ALA A CA 1
ATOM 2369 C C . ALA A 1 322 ? -16.06935 17.46221 -32.76695 1.000 13.37283 303 ALA A C 1
ATOM 2370 O O . ALA A 1 322 ? -17.08838 17.28353 -33.44918 1.000 15.52351 303 ALA A O 1
ATOM 2372 N N . GLU A 1 323 ? -15.22164 16.46655 -32.47607 1.000 13.34059 304 GLU A N 1
ATOM 2373 C CA . GLU A 1 323 ? -15.49993 15.10110 -32.92081 1.000 16.09475 304 GLU A CA 1
ATOM 2374 C C . GLU A 1 323 ? -16.76277 14.55814 -32.27452 1.000 14.29048 304 GLU A C 1
ATOM 2375 O O . GLU A 1 323 ? -17.54472 13.84212 -32.91229 1.000 14.21222 304 GLU A O 1
ATOM 2381 N N . THR A 1 324 ? -16.97006 14.87805 -30.99741 1.000 12.81890 305 THR A N 1
ATOM 2382 C CA . THR A 1 324 ? -18.12822 14.34053 -30.30092 1.000 13.15450 305 THR A CA 1
ATOM 2383 C C . THR A 1 324 ? -19.42097 14.96988 -30.80896 1.000 9.97003 305 THR A C 1
ATOM 2384 O O . THR A 1 324 ? -20.43293 14.27589 -30.96759 1.000 10.55660 305 THR A O 1
ATOM 2388 N N . VAL A 1 325 ? -19.40628 16.28393 -31.07073 1.000 10.46216 306 VAL A N 1
ATOM 2389 C CA . VAL A 1 325 ? -20.56692 16.93707 -31.67803 1.000 11.74341 306 VAL A CA 1
ATOM 2390 C C . VAL A 1 325 ? -20.87989 16.30718 -33.03107 1.000 11.34514 306 VAL A C 1
ATOM 2391 O O . VAL A 1 325 ? -22.03454 15.97336 -33.32906 1.000 12.71124 306 VAL A O 1
ATOM 2395 N N . ALA A 1 326 ? -19.84990 16.13052 -33.86702 1.000 12.35363 307 ALA A N 1
ATOM 2396 C CA . ALA A 1 326 ? -20.05897 15.45878 -35.14575 1.000 14.19419 307 ALA A CA 1
ATOM 2397 C C . ALA A 1 326 ? -20.66262 14.07061 -34.94910 1.000 12.20764 307 ALA A C 1
ATOM 2398 O O . ALA A 1 326 ? -21.59883 13.68357 -35.65797 1.000 11.68527 307 ALA A O 1
ATOM 2400 N N . TRP A 1 327 ? -20.17318 13.32049 -33.95609 1.000 12.87397 308 TRP A N 1
ATOM 2401 C CA . TRP A 1 327 ? -20.69999 11.97757 -33.74408 1.000 13.68862 308 TRP A CA 1
ATOM 2402 C C . TRP A 1 327 ? -22.19240 12.00406 -33.40724 1.000 12.01929 308 TRP A C 1
ATOM 2403 O O . TRP A 1 327 ? -22.98429 11.27091 -34.00373 1.000 11.21392 308 TRP A O 1
ATOM 2414 N N . TYR A 1 328 ? -22.59800 12.81911 -32.42024 1.000 10.26943 309 TYR A N 1
ATOM 2415 C CA . TYR A 1 328 ? -24.01405 12.86370 -32.06280 1.000 14.06092 309 TYR A CA 1
ATOM 2416 C C . TYR A 1 328 ? -24.85464 13.39918 -33.21716 1.000 14.21707 309 TYR A C 1
ATOM 2417 O O . TYR A 1 328 ? -25.95760 12.90240 -33.47313 1.000 12.50954 309 TYR A O 1
ATOM 2426 N N . ARG A 1 329 ? -24.33164 14.38186 -33.94865 1.000 12.02679 310 ARG A N 1
ATOM 2427 C CA . ARG A 1 329 ? -25.04729 14.89870 -35.10918 1.000 11.54494 310 ARG A CA 1
ATOM 2428 C C . ARG A 1 329 ? -25.32914 13.82062 -36.14849 1.000 15.89052 310 ARG A C 1
ATOM 2429 O O . ARG A 1 329 ? -26.35990 13.86674 -36.82059 1.000 12.07554 310 ARG A O 1
ATOM 2437 N N . ALA A 1 330 ? -24.44818 12.84435 -36.28810 1.000 13.28472 311 ALA A N 1
ATOM 2438 C CA . ALA A 1 330 ? -24.60816 11.82109 -37.31193 1.000 11.85197 311 ALA A CA 1
ATOM 2439 C C . ALA A 1 330 ? -25.24746 10.54676 -36.79152 1.000 11.24103 311 ALA A C 1
ATOM 2440 O O . ALA A 1 330 ? -25.50637 9.62849 -37.58142 1.000 13.71945 311 ALA A O 1
ATOM 2442 N N . ASN A 1 331 ? -25.52235 10.45593 -35.49040 1.000 10.91760 312 ASN A N 1
ATOM 2443 C CA . ASN A 1 331 ? -25.96647 9.19873 -34.91163 1.000 11.90227 312 ASN A CA 1
ATOM 2444 C C . ASN A 1 331 ? -27.32298 9.31502 -34.24571 1.000 13.01350 312 ASN A C 1
ATOM 2445 O O . ASN A 1 331 ? -27.56986 8.71975 -33.19706 1.000 13.12600 312 ASN A O 1
ATOM 2450 N N . ARG A 1 332 ? -28.22721 10.07312 -34.86614 1.000 12.31476 313 ARG A N 1
ATOM 2451 C CA . ARG A 1 332 ? -29.60958 10.10255 -34.39466 1.000 12.37113 313 ARG A CA 1
ATOM 2452 C C . ARG A 1 332 ? -30.20961 8.70178 -34.29526 1.000 12.96113 313 ARG A C 1
ATOM 2453 O O . ARG A 1 332 ? -30.99053 8.42281 -33.38378 1.000 14.29429 313 ARG A O 1
ATOM 2461 N N . HIS A 1 333 ? -29.86071 7.79952 -35.21791 1.000 12.16231 314 HIS A N 1
ATOM 2462 C CA . HIS A 1 333 ? -30.41267 6.45306 -35.12408 1.000 13.59429 314 HIS A CA 1
ATOM 2463 C C . HIS A 1 333 ? -30.07110 5.80341 -33.78821 1.000 16.35047 314 HIS A C 1
ATOM 2464 O O . HIS A 1 333 ? -30.87718 5.05183 -33.23465 1.000 17.11845 314 HIS A O 1
ATOM 2471 N N . TRP A 1 334 ? -28.88817 6.10146 -33.25787 1.000 13.14024 315 TRP A N 1
ATOM 2472 C CA . TRP A 1 334 ? -28.44686 5.53278 -31.99255 1.000 11.56486 315 TRP A CA 1
ATOM 2473 C C . TRP A 1 334 ? -29.06222 6.24809 -30.79222 1.000 13.43953 315 TRP A C 1
ATOM 2474 O O . TRP A 1 334 ? -29.49782 5.59024 -29.84289 1.000 14.01479 315 TRP A O 1
ATOM 2485 N N . TRP A 1 335 ? -29.11171 7.58554 -30.79056 1.000 12.34830 316 TRP A N 1
ATOM 2486 C CA . TRP A 1 335 ? -29.53537 8.26016 -29.56173 1.000 13.79154 316 TRP A CA 1
ATOM 2487 C C . TRP A 1 335 ? -31.01574 8.63461 -29.51270 1.000 14.93133 316 TRP A C 1
ATOM 2488 O O . TRP A 1 335 ? -31.55348 8.75775 -28.40453 1.000 16.23364 316 TRP A O 1
ATOM 2499 N N . GLU A 1 336 ? -31.69182 8.79619 -30.64927 1.000 15.42118 317 GLU A N 1
ATOM 2500 C CA . GLU A 1 336 ? -33.10379 9.18506 -30.60824 1.000 16.76543 317 GLU A CA 1
ATOM 2501 C C . GLU A 1 336 ? -33.96052 8.25336 -29.76309 1.000 17.52571 317 GLU A C 1
ATOM 2502 O O . GLU A 1 336 ? -34.77134 8.75926 -28.97066 1.000 18.29658 317 GLU A O 1
ATOM 2508 N N . PRO A 1 337 ? -33.84331 6.92254 -29.85855 1.000 18.01534 318 PRO A N 1
ATOM 2509 C CA . PRO A 1 337 ? -34.65423 6.07005 -28.97390 1.000 19.94569 318 PRO A CA 1
ATOM 2510 C C . PRO A 1 337 ? -34.31129 6.24314 -27.50690 1.000 21.79848 318 PRO A C 1
ATOM 2511 O O . PRO A 1 337 ? -35.19094 6.07819 -26.64971 1.000 23.62389 318 PRO A O 1
ATOM 2515 N N . LEU A 1 338 ? -33.05317 6.56783 -27.19399 1.000 20.23061 319 LEU A N 1
ATOM 2516 C CA . LEU A 1 338 ? -32.66313 6.78027 -25.80362 1.000 18.14810 319 LEU A CA 1
ATOM 2517 C C . LEU A 1 338 ? -33.20572 8.10790 -25.27552 1.000 19.70383 319 LEU A C 1
ATOM 2518 O O . LEU A 1 338 ? -33.70119 8.17547 -24.14335 1.000 20.29243 319 LEU A O 1
ATOM 2523 N N . ARG A 1 339 ? -33.12564 9.17107 -26.08658 1.000 23.10431 320 ARG A N 1
ATOM 2524 C CA . ARG A 1 339 ? -33.72615 10.45309 -25.72080 1.000 22.46996 320 ARG A CA 1
ATOM 2525 C C . ARG A 1 339 ? -35.23291 10.33063 -25.55686 1.000 25.36396 320 ARG A C 1
ATOM 2526 O O . ARG A 1 339 ? -35.81805 10.93282 -24.64885 1.000 26.78786 320 ARG A O 1
ATOM 2528 N N . LYS A 1 340 ? -35.87927 9.57519 -26.44766 1.000 23.05463 321 LYS A N 1
ATOM 2529 C CA . LYS A 1 340 ? -37.32801 9.40672 -26.38273 1.000 25.24847 321 LYS A CA 1
ATOM 2530 C C . LYS A 1 340 ? -37.74512 8.79073 -25.05165 1.000 30.02038 321 LYS A C 1
ATOM 2531 O O . LYS A 1 340 ? -38.66992 9.27974 -24.38889 1.000 32.56571 321 LYS A O 1
ATOM 2537 N N . GLN A 1 341 ? -37.05614 7.72530 -24.63161 1.000 26.33166 322 GLN A N 1
ATOM 2538 C CA . GLN A 1 341 ? -37.37878 7.10275 -23.35167 1.000 28.46001 322 GLN A CA 1
ATOM 2539 C C . GLN A 1 341 ? -37.13880 8.06169 -22.19307 1.000 31.16372 322 GLN A C 1
ATOM 2540 O O . GLN A 1 341 ? -38.00751 8.23768 -21.32951 1.000 32.25360 322 GLN A O 1
ATOM 2546 N N . LEU A 1 342 ? -35.95544 8.68496 -22.15192 1.000 27.18324 323 LEU A N 1
ATOM 2547 C CA . LEU A 1 342 ? -35.62784 9.58137 -21.04533 1.000 22.18563 323 LEU A CA 1
ATOM 2548 C C . LEU A 1 342 ? -36.58994 10.75879 -20.96422 1.000 26.23347 323 LEU A C 1
ATOM 2549 O O . LEU A 1 342 ? -36.90132 11.22790 -19.86376 1.000 32.51738 323 LEU A O 1
ATOM 2554 N N . ASP A 1 343 ? -37.06857 11.24389 -22.10655 1.000 27.73275 324 ASP A N 1
ATOM 2555 C CA . ASP A 1 343 ? -38.11248 12.26166 -22.14175 1.000 30.84658 324 ASP A CA 1
ATOM 2556 C C . ASP A 1 343 ? -39.46755 11.62352 -21.83302 1.000 37.21049 324 ASP A C 1
ATOM 2557 O O . ASP A 1 343 ? -40.35945 12.26662 -21.27727 1.000 46.97022 324 ASP A O 1
ATOM 2562 N N . LEU B 1 14 ? -34.00107 12.96613 24.79568 1.000 39.39438 -5 LEU B N 1
ATOM 2563 C CA . LEU B 1 14 ? -34.88507 12.32925 23.82754 1.000 38.85430 -5 LEU B CA 1
ATOM 2564 C C . LEU B 1 14 ? -36.35389 12.60026 24.13748 1.000 36.03952 -5 LEU B C 1
ATOM 2565 O O . LEU B 1 14 ? -36.77911 12.51601 25.29142 1.000 40.57902 -5 LEU B O 1
ATOM 2570 N N . VAL B 1 15 ? -37.12341 12.92819 23.10375 1.000 37.15682 -4 VAL B N 1
ATOM 2571 C CA . VAL B 1 15 ? -38.57844 12.99754 23.21211 1.000 34.54574 -4 VAL B CA 1
ATOM 2572 C C . VAL B 1 15 ? -39.14681 11.75157 22.54485 1.000 34.34004 -4 VAL B C 1
ATOM 2573 O O . VAL B 1 15 ? -39.27005 11.71192 21.31161 1.000 29.26594 -4 VAL B O 1
ATOM 2577 N N . PRO B 1 16 ? -39.48800 10.71282 23.30502 1.000 31.25780 -3 PRO B N 1
ATOM 2578 C CA . PRO B 1 16 ? -40.02997 9.50226 22.68129 1.000 31.83060 -3 PRO B CA 1
ATOM 2579 C C . PRO B 1 16 ? -41.34077 9.79428 21.96748 1.000 31.28130 -3 PRO B C 1
ATOM 2580 O O . PRO B 1 16 ? -42.12923 10.64780 22.38364 1.000 29.43277 -3 PRO B O 1
ATOM 2584 N N . ARG B 1 17 ? -41.55716 9.08600 20.85988 1.000 29.34624 -2 ARG B N 1
ATOM 2585 C CA . ARG B 1 17 ? -42.81981 9.22534 20.14405 1.000 31.61640 -2 ARG B CA 1
ATOM 2586 C C . ARG B 1 17 ? -43.98404 8.74023 20.99709 1.000 31.77681 -2 ARG B C 1
ATOM 2587 O O . ARG B 1 17 ? -45.04822 9.37169 21.02775 1.000 28.92984 -2 ARG B O 1
ATOM 2595 N N . GLY B 1 18 ? -43.79443 7.63313 21.71321 1.000 29.87564 -1 GLY B N 1
ATOM 2596 C CA . GLY B 1 18 ? -44.81563 7.06084 22.56430 1.000 35.82876 -1 GLY B CA 1
ATOM 2597 C C . GLY B 1 18 ? -44.62739 7.41219 24.02699 1.000 28.87679 -1 GLY B C 1
ATOM 2598 O O . GLY B 1 18 ? -43.89252 8.33952 24.38744 1.000 28.62706 -1 GLY B O 1
ATOM 2599 N N . SER B 1 19 ? -45.30523 6.64944 24.88949 1.000 23.57945 0 SER B N 1
ATOM 2600 C CA . SER B 1 19 ? -45.23237 6.92034 26.32455 1.000 26.10520 0 SER B CA 1
ATOM 2601 C C . SER B 1 19 ? -43.85468 6.57800 26.88958 1.000 37.49756 0 SER B C 1
ATOM 2602 O O . SER B 1 19 ? -43.36000 7.25998 27.79527 1.000 34.15609 0 SER B O 1
ATOM 2605 N N . VAL B 1 20 ? -43.22683 5.53026 26.37555 1.000 30.14079 1 VAL B N 1
ATOM 2606 C CA . VAL B 1 20 ? -41.87774 5.14299 26.78198 1.000 28.49456 1 VAL B CA 1
ATOM 2607 C C . VAL B 1 20 ? -41.01690 5.12765 25.53086 1.000 32.92853 1 VAL B C 1
ATOM 2608 O O . VAL B 1 20 ? -41.53913 5.00938 24.40853 1.000 26.77566 1 VAL B O 1
ATOM 2612 N N . PRO B 1 21 ? -39.69545 5.26721 25.67021 1.000 31.32248 2 PRO B N 1
ATOM 2613 C CA . PRO B 1 21 ? -38.82799 5.17395 24.48967 1.000 28.78694 2 PRO B CA 1
ATOM 2614 C C . PRO B 1 21 ? -38.94327 3.80941 23.82782 1.000 26.36892 2 PRO B C 1
ATOM 2615 O O . PRO B 1 21 ? -39.20662 2.79336 24.47691 1.000 25.48727 2 PRO B O 1
ATOM 2619 N N . ARG B 1 22 ? -38.76179 3.80161 22.51024 1.000 21.74098 3 ARG B N 1
ATOM 2620 C CA . ARG B 1 22 ? -38.84803 2.58793 21.70546 1.000 23.17386 3 ARG B CA 1
ATOM 2621 C C . ARG B 1 22 ? -37.56627 2.50211 20.88924 1.000 21.57182 3 ARG B C 1
ATOM 2622 O O . ARG B 1 22 ? -37.31560 3.34471 20.02294 1.000 21.84905 3 ARG B O 1
ATOM 2630 N N . VAL B 1 23 ? -36.73979 1.50781 21.19245 1.000 19.42037 4 VAL B N 1
ATOM 2631 C CA . VAL B 1 23 ? -35.39023 1.41554 20.65381 1.000 19.25482 4 VAL B CA 1
ATOM 2632 C C . VAL B 1 23 ? -35.31334 0.17335 19.78370 1.000 16.14176 4 VAL B C 1
ATOM 2633 O O . VAL B 1 23 ? -35.75859 -0.90513 20.19301 1.000 18.57935 4 VAL B O 1
ATOM 2637 N N . PHE B 1 24 ? -34.76895 0.33193 18.57610 1.000 16.40184 5 PHE B N 1
ATOM 2638 C CA . PHE B 1 24 ? -34.61974 -0.75144 17.61103 1.000 17.87683 5 PHE B CA 1
ATOM 2639 C C . PHE B 1 24 ? -33.14388 -1.13970 17.54562 1.000 13.39224 5 PHE B C 1
ATOM 2640 O O . PHE B 1 24 ? -32.29206 -0.29505 17.24198 1.000 16.26672 5 PHE B O 1
ATOM 2648 N N . VAL B 1 25 ? -32.84784 -2.41405 17.80408 1.000 14.29222 6 VAL B N 1
ATOM 2649 C CA . VAL B 1 25 ? -31.46436 -2.90388 17.86762 1.000 13.00927 6 VAL B CA 1
ATOM 2650 C C . VAL B 1 25 ? -31.31458 -4.02826 16.84508 1.000 14.30969 6 VAL B C 1
ATOM 2651 O O . VAL B 1 25 ? -31.69515 -5.17849 17.10050 1.000 15.25253 6 VAL B O 1
ATOM 2655 N N . ALA B 1 26 ? -30.73833 -3.71237 15.68437 1.000 12.67756 7 ALA B N 1
ATOM 2656 C CA . ALA B 1 26 ? -30.36761 -4.75079 14.73582 1.000 11.89528 7 ALA B CA 1
ATOM 2657 C C . ALA B 1 26 ? -29.10642 -5.45688 15.22745 1.000 11.82334 7 ALA B C 1
ATOM 2658 O O . ALA B 1 26 ? -28.20332 -4.82922 15.79339 1.000 13.34259 7 ALA B O 1
ATOM 2660 N N . GLY B 1 27 ? -29.05947 -6.76547 15.02914 1.000 11.30187 8 GLY B N 1
ATOM 2661 C CA . GLY B 1 27 ? -27.96386 -7.56704 15.54976 1.000 11.58014 8 GLY B CA 1
ATOM 2662 C C . GLY B 1 27 ? -27.95925 -7.72456 17.05148 1.000 13.22199 8 GLY B C 1
ATOM 2663 O O . GLY B 1 27 ? -26.91512 -8.05311 17.62297 1.000 14.40376 8 GLY B O 1
ATOM 2664 N N . GLY B 1 28 ? -29.10405 -7.50602 17.71327 1.000 13.55671 9 GLY B N 1
ATOM 2665 C CA . GLY B 1 28 ? -29.19277 -7.53567 19.16440 1.000 13.68297 9 GLY B CA 1
ATOM 2666 C C . GLY B 1 28 ? -29.15155 -8.90897 19.80970 1.000 13.48515 9 GLY B C 1
ATOM 2667 O O . GLY B 1 28 ? -29.23052 -8.98157 21.04095 1.000 14.83986 9 GLY B O 1
ATOM 2668 N N . ALA B 1 29 ? -29.03263 -9.99082 19.03942 1.000 13.66259 10 ALA B N 1
ATOM 2669 C CA . ALA B 1 29 ? -28.80927 -11.31809 19.59899 1.000 11.20743 10 ALA B CA 1
ATOM 2670 C C . ALA B 1 29 ? -27.34372 -11.73583 19.56001 1.000 12.63194 10 ALA B C 1
ATOM 2671 O O . ALA B 1 29 ? -27.02603 -12.88464 19.89387 1.000 12.97324 10 ALA B O 1
ATOM 2673 N N . GLY B 1 30 ? -26.45290 -10.83664 19.14063 1.000 12.07372 11 GLY B N 1
ATOM 2674 C CA . GLY B 1 30 ? -25.02686 -11.09942 19.13379 1.000 11.37577 11 GLY B CA 1
ATOM 2675 C C . GLY B 1 30 ? -24.36563 -10.66139 20.43010 1.000 11.89648 11 GLY B C 1
ATOM 2676 O O . GLY B 1 30 ? -25.01860 -10.31216 21.41213 1.000 15.56700 11 GLY B O 1
ATOM 2677 N N . PHE B 1 31 ? -23.03069 -10.65660 20.41299 1.000 11.17376 12 PHE B N 1
ATOM 2678 C CA . PHE B 1 31 ? -22.26973 -10.39369 21.63600 1.000 13.48044 12 PHE B CA 1
ATOM 2679 C C . PHE B 1 31 ? -22.48633 -8.96894 22.14860 1.000 12.00642 12 PHE B C 1
ATOM 2680 O O . PHE B 1 31 ? -23.00308 -8.76257 23.26216 1.000 12.20603 12 PHE B O 1
ATOM 2688 N N . ILE B 1 32 ? -22.10288 -7.96720 21.35104 1.000 11.27041 13 ILE B N 1
ATOM 2689 C CA . ILE B 1 32 ? -22.17587 -6.58898 21.82605 1.000 9.70160 13 ILE B CA 1
ATOM 2690 C C . ILE B 1 32 ? -23.62146 -6.10315 21.85307 1.000 12.57943 13 ILE B C 1
ATOM 2691 O O . ILE B 1 32 ? -24.03653 -5.41459 22.79339 1.000 12.19817 13 ILE B O 1
ATOM 2696 N N . GLY B 1 33 ? -24.40179 -6.43330 20.81933 1.000 13.77969 14 GLY B N 1
ATOM 2697 C CA . GLY B 1 33 ? -25.77660 -5.96196 20.75429 1.000 12.82135 14 GLY B CA 1
ATOM 2698 C C . GLY B 1 33 ? -26.63272 -6.46872 21.89705 1.000 13.86061 14 GLY B C 1
ATOM 2699 O O . GLY B 1 33 ? -27.46517 -5.73076 22.42625 1.000 11.72689 14 GLY B O 1
ATOM 2700 N N . SER B 1 34 ? -26.42601 -7.72794 22.30616 1.000 14.01202 15 SER B N 1
ATOM 2701 C CA . SER B 1 34 ? -27.19267 -8.25566 23.43143 1.000 13.58210 15 SER B CA 1
ATOM 2702 C C . SER B 1 34 ? -26.76686 -7.60918 24.73284 1.000 16.83619 15 SER B C 1
ATOM 2703 O O . SER B 1 34 ? -27.60730 -7.38550 25.60866 1.000 15.37569 15 SER B O 1
ATOM 2706 N N . HIS B 1 35 ? -25.48187 -7.28136 24.88465 1.000 13.89719 16 HIS B N 1
ATOM 2707 C CA . HIS B 1 35 ? -25.08960 -6.54077 26.07613 1.000 13.36685 16 HIS B CA 1
ATOM 2708 C C . HIS B 1 35 ? -25.78989 -5.18991 26.13354 1.000 16.19605 16 HIS B C 1
ATOM 2709 O O . HIS B 1 35 ? -26.30613 -4.79117 27.18484 1.000 16.30923 16 HIS B O 1
ATOM 2716 N N . TYR B 1 36 ? -25.81379 -4.46918 25.01091 1.000 14.22797 17 TYR B N 1
ATOM 2717 C CA . TYR B 1 36 ? -26.51066 -3.18976 24.96297 1.000 11.34479 17 TYR B CA 1
ATOM 2718 C C . TYR B 1 36 ? -27.97210 -3.34640 25.37171 1.000 15.57880 17 TYR B C 1
ATOM 2719 O O . TYR B 1 36 ? -28.48892 -2.56471 26.18275 1.000 14.03632 17 TYR B O 1
ATOM 2728 N N . VAL B 1 37 ? -28.65693 -4.35181 24.81517 1.000 15.88271 18 VAL B N 1
ATOM 2729 C CA . VAL B 1 37 ? -30.06339 -4.56766 25.14827 1.000 14.13920 18 VAL B CA 1
ATOM 2730 C C . VAL B 1 37 ? -30.21934 -4.85622 26.63898 1.000 17.22853 18 VAL B C 1
ATOM 2731 O O . VAL B 1 37 ? -31.07111 -4.26344 27.30979 1.000 17.59114 18 VAL B O 1
ATOM 2735 N N . ARG B 1 38 ? -29.38381 -5.75075 27.18593 1.000 14.54760 19 ARG B N 1
ATOM 2736 C CA . ARG B 1 38 ? -29.52156 -6.11900 28.59581 1.000 18.02684 19 ARG B CA 1
ATOM 2737 C C . ARG B 1 38 ? -29.30227 -4.91638 29.50734 1.000 18.55573 19 ARG B C 1
ATOM 2738 O O . ARG B 1 38 ? -30.03738 -4.73304 30.48809 1.000 20.45518 19 ARG B O 1
ATOM 2746 N N . GLU B 1 39 ? -28.30375 -4.08169 29.20449 1.000 18.16284 20 GLU B N 1
ATOM 2747 C CA . GLU B 1 39 ? -28.07731 -2.87978 30.00203 1.000 18.48936 20 GLU B CA 1
ATOM 2748 C C . GLU B 1 39 ? -29.24347 -1.90337 29.88782 1.000 21.96405 20 GLU B C 1
ATOM 2749 O O . GLU B 1 39 ? -29.68715 -1.33966 30.89638 1.000 19.71848 20 GLU B O 1
ATOM 2755 N N . LEU B 1 40 ? -29.73505 -1.67870 28.66412 1.000 18.67928 21 LEU B N 1
ATOM 2756 C CA . LEU B 1 40 ? -30.82675 -0.73346 28.44754 1.000 16.69343 21 LEU B CA 1
ATOM 2757 C C . LEU B 1 40 ? -32.08044 -1.17807 29.18810 1.000 19.50333 21 LEU B C 1
ATOM 2758 O O . LEU B 1 40 ? -32.73430 -0.37409 29.86345 1.000 23.17985 21 LEU B O 1
ATOM 2763 N N . VAL B 1 41 ? -32.41784 -2.46411 29.09010 1.000 17.48042 22 VAL B N 1
ATOM 2764 C CA . VAL B 1 41 ? -33.59894 -2.97063 29.78188 1.000 18.68490 22 VAL B CA 1
ATOM 2765 C C . VAL B 1 41 ? -33.40925 -2.89874 31.29282 1.000 24.63601 22 VAL B C 1
ATOM 2766 O O . VAL B 1 41 ? -34.35004 -2.59142 32.03612 1.000 28.40789 22 VAL B O 1
ATOM 2770 N N . ALA B 1 42 ? -32.19256 -3.16052 31.77209 1.000 21.25934 23 ALA B N 1
ATOM 2771 C CA . ALA B 1 42 ? -31.93593 -3.14996 33.20794 1.000 24.12491 23 ALA B CA 1
ATOM 2772 C C . ALA B 1 42 ? -31.97004 -1.75252 33.81039 1.000 26.39656 23 ALA B C 1
ATOM 2773 O O . ALA B 1 42 ? -31.97082 -1.63097 35.04041 1.000 30.51946 23 ALA B O 1
ATOM 2775 N N . GLY B 1 43 ? -31.99036 -0.70627 32.99207 1.000 26.03947 24 GLY B N 1
ATOM 2776 C CA . GLY B 1 43 ? -31.98477 0.65114 33.49700 1.000 22.73637 24 GLY B CA 1
ATOM 2777 C C . GLY B 1 43 ? -30.61452 1.23929 33.73128 1.000 29.05963 24 GLY B C 1
ATOM 2778 O O . GLY B 1 43 ? -30.50721 2.25137 34.43398 1.000 25.32763 24 GLY B O 1
ATOM 2779 N N . ALA B 1 44 ? -29.56079 0.64310 33.15894 1.000 23.73758 25 ALA B N 1
ATOM 2780 C CA . ALA B 1 44 ? -28.19900 1.11339 33.41047 1.000 24.09125 25 ALA B CA 1
ATOM 2781 C C . ALA B 1 44 ? -27.96417 2.51724 32.87104 1.000 20.63906 25 ALA B C 1
ATOM 2782 O O . ALA B 1 44 ? -27.08633 3.23250 33.36542 1.000 25.42152 25 ALA B O 1
ATOM 2784 N N . TYR B 1 45 ? -28.72132 2.92608 31.85848 1.000 20.91664 26 TYR B N 1
ATOM 2785 C CA . TYR B 1 45 ? -28.54812 4.22430 31.21844 1.000 22.88728 26 TYR B CA 1
ATOM 2786 C C . TYR B 1 45 ? -29.62272 5.16326 31.75237 1.000 30.76641 26 TYR B C 1
ATOM 2787 O O . TYR B 1 45 ? -30.81351 4.98351 31.47044 1.000 26.76291 26 TYR B O 1
ATOM 2796 N N . ALA B 1 46 ? -29.19443 6.15201 32.53344 1.000 29.09219 27 ALA B N 1
ATOM 2797 C CA . ALA B 1 46 ? -30.12462 7.07592 33.16394 1.000 29.63379 27 ALA B CA 1
ATOM 2798 C C . ALA B 1 46 ? -30.90618 7.85088 32.11120 1.000 32.73983 27 ALA B C 1
ATOM 2799 O O . ALA B 1 46 ? -30.34940 8.31346 31.11200 1.000 33.28598 27 ALA B O 1
ATOM 2801 N N . GLY B 1 47 ? -32.21206 7.98550 32.34240 1.000 33.29697 28 GLY B N 1
ATOM 2802 C CA . GLY B 1 47 ? -33.10256 8.60807 31.39059 1.000 35.55706 28 GLY B CA 1
ATOM 2803 C C . GLY B 1 47 ? -33.74651 7.65340 30.41027 1.000 37.48132 28 GLY B C 1
ATOM 2804 O O . GLY B 1 47 ? -34.60038 8.07972 29.62278 1.000 32.90666 28 GLY B O 1
ATOM 2805 N N . TRP B 1 48 ? -33.37027 6.37531 30.43263 1.000 35.26229 29 TRP B N 1
ATOM 2806 C CA . TRP B 1 48 ? -33.86509 5.38899 29.47906 1.000 36.79048 29 TRP B CA 1
ATOM 2807 C C . TRP B 1 48 ? -34.41206 4.18089 30.23429 1.000 41.19436 29 TRP B C 1
ATOM 2808 O O . TRP B 1 48 ? -33.98275 3.04541 30.03710 1.000 41.26548 29 TRP B O 1
ATOM 2819 N N . GLN B 1 49 ? -35.37257 4.43254 31.11565 1.000 40.89412 30 GLN B N 1
ATOM 2820 C CA . GLN B 1 49 ? -36.01764 3.37307 31.87422 1.000 43.71279 30 GLN B CA 1
ATOM 2821 C C . GLN B 1 49 ? -37.38864 3.06590 31.28642 1.000 33.47686 30 GLN B C 1
ATOM 2822 O O . GLN B 1 49 ? -38.07581 3.94870 30.76508 1.000 41.06777 30 GLN B O 1
ATOM 2828 N N . GLY B 1 50 ? -37.77698 1.79539 31.37037 1.000 31.12571 31 GLY B N 1
ATOM 2829 C CA . GLY B 1 50 ? -39.05444 1.36282 30.84716 1.000 32.48183 31 GLY B CA 1
ATOM 2830 C C . GLY B 1 50 ? -39.12874 1.28699 29.34164 1.000 30.13282 31 GLY B C 1
ATOM 2831 O O . GLY B 1 50 ? -40.23055 1.17836 28.79390 1.000 29.29338 31 GLY B O 1
ATOM 2832 N N . CYS B 1 51 ? -37.98720 1.32551 28.65909 1.000 32.97208 32 CYS B N 1
ATOM 2833 C CA . CYS B 1 51 ? -37.97785 1.30869 27.20420 1.000 25.33238 32 CYS B CA 1
ATOM 2834 C C . CYS B 1 51 ? -38.65607 0.06092 26.66269 1.000 21.79056 32 CYS B C 1
ATOM 2835 O O . CYS B 1 51 ? -38.55468 -1.02693 27.23648 1.000 29.09431 32 CYS B O 1
ATOM 2838 N N . GLU B 1 52 ? -39.36021 0.22762 25.55025 1.000 26.66538 33 GLU B N 1
ATOM 2839 C CA . GLU B 1 52 ? -39.70879 -0.89934 24.70228 1.000 27.91751 33 GLU B CA 1
ATOM 2840 C C . GLU B 1 52 ? -38.56323 -1.10689 23.72301 1.000 21.75016 33 GLU B C 1
ATOM 2841 O O . GLU B 1 52 ? -37.98518 -0.14069 23.21784 1.000 24.84192 33 GLU B O 1
ATOM 2847 N N . VAL B 1 53 ? -38.20070 -2.36490 23.50430 1.000 22.45654 34 VAL B N 1
ATOM 2848 C CA . VAL B 1 53 ? -37.03364 -2.70506 22.70426 1.000 21.95761 34 VAL B CA 1
ATOM 2849 C C . VAL B 1 53 ? -37.45323 -3.70124 21.64004 1.000 19.86939 34 VAL B C 1
ATOM 2850 O O . VAL B 1 53 ? -38.06371 -4.72907 21.95096 1.000 21.31976 34 VAL B O 1
ATOM 2854 N N . THR B 1 54 ? -37.13872 -3.39194 20.38882 1.000 17.97689 35 THR B N 1
ATOM 2855 C CA . THR B 1 54 ? -37.29608 -4.32720 19.28701 1.000 19.12152 35 THR B CA 1
ATOM 2856 C C . THR B 1 54 ? -35.91489 -4.79839 18.86242 1.000 17.61038 35 THR B C 1
ATOM 2857 O O . THR B 1 54 ? -35.04165 -3.97580 18.56575 1.000 19.54222 35 THR B O 1
ATOM 2861 N N . VAL B 1 55 ? -35.71137 -6.10841 18.85034 1.000 18.09339 36 VAL B N 1
ATOM 2862 C CA . VAL B 1 55 ? -34.46247 -6.69514 18.37717 1.000 16.99105 36 VAL B CA 1
ATOM 2863 C C . VAL B 1 55 ? -34.73735 -7.40003 17.06206 1.000 20.09114 36 VAL B C 1
ATOM 2864 O O . VAL B 1 55 ? -35.63278 -8.24841 16.97976 1.000 19.14069 36 VAL B O 1
ATOM 2868 N N . LEU B 1 56 ? -33.97664 -7.04280 16.03174 1.000 16.17078 37 LEU B N 1
ATOM 2869 C CA . LEU B 1 56 ? -34.03104 -7.70419 14.73676 1.000 17.50756 37 LEU B CA 1
ATOM 2870 C C . LEU B 1 56 ? -32.70230 -8.41006 14.52754 1.000 14.96214 37 LEU B C 1
ATOM 2871 O O . LEU B 1 56 ? -31.64679 -7.77246 14.59831 1.000 17.52124 37 LEU B O 1
ATOM 2876 N N . ASP B 1 57 ? -32.75061 -9.71183 14.27883 1.000 14.29702 38 ASP B N 1
ATOM 2877 C CA . ASP B 1 57 ? -31.52608 -10.48816 14.14864 1.000 13.38251 38 ASP B CA 1
ATOM 2878 C C . ASP B 1 57 ? -31.82177 -11.71598 13.30084 1.000 14.69470 38 ASP B C 1
ATOM 2879 O O . ASP B 1 57 ? -32.85398 -12.36387 13.49499 1.000 16.65447 38 ASP B O 1
ATOM 2884 N N . SER B 1 58 ? -30.94375 -12.01761 12.34962 1.000 14.00903 39 SER B N 1
ATOM 2885 C CA . SER B 1 58 ? -31.16679 -13.15123 11.45765 1.000 14.83029 39 SER B CA 1
ATOM 2886 C C . SER B 1 58 ? -30.69843 -14.46791 12.05073 1.000 15.09739 39 SER B C 1
ATOM 2887 O O . SER B 1 58 ? -30.84717 -15.51155 11.40145 1.000 15.74129 39 SER B O 1
ATOM 2890 N N . LEU B 1 59 ? -30.14074 -14.43636 13.25927 1.000 15.42136 40 LEU B N 1
ATOM 2891 C CA . LEU B 1 59 ? -29.61940 -15.61163 13.95015 1.000 16.69157 40 LEU B CA 1
ATOM 2892 C C . LEU B 1 59 ? -28.70148 -16.43595 13.04290 1.000 16.51389 40 LEU B C 1
ATOM 2893 O O . LEU B 1 59 ? -28.95459 -17.60356 12.73369 1.000 16.92437 40 LEU B O 1
ATOM 2898 N N . THR B 1 60 ? -27.59728 -15.80627 12.63840 1.000 13.88990 41 THR B N 1
ATOM 2899 C CA . THR B 1 60 ? -26.50229 -16.52932 12.00702 1.000 12.95686 41 THR B CA 1
ATOM 2900 C C . THR B 1 60 ? -25.86619 -17.46146 13.03517 1.000 13.33742 41 THR B C 1
ATOM 2901 O O . THR B 1 60 ? -26.32772 -17.59058 14.17446 1.000 15.57569 41 THR B O 1
ATOM 2905 N N . TYR B 1 61 ? -24.76553 -18.10387 12.63609 1.000 14.21884 42 TYR B N 1
ATOM 2906 C CA . TYR B 1 61 ? -23.99087 -18.92043 13.56520 1.000 12.62649 42 TYR B CA 1
ATOM 2907 C C . TYR B 1 61 ? -23.67678 -18.15987 14.85190 1.000 15.98559 42 TYR B C 1
ATOM 2908 O O . TYR B 1 61 ? -23.47931 -18.77890 15.90119 1.000 14.82151 42 TYR B O 1
ATOM 2917 N N . ALA B 1 62 ? -23.60881 -16.82173 14.78523 1.000 13.82147 43 ALA B N 1
ATOM 2918 C CA . ALA B 1 62 ? -23.18153 -15.98667 15.90525 1.000 13.28185 43 ALA B CA 1
ATOM 2919 C C . ALA B 1 62 ? -24.34043 -15.45521 16.74303 1.000 15.68427 43 ALA B C 1
ATOM 2920 O O . ALA B 1 62 ? -24.12187 -15.02593 17.88543 1.000 15.24921 43 ALA B O 1
ATOM 2922 N N . GLY B 1 63 ? -25.56857 -15.48931 16.22968 1.000 13.28806 44 GLY B N 1
ATOM 2923 C CA . GLY B 1 63 ? -26.70101 -15.05607 17.02162 1.000 14.04018 44 GLY B CA 1
ATOM 2924 C C . GLY B 1 63 ? -27.13185 -16.13602 17.99525 1.000 14.62729 44 GLY B C 1
ATOM 2925 O O . GLY B 1 63 ? -26.99814 -17.33284 17.73768 1.000 16.32277 44 GLY B O 1
ATOM 2926 N N . ASN B 1 64 ? -27.64447 -15.69891 19.14074 1.000 14.58335 45 ASN B N 1
ATOM 2927 C CA . ASN B 1 64 ? -27.96304 -16.63590 20.22047 1.000 14.45996 45 ASN B CA 1
ATOM 2928 C C . ASN B 1 64 ? -29.04638 -16.02295 21.09316 1.000 16.34262 45 ASN B C 1
ATOM 2929 O O . ASN B 1 64 ? -28.7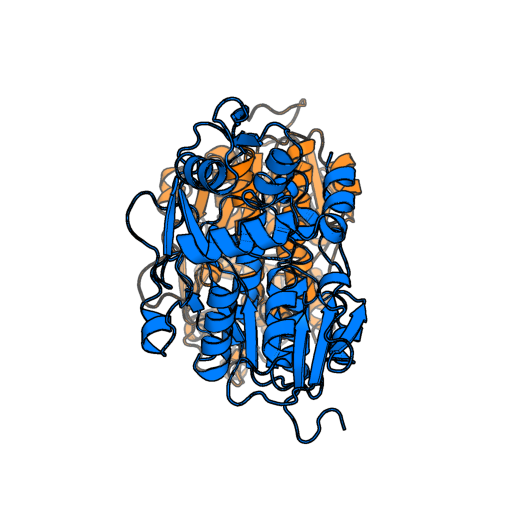9847 -15.04805 21.80892 1.000 15.25538 45 ASN B O 1
ATOM 2934 N N . LEU B 1 65 ? -30.24936 -16.59884 21.03599 1.000 18.47706 46 LEU B N 1
ATOM 2935 C CA . LEU B 1 65 ? -31.34172 -16.11196 21.86748 1.000 17.83576 46 LEU B CA 1
ATOM 2936 C C . LEU B 1 65 ? -31.06754 -16.28408 23.35724 1.000 17.89427 46 LEU B C 1
ATOM 2937 O O . LEU B 1 65 ? -31.68291 -15.58531 24.16582 1.000 19.14822 46 LEU B O 1
ATOM 2942 N N . ALA B 1 66 ? -30.16519 -17.19439 23.73909 1.000 17.49657 47 ALA B N 1
ATOM 2943 C CA . ALA B 1 66 ? -29.77400 -17.29610 25.14281 1.000 15.60774 47 ALA B CA 1
ATOM 2944 C C . ALA B 1 66 ? -29.18231 -15.98850 25.64569 1.000 18.58070 47 ALA B C 1
ATOM 2945 O O . ALA B 1 66 ? -29.26882 -15.68459 26.84314 1.000 15.98557 47 ALA B O 1
ATOM 2947 N N . ASN B 1 67 ? -28.59250 -15.19574 24.74816 1.000 16.16188 48 ASN B N 1
ATOM 2948 C CA . ASN B 1 67 ? -28.00760 -13.92292 25.14951 1.000 14.89193 48 ASN B CA 1
ATOM 2949 C C . ASN B 1 67 ? -29.05090 -12.93830 25.64367 1.000 14.36951 48 ASN B C 1
ATOM 2950 O O . ASN B 1 67 ? -28.68989 -11.92412 26.24949 1.000 17.56540 48 ASN B O 1
ATOM 2955 N N . LEU B 1 68 ? -30.33098 -13.19729 25.36909 1.000 15.11472 49 LEU B N 1
ATOM 2956 C CA . LEU B 1 68 ? -31.42360 -12.31467 25.76186 1.000 18.15291 49 LEU B CA 1
ATOM 2957 C C . LEU B 1 68 ? -32.36181 -12.97487 26.76529 1.000 19.38501 49 LEU B C 1
ATOM 2958 O O . LEU B 1 68 ? -33.48036 -12.49089 26.97006 1.000 24.87195 49 LEU B O 1
ATOM 2963 N N . ALA B 1 69 ? -31.92754 -14.07142 27.39212 1.000 20.76059 50 ALA B N 1
ATOM 2964 C CA . ALA B 1 69 ? -32.82535 -14.85555 28.23981 1.000 27.88699 50 ALA B CA 1
ATOM 2965 C C . ALA B 1 69 ? -33.40886 -14.02126 29.37475 1.000 33.72422 50 ALA B C 1
ATOM 2966 O O . ALA B 1 69 ? -34.59956 -14.13885 29.69117 1.000 34.11148 50 ALA B O 1
ATOM 2968 N N . GLY B 1 70 ? -32.59146 -13.17844 29.99983 1.000 29.15869 51 GLY B N 1
ATOM 2969 C CA . GLY B 1 70 ? -33.02919 -12.39621 31.13824 1.000 33.16795 51 GLY B CA 1
ATOM 2970 C C . GLY B 1 70 ? -33.91151 -11.20611 30.83740 1.000 36.26987 51 GLY B C 1
ATOM 2971 O O . GLY B 1 70 ? -34.37392 -10.54383 31.77176 1.000 31.14109 51 GLY B O 1
ATOM 2972 N N . VAL B 1 71 ? -34.16354 -10.90424 29.56389 1.000 27.47039 52 VAL B N 1
ATOM 2973 C CA . VAL B 1 71 ? -34.96124 -9.74021 29.19241 1.000 25.79815 52 VAL B CA 1
ATOM 2974 C C . VAL B 1 71 ? -36.05114 -10.14421 28.20269 1.000 24.72140 52 VAL B C 1
ATOM 2975 O O . VAL B 1 71 ? -36.54160 -9.31026 27.43262 1.000 29.10860 52 VAL B O 1
ATOM 2979 N N . ARG B 1 72 ? -36.45992 -11.41792 28.24625 1.000 31.40087 53 ARG B N 1
ATOM 2980 C CA . ARG B 1 72 ? -37.44744 -11.94714 27.30304 1.000 40.00582 53 ARG B CA 1
ATOM 2981 C C . ARG B 1 72 ? -38.72402 -11.11558 27.27271 1.000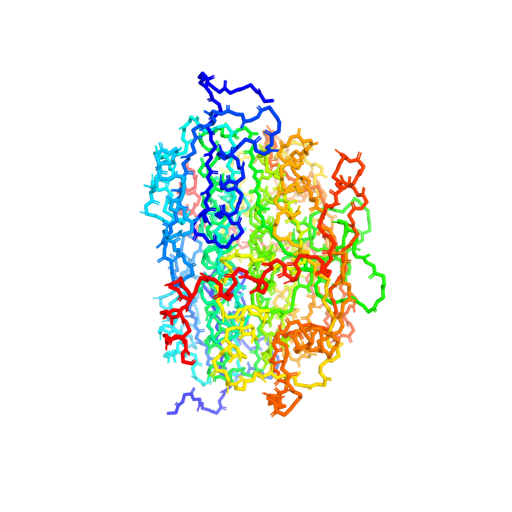 33.34558 53 ARG B C 1
ATOM 2982 O O . ARG B 1 72 ? -39.25839 -10.81724 26.19856 1.000 39.56325 53 ARG B O 1
ATOM 2990 N N . ASP B 1 73 ? -39.23875 -10.74876 28.44521 1.000 36.51071 54 ASP B N 1
ATOM 2991 C CA . ASP B 1 73 ? -40.53892 -10.09610 28.55018 1.000 38.30113 54 ASP B CA 1
ATOM 2992 C C . ASP B 1 73 ? -40.49461 -8.59765 28.27441 1.000 39.78965 54 ASP B C 1
ATOM 2993 O O . ASP B 1 73 ? -41.55320 -7.96023 28.25865 1.000 44.61375 54 ASP B O 1
ATOM 2998 N N . ALA B 1 74 ? -39.31357 -8.01480 28.06434 1.000 30.47922 55 ALA B N 1
ATOM 2999 C CA . ALA B 1 74 ? -39.20039 -6.59614 27.75555 1.000 31.86750 55 ALA B CA 1
ATOM 3000 C C . ALA B 1 74 ? -38.84325 -6.32261 26.30369 1.000 30.01091 55 ALA B C 1
ATOM 3001 O O . ALA B 1 74 ? -38.82775 -5.15656 25.89396 1.000 39.62186 55 ALA B O 1
ATOM 3003 N N . VAL B 1 75 ? -38.57591 -7.35723 25.51611 1.000 26.70108 56 VAL B N 1
ATOM 3004 C CA . VAL B 1 75 ? -38.04982 -7.21604 24.16676 1.000 26.39563 56 VAL B CA 1
ATOM 3005 C C . VAL B 1 75 ? -38.98364 -7.92115 23.19571 1.000 24.78398 56 VAL B C 1
ATOM 3006 O O . VAL B 1 75 ? -39.40898 -9.05414 23.44831 1.000 27.87394 56 VAL B O 1
ATOM 3010 N N . THR B 1 76 ? -39.30342 -7.25421 22.08868 1.000 21.40031 57 THR B N 1
ATOM 3011 C CA . THR B 1 76 ? -39.93622 -7.90898 20.95255 1.000 21.44206 57 THR B CA 1
ATOM 3012 C C . THR B 1 76 ? -38.84202 -8.39102 20.01116 1.000 21.05712 57 THR B C 1
ATOM 3013 O O . THR B 1 76 ? -38.09028 -7.57701 19.46567 1.000 25.66513 57 THR B O 1
ATOM 3017 N N . PHE B 1 77 ? -38.74145 -9.70285 19.82808 1.000 22.86727 58 PHE B N 1
ATOM 3018 C CA . PHE B 1 77 ? -37.72823 -10.27136 18.95018 1.000 22.25819 58 PHE B CA 1
ATOM 3019 C C . PHE B 1 77 ? -38.33178 -10.60995 17.59274 1.000 25.13559 58 PHE B C 1
ATOM 3020 O O . PHE B 1 77 ? -39.39088 -11.24808 17.51272 1.000 20.58545 58 PHE B O 1
ATOM 3028 N N . VAL B 1 78 ? -37.63087 -10.21022 16.53502 1.000 22.33070 59 VAL B N 1
ATOM 3029 C CA . VAL B 1 78 ? -38.00972 -10.47811 15.15378 1.000 19.45110 59 VAL B CA 1
ATOM 3030 C C . VAL B 1 78 ? -36.83570 -11.17413 14.47904 1.000 21.24160 59 VAL B C 1
ATOM 3031 O O . VAL B 1 78 ? -35.74895 -10.59358 14.37053 1.000 19.48053 59 VAL B O 1
ATOM 3035 N N . ARG B 1 79 ? -37.04073 -12.41160 14.03370 1.000 20.76215 60 ARG B N 1
ATOM 3036 C CA . ARG B 1 79 ? -36.01490 -13.09878 13.25721 1.000 21.79519 60 ARG B CA 1
ATOM 3037 C C . ARG B 1 79 ? -36.08638 -12.57742 11.82789 1.000 21.17066 60 ARG B C 1
ATOM 3038 O O . ARG B 1 79 ? -37.05935 -12.83988 11.11147 1.000 23.23292 60 ARG B O 1
ATOM 3046 N N . GLY B 1 80 ? -35.06974 -11.82173 11.41641 1.000 17.34502 61 GLY B N 1
ATOM 3047 C CA . GLY B 1 80 ? -35.06755 -11.22107 10.09370 1.000 17.72855 61 GLY B CA 1
ATOM 3048 C C . GLY B 1 80 ? -33.71327 -10.62676 9.77348 1.000 17.33894 61 GLY B C 1
ATOM 3049 O O . GLY B 1 80 ? -32.82844 -10.52430 10.62779 1.000 16.39184 61 GLY B O 1
ATOM 3050 N N . ASP B 1 81 ? -33.58144 -10.19757 8.52683 1.000 15.53927 62 ASP B N 1
ATOM 3051 C CA . ASP B 1 81 ? -32.31419 -9.76399 7.95500 1.000 16.31599 62 ASP B CA 1
ATOM 3052 C C . ASP B 1 81 ? -32.35851 -8.26632 7.69014 1.000 16.15115 62 ASP B C 1
ATOM 3053 O O . ASP B 1 81 ? -33.35273 -7.75031 7.16940 1.000 15.14767 62 ASP B O 1
ATOM 3058 N N . ILE B 1 82 ? -31.28143 -7.55429 8.03725 1.000 13.74764 63 ILE B N 1
ATOM 3059 C CA . ILE B 1 82 ? -31.27240 -6.11981 7.75529 1.000 14.84993 63 ILE B CA 1
ATOM 3060 C C . ILE B 1 82 ? -31.27081 -5.81430 6.26429 1.000 15.86037 63 ILE B C 1
ATOM 3061 O O . ILE B 1 82 ? -31.55092 -4.67462 5.87868 1.000 14.71479 63 ILE B O 1
ATOM 3066 N N . CYS B 1 83 ? -30.97914 -6.80226 5.41871 1.000 13.97031 64 CYS B N 1
ATOM 3067 C CA . CYS B 1 83 ? -31.10140 -6.63028 3.97666 1.000 13.65927 64 CYS B CA 1
ATOM 3068 C C . CYS B 1 83 ? -32.54185 -6.69436 3.48690 1.000 18.08803 64 CYS B C 1
ATOM 3069 O O . CYS B 1 83 ? -32.78994 -6.40242 2.31440 1.000 17.68973 64 CYS B O 1
ATOM 3072 N N . ASP B 1 84 ? -33.48523 -7.06687 4.35027 1.000 17.98810 65 ASP B N 1
ATOM 3073 C CA . ASP B 1 84 ? -34.88835 -7.24965 3.97372 1.000 16.84846 65 ASP B CA 1
ATOM 3074 C C . ASP B 1 84 ? -35.58831 -5.90201 4.10968 1.000 16.44514 65 ASP B C 1
ATOM 3075 O O . ASP B 1 84 ? -36.19851 -5.57887 5.12996 1.000 17.16343 65 ASP B O 1
ATOM 3080 N N . GLY B 1 85 ? -35.46550 -5.08958 3.05599 1.000 19.57141 66 GLY B N 1
ATOM 3081 C CA . GLY B 1 85 ? -36.04518 -3.75647 3.07906 1.000 17.92355 66 GLY B CA 1
ATOM 3082 C C . GLY B 1 85 ? -37.54701 -3.74517 3.29308 1.000 19.54038 66 GLY B C 1
ATOM 3083 O O . GLY B 1 85 ? -38.07794 -2.82208 3.91908 1.000 18.01439 66 GLY B O 1
ATOM 3084 N N . ARG B 1 86 ? -38.25315 -4.75894 2.78531 1.000 19.50107 67 ARG B N 1
ATOM 3085 C CA . ARG B 1 86 ? -39.70063 -4.81178 2.98873 1.000 21.69396 67 ARG B CA 1
ATOM 3086 C C . ARG B 1 86 ? -40.03074 -4.99661 4.46469 1.000 22.61498 67 ARG B C 1
ATOM 3087 O O . ARG B 1 86 ? -40.90207 -4.30675 5.01041 1.000 24.86796 67 ARG B O 1
ATOM 3095 N N . LEU B 1 87 ? -39.33401 -5.92194 5.12652 1.000 17.83568 68 LEU B N 1
ATOM 3096 C CA . LEU B 1 87 ? -39.51644 -6.11349 6.56099 1.000 19.89818 68 LEU B CA 1
ATOM 3097 C C . LEU B 1 87 ? -39.19267 -4.83724 7.32999 1.000 22.71348 68 LEU B C 1
ATOM 3098 O O . LEU B 1 87 ? -39.94815 -4.42734 8.21611 1.000 19.93830 68 LEU B O 1
ATOM 3103 N N . LEU B 1 88 ? -38.07145 -4.18773 7.00045 1.000 18.94283 69 LEU B N 1
ATOM 3104 C CA . LEU B 1 88 ? -37.68202 -2.98352 7.72663 1.000 17.80573 69 LEU B CA 1
ATOM 3105 C C . LEU B 1 88 ? -38.72734 -1.88674 7.58265 1.000 20.78647 69 LEU B C 1
ATOM 3106 O O . LEU B 1 88 ? -39.00206 -1.15169 8.53724 1.000 20.14579 69 LEU B O 1
ATOM 3111 N N . ALA B 1 89 ? -39.32104 -1.75927 6.39230 1.000 21.92831 70 ALA B N 1
ATOM 3112 C CA . ALA B 1 89 ? -40.31692 -0.71574 6.18134 1.000 24.19770 70 ALA B CA 1
ATOM 3113 C C . ALA B 1 89 ? -41.53775 -0.91333 7.06931 1.000 23.09858 70 ALA B C 1
ATOM 3114 O O . ALA B 1 89 ? -42.18963 0.06549 7.45116 1.000 24.93396 70 ALA B O 1
ATOM 3116 N N . GLU B 1 90 ? -41.84981 -2.15140 7.43591 1.000 25.19343 71 GLU B N 1
ATOM 3117 C CA . GLU B 1 90 ? -42.98716 -2.35713 8.31784 1.000 26.11326 71 GLU B CA 1
ATOM 3118 C C . GLU B 1 90 ? -42.61682 -2.39907 9.79957 1.000 27.86396 71 GLU B C 1
ATOM 3119 O O . GLU B 1 90 ? -43.48385 -2.12167 10.63219 1.000 28.32588 71 GLU B O 1
ATOM 3125 N N . VAL B 1 91 ? -41.36340 -2.69914 10.15842 1.000 23.70454 72 VAL B N 1
ATOM 3126 C CA . VAL B 1 91 ? -40.99974 -2.78864 11.57517 1.000 23.33692 72 VAL B CA 1
ATOM 3127 C C . VAL B 1 91 ? -40.43442 -1.47489 12.12971 1.000 22.91777 72 VAL B C 1
ATOM 3128 O O . VAL B 1 91 ? -40.64024 -1.16063 13.30911 1.000 22.98028 72 VAL B O 1
ATOM 3132 N N . LEU B 1 92 ? -39.73784 -0.68667 11.31561 1.000 18.65685 73 LEU B N 1
ATOM 3133 C CA . LEU B 1 92 ? -39.04504 0.49701 11.82276 1.000 19.87225 73 LEU B CA 1
ATOM 3134 C C . LEU B 1 92 ? -39.94739 1.63715 12.29909 1.000 23.49734 73 LEU B C 1
ATOM 3135 O O . LEU B 1 92 ? -39.59799 2.28932 13.29032 1.000 23.46029 73 LEU B O 1
ATOM 3140 N N . PRO B 1 93 ? -41.06442 1.95221 11.62874 1.000 27.05877 74 PRO B N 1
ATOM 3141 C CA . PRO B 1 93 ? -41.89273 3.07894 12.08175 1.000 27.01717 74 PRO B CA 1
ATOM 3142 C C . PRO B 1 93 ? -42.21503 3.01111 13.57234 1.000 23.49294 74 PRO B C 1
ATOM 3143 O O . PRO B 1 93 ? -42.50291 1.94591 14.12335 1.000 26.80405 74 PRO B O 1
ATOM 3147 N N . GLY B 1 94 ? -42.12227 4.16601 14.22805 1.000 25.15620 75 GLY B N 1
ATOM 3148 C CA . GLY B 1 94 ? -42.41295 4.28531 15.64105 1.000 24.47799 75 GLY B CA 1
ATOM 3149 C C . GLY B 1 94 ? -41.21720 4.17612 16.56059 1.000 26.23990 75 GLY B C 1
ATOM 3150 O O . GLY B 1 94 ? -41.37436 4.35445 17.77434 1.000 29.42891 75 GLY B O 1
ATOM 3151 N N . HIS B 1 95 ? -40.03330 3.88539 16.03278 1.000 26.84405 76 HIS B N 1
ATOM 3152 C CA . HIS B 1 95 ? -38.84582 3.74998 16.86202 1.000 28.11625 76 HIS B CA 1
ATOM 3153 C C . HIS B 1 95 ? -38.08848 5.06942 16.93349 1.000 26.68144 76 HIS B C 1
ATOM 3154 O O . HIS B 1 95 ? -37.87764 5.73311 15.91153 1.000 26.34709 76 HIS B O 1
ATOM 3161 N N . ASP B 1 96 ? -37.67576 5.43432 18.14974 1.000 21.01787 77 ASP B N 1
ATOM 3162 C CA . ASP B 1 96 ? -36.93252 6.66468 18.39084 1.000 25.61918 77 ASP B CA 1
ATOM 3163 C C . ASP B 1 96 ? -35.46071 6.54320 18.00289 1.000 22.54440 77 ASP B C 1
ATOM 3164 O O . ASP B 1 96 ? -34.85324 7.53199 17.57200 1.000 21.74124 77 ASP B O 1
ATOM 3169 N N . VAL B 1 97 ? -34.86999 5.36094 18.17139 1.000 19.31893 78 VAL B N 1
ATOM 3170 C CA . VAL B 1 97 ? -33.44507 5.14255 17.93776 1.000 16.73258 78 VAL B CA 1
ATOM 3171 C C . VAL B 1 97 ? -33.28587 3.81621 17.21513 1.000 15.84047 78 VAL B C 1
ATOM 3172 O O . VAL B 1 97 ? -33.95870 2.83633 17.54638 1.000 18.60017 78 VAL B O 1
ATOM 3176 N N . VAL B 1 98 ? -32.41694 3.79699 16.20498 1.000 15.06214 79 VAL B N 1
ATOM 3177 C CA . VAL B 1 98 ? -31.99387 2.57370 15.53229 1.000 15.25792 79 VAL B CA 1
ATOM 3178 C C . VAL B 1 98 ? -30.49233 2.42084 15.75323 1.000 13.69034 79 VAL B C 1
ATOM 3179 O O . VAL B 1 98 ? -29.72109 3.35104 15.48320 1.000 14.71583 79 VAL B O 1
ATOM 3183 N N . LEU B 1 99 ? -30.08657 1.26570 16.27026 1.000 13.60662 80 LEU B N 1
ATOM 3184 C CA . LEU B 1 99 ? -28.67869 0.92033 16.39935 1.000 14.05807 80 LEU B CA 1
ATOM 3185 C C . LEU B 1 99 ? -28.41626 -0.32713 15.57618 1.000 12.09639 80 LEU B C 1
ATOM 3186 O O . LEU B 1 99 ? -29.16525 -1.30201 15.66848 1.000 14.72821 80 LEU B O 1
ATOM 3191 N N . ASN B 1 100 ? -27.33691 -0.30641 14.79531 1.000 12.21098 81 ASN B N 1
ATOM 3192 C CA . ASN B 1 100 ? -26.98878 -1.44177 13.94391 1.000 12.94154 81 ASN B CA 1
ATOM 3193 C C . ASN B 1 100 ? -25.72682 -2.12490 14.45895 1.000 13.07794 81 ASN B C 1
ATOM 3194 O O . ASN B 1 100 ? -24.61492 -1.68079 14.16386 1.000 12.25531 81 ASN B O 1
ATOM 3199 N N . PHE B 1 101 ? -25.91110 -3.21514 15.20582 1.000 11.10760 82 PHE B N 1
ATOM 3200 C CA . PHE B 1 101 ? -24.83684 -4.13700 15.55263 1.000 12.04888 82 PHE B CA 1
ATOM 3201 C C . PHE B 1 101 ? -24.74941 -5.32307 14.59689 1.000 12.00363 82 PHE B C 1
ATOM 3202 O O . PHE B 1 101 ? -23.87342 -6.17269 14.77149 1.000 12.85779 82 PHE B O 1
ATOM 3210 N N . ALA B 1 102 ? -25.65701 -5.43347 13.62276 1.000 10.66364 83 ALA B N 1
ATOM 3211 C CA . ALA B 1 102 ? -25.68847 -6.60709 12.75621 1.000 12.81278 83 ALA B CA 1
ATOM 3212 C C . ALA B 1 102 ? -24.52384 -6.59343 11.77183 1.000 10.91196 83 ALA B C 1
ATOM 3213 O O . ALA B 1 102 ? -24.33268 -5.61771 11.04013 1.000 13.92501 83 ALA B O 1
ATOM 3215 N N . ALA B 1 103 ? -23.74666 -7.67958 11.75486 1.000 10.62166 84 ALA B N 1
ATOM 3216 C CA . ALA B 1 103 ? -22.57071 -7.76866 10.89124 1.000 11.53641 84 ALA B CA 1
ATOM 3217 C C . ALA B 1 103 ? -21.99418 -9.17269 10.95807 1.000 12.44935 84 ALA B C 1
ATOM 3218 O O . ALA B 1 103 ? -22.18926 -9.90298 11.94084 1.000 11.72974 84 ALA B O 1
ATOM 3220 N N . GLU B 1 104 ? -21.28940 -9.54250 9.88570 1.000 12.10368 85 GLU B N 1
ATOM 3221 C CA . GLU B 1 104 ? -20.28327 -10.59661 9.95263 1.000 10.77318 85 GLU B CA 1
ATOM 3222 C C . GLU B 1 104 ? -19.01343 -9.99855 10.55071 1.000 11.23349 85 GLU B C 1
ATOM 3223 O O . GLU B 1 104 ? -18.56480 -8.93932 10.10637 1.000 12.98198 85 GLU B O 1
ATOM 3229 N N . THR B 1 105 ? -18.44317 -10.64994 11.58694 1.000 11.59023 86 THR B N 1
ATOM 3230 C CA . THR B 1 105 ? -17.42810 -9.98227 12.40813 1.000 12.72155 86 THR B CA 1
ATOM 3231 C C . THR B 1 105 ? -16.11454 -10.72477 12.62472 1.000 15.52217 86 THR B C 1
ATOM 3232 O O . THR B 1 105 ? -15.24131 -10.18833 13.31418 1.000 16.28827 86 THR B O 1
ATOM 3236 N N . HIS B 1 106 ? -15.93982 -11.92248 12.09156 1.000 13.79924 87 HIS B N 1
ATOM 3237 C CA . HIS B 1 106 ? -14.71868 -12.68324 12.33930 1.000 11.62494 87 HIS B CA 1
ATOM 3238 C C . HIS B 1 106 ? -13.76545 -12.57157 11.15612 1.000 13.14424 87 HIS B C 1
ATOM 3239 O O . HIS B 1 106 ? -14.07519 -13.03574 10.05331 1.000 13.10596 87 HIS B O 1
ATOM 3246 N N . VAL B 1 107 ? -12.58969 -11.99142 11.40034 1.000 13.31817 88 VAL B N 1
ATOM 3247 C CA . VAL B 1 107 ? -11.62708 -11.75271 10.32767 1.000 12.38216 88 VAL B CA 1
ATOM 3248 C C . VAL B 1 107 ? -11.27751 -13.04896 9.59704 1.000 14.39949 88 VAL B C 1
ATOM 3249 O O . VAL B 1 107 ? -11.24112 -13.08392 8.36206 1.000 13.97999 88 VAL B O 1
ATOM 3253 N N . ASP B 1 108 ? -11.03619 -14.14143 10.33597 1.000 15.03705 89 ASP B N 1
ATOM 3254 C CA . ASP B 1 108 ? -10.63016 -15.37729 9.66239 1.000 15.21982 89 ASP B CA 1
ATOM 3255 C C . ASP B 1 108 ? -11.74274 -15.93823 8.78974 1.000 12.63849 89 ASP B C 1
ATOM 3256 O O . ASP B 1 108 ? -11.46393 -16.50866 7.72701 1.000 14.41443 89 ASP B O 1
ATOM 3261 N N . ARG B 1 109 ? -13.00028 -15.78798 9.21105 1.000 12.90382 90 ARG B N 1
ATOM 3262 C CA . ARG B 1 109 ? -14.10223 -16.15769 8.33191 1.000 12.96861 90 ARG B CA 1
ATOM 3263 C C . ARG B 1 109 ? -14.09918 -15.30963 7.06390 1.000 14.48603 90 ARG B C 1
ATOM 3264 O O . ARG B 1 109 ? -14.35191 -15.82464 5.96890 1.000 15.22327 90 ARG B O 1
ATOM 3272 N N . SER B 1 110 ? -13.77913 -14.01426 7.18123 1.000 13.18578 91 SER B N 1
ATOM 3273 C CA . SER B 1 110 ? -13.76180 -13.15722 5.99439 1.000 12.51243 91 SER B CA 1
ATOM 3274 C C . SER B 1 110 ? -12.65756 -13.55436 5.02418 1.000 14.32589 91 SER B C 1
ATOM 3275 O O . SER B 1 110 ? -12.80127 -13.34783 3.81087 1.000 14.89403 91 SER B O 1
ATOM 3278 N N . ILE B 1 111 ? -11.55762 -14.11274 5.53461 1.000 14.67881 92 ILE B N 1
ATOM 3279 C CA . ILE B 1 111 ? -10.47870 -14.59556 4.67411 1.000 13.97272 92 ILE B CA 1
ATOM 3280 C C . ILE B 1 111 ? -10.91849 -15.83328 3.90697 1.000 15.21146 92 ILE B C 1
ATOM 3281 O O . ILE B 1 111 ? -10.57190 -16.01235 2.73378 1.000 17.68467 92 ILE B O 1
ATOM 3286 N N . ALA B 1 112 ? -11.67367 -16.71731 4.55990 1.000 13.35802 93 ALA B N 1
ATOM 3287 C CA . ALA B 1 112 ? -12.15476 -17.91881 3.88336 1.000 16.22073 93 ALA B CA 1
ATOM 3288 C C . ALA B 1 112 ? -13.20441 -17.58373 2.82390 1.000 18.49928 93 ALA B C 1
ATOM 3289 O O . ALA B 1 112 ? -13.17555 -18.13462 1.71500 1.000 19.84503 93 ALA B O 1
ATOM 3291 N N . ASP B 1 113 ? -14.13447 -16.68456 3.13950 1.000 16.05620 94 ASP B N 1
ATOM 3292 C CA . ASP B 1 113 ? -15.20327 -16.32003 2.20851 1.000 15.81887 94 ASP B CA 1
ATOM 3293 C C . ASP B 1 113 ? -15.77656 -14.99079 2.66467 1.000 15.53774 94 ASP B C 1
ATOM 3294 O O . ASP B 1 113 ? -16.34209 -14.90874 3.75845 1.000 15.71876 94 ASP B O 1
ATOM 3299 N N . SER B 1 114 ? -15.63891 -13.95094 1.84287 1.000 14.68885 95 SER B N 1
ATOM 3300 C CA . SER B 1 114 ? -16.09028 -12.62687 2.25359 1.000 15.25790 95 SER B CA 1
ATOM 3301 C C . SER B 1 114 ? -17.43969 -12.22014 1.67464 1.000 14.83789 95 SER B C 1
ATOM 3302 O O . SER B 1 114 ? -17.90620 -11.11833 1.96253 1.000 11.87385 95 SER B O 1
ATOM 3305 N N . ALA B 1 115 ? -18.09298 -13.07901 0.88878 1.000 14.08773 96 ALA B N 1
ATOM 3306 C CA . ALA B 1 115 ? -19.33726 -12.66960 0.23198 1.000 13.19671 96 ALA B CA 1
ATOM 3307 C C . ALA B 1 115 ? -20.37459 -12.16583 1.23486 1.000 14.46295 96 ALA B C 1
ATOM 3308 O O . ALA B 1 115 ? -21.00943 -11.12638 1.01618 1.000 14.53089 96 ALA B O 1
ATOM 3310 N N . GLU B 1 116 ? -20.58135 -12.89731 2.33761 1.000 13.61334 97 GLU B N 1
ATOM 3311 C CA . GLU B 1 116 ? -21.57865 -12.46678 3.31108 1.000 14.10628 97 GLU B CA 1
ATOM 3312 C C . GLU B 1 116 ? -21.13223 -11.22925 4.07584 1.000 13.22754 97 GLU B C 1
ATOM 3313 O O . GLU B 1 116 ? -21.97945 -10.48244 4.57545 1.000 13.62606 97 GLU B O 1
ATOM 3319 N N . PHE B 1 117 ? -19.82346 -10.99223 4.16380 1.000 13.13855 98 PHE B N 1
ATOM 3320 C CA . PHE B 1 117 ? -19.33958 -9.75938 4.77364 1.000 13.15493 98 PHE B CA 1
ATOM 3321 C C . PHE B 1 117 ? -19.75736 -8.55059 3.94988 1.000 12.00861 98 PHE B C 1
ATOM 3322 O O . PHE B 1 117 ? -20.21278 -7.54982 4.50272 1.000 11.67666 98 PHE B O 1
ATOM 3330 N N . LEU B 1 118 ? -19.59382 -8.61307 2.62481 1.000 11.95185 99 LEU B N 1
ATOM 3331 C CA . LEU B 1 118 ? -20.01981 -7.47132 1.82533 1.000 11.69067 99 LEU B CA 1
ATOM 3332 C C . LEU B 1 118 ? -21.54173 -7.36124 1.79748 1.000 12.72405 99 LEU B C 1
ATOM 3333 O O . LEU B 1 118 ? -22.08539 -6.24745 1.83093 1.000 11.30618 99 LEU B O 1
ATOM 3338 N N . ARG B 1 119 ? -22.25230 -8.49026 1.79610 1.000 10.69184 100 ARG B N 1
ATOM 3339 C CA . ARG B 1 119 ? -23.70970 -8.40887 1.76896 1.000 12.12534 100 ARG B CA 1
ATOM 3340 C C . ARG B 1 119 ? -24.24049 -7.74097 3.02856 1.000 11.70811 100 ARG B C 1
ATOM 3341 O O . ARG B 1 119 ? -24.97984 -6.75686 2.95279 1.000 11.77414 100 ARG B O 1
ATOM 3349 N N . THR B 1 120 ? -23.84271 -8.24005 4.20403 1.000 10.90446 101 THR B N 1
ATOM 3350 C CA . THR B 1 120 ? -24.40822 -7.71385 5.44108 1.000 11.14426 101 THR B CA 1
ATOM 3351 C C . THR B 1 120 ? -23.79076 -6.37626 5.82728 1.000 10.37676 101 THR B C 1
ATOM 3352 O O . THR B 1 120 ? -24.50980 -5.45546 6.23136 1.000 11.25466 101 THR B O 1
ATOM 3356 N N . ASN B 1 121 ? -22.47423 -6.24500 5.69521 1.000 11.06718 102 ASN B N 1
ATOM 3357 C CA . ASN B 1 121 ? -21.77749 -5.08223 6.22487 1.000 11.53037 102 ASN B CA 1
ATOM 3358 C C . ASN B 1 121 ? -21.78070 -3.89629 5.27370 1.000 9.57719 102 ASN B C 1
ATOM 3359 O O . ASN B 1 121 ? -21.41690 -2.79515 5.69926 1.000 11.56964 102 ASN B O 1
ATOM 3364 N N . VAL B 1 122 ? -22.17757 -4.08408 4.00383 1.000 9.41008 103 VAL B N 1
ATOM 3365 C CA . VAL B 1 122 ? -22.30733 -2.96453 3.06296 1.000 10.13334 103 VAL B CA 1
ATOM 3366 C C . VAL B 1 122 ? -23.74162 -2.86189 2.56696 1.000 12.44367 103 VAL B C 1
ATOM 3367 O O . VAL B 1 122 ? -24.41721 -1.87114 2.85175 1.000 12.37074 103 VAL B O 1
ATOM 3371 N N . GLN B 1 123 ? -24.22320 -3.86662 1.82609 1.000 12.03305 104 GLN B N 1
ATOM 3372 C CA . GLN B 1 123 ? -25.59243 -3.79092 1.31000 1.000 13.07866 104 GLN B CA 1
ATOM 3373 C C . GLN B 1 123 ? -26.60056 -3.68099 2.44617 1.000 13.40995 104 GLN B C 1
ATOM 3374 O O . GLN B 1 123 ? -27.58017 -2.93095 2.34940 1.000 13.17497 104 GLN B O 1
ATOM 3380 N N . GLY B 1 124 ? -26.36335 -4.40792 3.54290 1.000 10.61124 105 GLY B N 1
ATOM 3381 C CA . GLY B 1 124 ? -27.25527 -4.32660 4.68993 1.000 12.47899 105 GLY B CA 1
ATOM 3382 C C . GLY B 1 124 ? -27.31191 -2.94254 5.30849 1.000 11.39837 105 GLY B C 1
ATOM 3383 O O . GLY B 1 124 ? -28.36778 -2.52341 5.80124 1.000 13.10008 105 GLY B O 1
ATOM 3384 N N . VAL B 1 125 ? -26.19149 -2.20921 5.27773 1.000 12.05039 106 VAL B N 1
ATOM 3385 C CA . VAL B 1 125 ? -26.19526 -0.83333 5.76585 1.000 11.39571 106 VAL B CA 1
ATOM 3386 C C . VAL B 1 125 ? -26.99535 0.06944 4.83289 1.000 13.32711 106 VAL B C 1
ATOM 3387 O O . VAL B 1 125 ? -27.77377 0.91215 5.29576 1.000 13.72971 106 VAL B O 1
ATOM 3391 N N . GLN B 1 126 ? -26.81511 -0.07516 3.51207 1.000 12.34113 107 GLN B N 1
ATOM 3392 C CA . GLN B 1 126 ? -27.65134 0.68427 2.58306 1.000 12.65277 107 GLN B CA 1
ATOM 3393 C C . GLN B 1 126 ? -29.11870 0.40391 2.84405 1.000 14.12602 107 GLN B C 1
ATOM 3394 O O . GLN B 1 126 ? -29.93868 1.32722 2.86409 1.000 13.71638 107 GLN B O 1
ATOM 3400 N N . SER B 1 127 ? -29.45870 -0.87106 3.05707 1.000 12.89763 108 SER B N 1
ATOM 3401 C CA . SER B 1 127 ? -30.84793 -1.25601 3.27771 1.000 12.51157 108 SER B CA 1
ATOM 3402 C C . SER B 1 127 ? -31.40066 -0.58971 4.52684 1.000 14.69858 108 SER B C 1
ATOM 3403 O O . SER B 1 127 ? -32.51441 -0.04608 4.52871 1.000 15.13549 108 SER B O 1
ATOM 3406 N N . LEU B 1 128 ? -30.62209 -0.61018 5.60431 1.000 13.08337 109 LEU B N 1
ATOM 3407 C CA . LEU B 1 128 ? -31.10068 -0.06263 6.86185 1.000 14.34683 109 LEU B CA 1
ATOM 3408 C C . LEU B 1 128 ? -31.19665 1.45332 6.79867 1.000 15.30729 109 LEU B C 1
ATOM 3409 O O . LEU B 1 128 ? -32.18620 2.03313 7.25985 1.000 15.44878 109 LEU B O 1
ATOM 3414 N N . MET B 1 129 ? -30.18893 2.11402 6.22310 1.000 12.59997 110 MET B N 1
ATOM 3415 C CA . MET B 1 129 ? -30.23420 3.56838 6.10280 1.000 12.90290 110 MET B CA 1
ATOM 3416 C C . MET B 1 129 ? -31.41129 4.02089 5.24517 1.000 15.96516 110 MET B C 1
ATOM 3417 O O . MET B 1 129 ? -32.09885 4.98770 5.59262 1.000 17.37966 110 MET B O 1
ATOM 3422 N N . GLN B 1 130 ? -31.64900 3.34773 4.11465 1.000 15.52666 111 GLN B N 1
ATOM 3423 C CA . GLN B 1 130 ? -32.76576 3.72694 3.25139 1.000 13.33628 111 GLN B CA 1
ATOM 3424 C C . GLN B 1 130 ? -34.09582 3.55228 3.96555 1.000 16.69589 111 GLN B C 1
ATOM 3425 O O . GLN B 1 130 ? -34.96533 4.43047 3.89314 1.000 16.99817 111 GLN B O 1
ATOM 3431 N N . ALA B 1 131 ? -34.27564 2.42880 4.66433 1.000 15.74433 112 ALA B N 1
ATOM 3432 C CA . ALA B 1 131 ? -35.51384 2.22770 5.41291 1.000 14.61948 112 ALA B CA 1
ATOM 3433 C C . ALA B 1 131 ? -35.66007 3.25641 6.52753 1.000 18.09102 112 ALA B C 1
ATOM 3434 O O . ALA B 1 131 ? -36.76733 3.74947 6.78352 1.000 17.88422 112 ALA B O 1
ATOM 3436 N N . CYS B 1 132 ? -34.55374 3.58967 7.20427 1.000 15.33689 113 CYS B N 1
ATOM 3437 C CA . CYS B 1 132 ? -34.58146 4.61733 8.24311 1.000 17.81734 113 CYS B CA 1
ATOM 3438 C C . CYS B 1 132 ? -34.96929 5.97161 7.67715 1.000 16.30234 113 CYS B C 1
ATOM 3439 O O . CYS B 1 132 ? -35.66712 6.74894 8.33772 1.000 19.41456 113 CYS B O 1
ATOM 3442 N N . LEU B 1 133 ? -34.50771 6.28186 6.46298 1.000 17.12851 114 LEU B N 1
ATOM 3443 C CA . LEU B 1 133 ? -34.87177 7.53966 5.82226 1.000 17.08905 114 LEU B CA 1
ATOM 3444 C C . LEU B 1 133 ? -36.37421 7.61184 5.60304 1.000 19.95272 114 LEU B C 1
ATOM 3445 O O . LEU B 1 133 ? -37.03525 8.57301 6.01624 1.000 24.44781 114 LEU B O 1
ATOM 3450 N N . THR B 1 134 ? -36.93608 6.57691 4.98726 1.000 18.32076 115 THR B N 1
ATOM 3451 C CA . THR B 1 134 ? -38.36098 6.58640 4.68328 1.000 19.98632 115 THR B CA 1
ATOM 3452 C C . THR B 1 134 ? -39.20400 6.53503 5.95557 1.000 25.66826 115 THR B C 1
ATOM 3453 O O . THR B 1 134 ? -40.26342 7.17097 6.02806 1.000 25.24138 115 THR B O 1
ATOM 3457 N N . ALA B 1 135 ? -38.74627 5.80621 6.97828 1.000 21.63081 116 ALA B N 1
ATOM 3458 C CA . ALA B 1 135 ? -39.49824 5.70139 8.22610 1.000 21.59719 116 ALA B CA 1
ATOM 3459 C C . ALA B 1 135 ? -39.32841 6.91128 9.13600 1.000 20.81164 116 ALA B C 1
ATOM 3460 O O . ALA B 1 135 ? -40.06184 7.02238 10.12384 1.000 32.60832 116 ALA B O 1
ATOM 3462 N N . GLY B 1 136 ? -38.38849 7.80642 8.84330 1.000 22.80746 117 GLY B N 1
ATOM 3463 C CA . GLY B 1 136 ? -38.22493 9.01973 9.62564 1.000 22.22666 117 GLY B CA 1
ATOM 3464 C C . GLY B 1 136 ? -37.55539 8.85379 10.97285 1.000 25.58741 117 GLY B C 1
ATOM 3465 O O . GLY B 1 136 ? -37.74968 9.69756 11.85463 1.000 26.11673 117 GLY B O 1
ATOM 3466 N N . VAL B 1 137 ? -36.75788 7.80548 11.15495 1.000 21.53348 118 VAL B N 1
ATOM 3467 C CA . VAL B 1 137 ? -36.10777 7.54687 12.44898 1.000 20.02618 118 VAL B CA 1
ATOM 3468 C C . VAL B 1 137 ? -35.20409 8.72103 12.81916 1.000 21.23293 118 VAL B C 1
ATOM 3469 O O . VAL B 1 137 ? -34.34794 9.12553 12.01020 1.000 24.27934 118 VAL B O 1
ATOM 3473 N N . PRO B 1 138 ? -35.33463 9.29648 14.02528 1.000 19.40838 119 PRO B N 1
ATOM 3474 C CA . PRO B 1 138 ? -34.61765 10.54436 14.34471 1.000 19.96265 119 PRO B CA 1
ATOM 3475 C C . PRO B 1 138 ? -33.15075 10.37791 14.72738 1.000 18.18813 119 PRO B C 1
ATOM 3476 O O . PRO B 1 138 ? -32.36307 11.31221 14.55983 1.000 20.07642 119 PRO B O 1
ATOM 3480 N N . THR B 1 139 ? -32.77093 9.21574 15.25576 1.000 17.08541 120 THR B N 1
ATOM 3481 C CA . THR B 1 139 ? -31.38688 8.97227 15.64960 1.000 18.50697 120 THR B CA 1
ATOM 3482 C C . THR B 1 139 ? -30.98461 7.57649 15.20296 1.000 14.05555 120 THR B C 1
ATOM 3483 O O . THR B 1 139 ? -31.67266 6.60257 15.51987 1.000 16.66787 120 THR B O 1
ATOM 3487 N N . ILE B 1 140 ? -29.89147 7.49068 14.43850 1.000 14.42962 121 ILE B N 1
ATOM 3488 C CA . ILE B 1 140 ? -29.39472 6.23021 13.89382 1.000 15.51234 121 ILE B CA 1
ATOM 3489 C C . ILE B 1 140 ? -27.92138 6.10313 14.25238 1.000 13.18643 121 ILE B C 1
ATOM 3490 O O . ILE B 1 140 ? -27.16594 7.06973 14.11330 1.000 13.42691 121 ILE B O 1
ATOM 3495 N N . VAL B 1 141 ? -27.51819 4.92680 14.73423 1.000 13.44925 122 VAL B N 1
ATOM 3496 C CA . VAL B 1 141 ? -26.12059 4.66176 15.07747 1.000 13.72998 122 VAL B CA 1
ATOM 3497 C C . VAL B 1 141 ? -25.63957 3.42780 14.32365 1.000 13.82349 122 VAL B C 1
ATOM 3498 O O . VAL B 1 141 ? -26.21187 2.33813 14.46553 1.000 15.51777 122 VAL B O 1
ATOM 3502 N N . GLN B 1 142 ? -24.57747 3.60458 13.54235 1.000 12.82627 123 GLN B N 1
ATOM 3503 C CA . GLN B 1 142 ? -23.89473 2.52843 12.84006 1.000 12.31600 123 GLN B CA 1
ATOM 3504 C C . GLN B 1 142 ? -22.65399 2.15031 13.64122 1.000 11.67817 123 GLN B C 1
ATOM 3505 O O . GLN B 1 142 ? -21.73931 2.96923 13.79278 1.000 13.34798 123 GLN B O 1
ATOM 3511 N N . VAL B 1 143 ? -22.62388 0.92048 14.15101 1.000 11.74462 124 VAL B N 1
ATOM 3512 C CA . VAL B 1 143 ? -21.51723 0.46140 14.99245 1.000 11.24101 124 VAL B CA 1
ATOM 3513 C C . VAL B 1 143 ? -20.40704 -0.08573 14.09975 1.000 13.36552 124 VAL B C 1
ATOM 3514 O O . VAL B 1 143 ? -20.65742 -0.94475 13.24343 1.000 13.87374 124 VAL B O 1
ATOM 3518 N N . SER B 1 144 ? -19.17316 0.38737 14.29831 1.000 11.30648 125 SER B N 1
ATOM 3519 C CA . SER B 1 144 ? -18.08523 0.00415 13.39655 1.000 11.08128 125 SER B CA 1
ATOM 3520 C C . SER B 1 144 ? -16.79605 -0.19915 14.19386 1.000 12.27493 125 SER B C 1
ATOM 3521 O O . SER B 1 144 ? -16.80349 -0.24837 15.42808 1.000 13.39147 125 SER B O 1
ATOM 3524 N N . THR B 1 145 ? -15.67778 -0.31022 13.46915 1.000 11.17185 126 THR B N 1
ATOM 3525 C CA . THR B 1 145 ? -14.44305 -0.88111 13.98985 1.000 11.82695 126 THR B CA 1
ATOM 3526 C C . THR B 1 145 ? -13.24171 0.01268 13.69930 1.000 11.98179 126 THR B C 1
ATOM 3527 O O . THR B 1 145 ? -13.19952 0.72057 12.68756 1.000 12.71536 126 THR B O 1
ATOM 3531 N N . ASP B 1 146 ? -12.23742 -0.04990 14.58824 1.000 12.54348 127 ASP B N 1
ATOM 3532 C CA . ASP B 1 146 ? -10.96313 0.62274 14.34608 1.000 12.53332 127 ASP B CA 1
ATOM 3533 C C . ASP B 1 146 ? -10.21613 0.04281 13.14863 1.000 12.32540 127 ASP B C 1
ATOM 3534 O O . ASP B 1 146 ? -9.28874 0.68415 12.63372 1.000 12.63545 127 ASP B O 1
ATOM 3539 N N . GLU B 1 147 ? -10.60992 -1.13832 12.67199 1.000 12.77695 128 GLU B N 1
ATOM 3540 C CA . GLU B 1 147 ? -9.82718 -1.77948 11.63071 1.000 10.93065 128 GLU B CA 1
ATOM 3541 C C . GLU B 1 147 ? -9.96031 -1.07838 10.28618 1.000 11.53168 128 GLU B C 1
ATOM 3542 O O . GLU B 1 147 ? -9.13817 -1.32063 9.39244 1.000 14.00165 128 GLU B O 1
ATOM 3548 N N . VAL B 1 148 ? -10.93875 -0.17848 10.14653 1.000 11.90829 129 VAL B N 1
ATOM 3549 C CA . VAL B 1 148 ? -11.11407 0.54009 8.88420 1.000 12.14285 129 VAL B CA 1
ATOM 3550 C C . VAL B 1 148 ? -9.92977 1.44548 8.55704 1.000 11.86726 129 VAL B C 1
ATOM 3551 O O . VAL B 1 148 ? -9.74814 1.82421 7.39308 1.000 12.21644 129 VAL B O 1
ATOM 3555 N N . TYR B 1 149 ? -9.08823 1.77821 9.54470 1.000 10.41912 130 TYR B N 1
ATOM 3556 C CA . TYR B 1 149 ? -7.96456 2.68127 9.33024 1.000 11.86039 130 TYR B CA 1
ATOM 3557 C C . TYR B 1 149 ? -6.67057 1.97126 8.95448 1.000 12.62530 130 TYR B C 1
ATOM 3558 O O . TYR B 1 149 ? -5.68533 2.64584 8.63918 1.000 15.07529 130 TYR B O 1
ATOM 3567 N N . GLY B 1 150 ? -6.64073 0.64313 9.00717 1.000 13.66304 131 GLY B N 1
ATOM 3568 C CA . GLY B 1 150 ? -5.45352 -0.10681 8.65278 1.000 16.99013 131 GLY B CA 1
ATOM 3569 C C . GLY B 1 150 ? -4.61973 -0.50671 9.84771 1.000 18.34822 131 GLY B C 1
ATOM 3570 O O . GLY B 1 150 ? -5.10775 -1.20000 10.74581 1.000 28.19981 131 GLY B O 1
ATOM 3571 N N . SER B 1 151 ? -3.35221 -0.10120 9.84522 1.000 14.34970 132 SER B N 1
ATOM 3572 C CA . SER B 1 151 ? -2.40587 -0.36315 10.91768 1.000 13.97716 132 SER B CA 1
ATOM 3573 C C . SER B 1 151 ? -1.67210 0.93108 11.24656 1.000 12.32838 132 SER B C 1
ATOM 3574 O O . SER B 1 151 ? -1.43441 1.76581 10.36001 1.000 14.84349 132 SER B O 1
ATOM 3577 N N . ILE B 1 152 ? -1.29944 1.09471 12.52012 1.000 12.45444 133 ILE B N 1
ATOM 3578 C CA . ILE B 1 152 ? -0.62876 2.31192 12.97758 1.000 12.29838 133 ILE B CA 1
ATOM 3579 C C . ILE B 1 152 ? 0.51570 1.94496 13.92531 1.000 13.41688 133 ILE B C 1
ATOM 3580 O O . ILE B 1 152 ? 0.29545 1.33527 14.98092 1.000 11.45376 133 ILE B O 1
ATOM 3585 N N . GLU B 1 153 ? 1.73648 2.35132 13.56539 1.000 16.23253 134 GLU B N 1
ATOM 3586 C CA . GLU B 1 153 ? 2.92281 1.88378 14.28074 1.000 14.18252 134 GLU B CA 1
ATOM 3587 C C . GLU B 1 153 ? 3.08132 2.57351 15.63198 1.000 13.88444 134 GLU B C 1
ATOM 3588 O O . GLU B 1 153 ? 3.52074 1.95066 16.60818 1.000 17.89009 134 GLU B O 1
ATOM 3594 N N . ALA B 1 154 ? 2.71744 3.85078 15.71052 1.000 13.58091 135 ALA B N 1
ATOM 3595 C CA . ALA B 1 154 ? 2.91111 4.63099 16.91915 1.000 13.04232 135 ALA B CA 1
ATOM 3596 C C . ALA B 1 154 ? 1.82790 5.69493 16.99703 1.000 12.54477 135 ALA B C 1
ATOM 3597 O O . ALA B 1 154 ? 1.43740 6.26937 15.97278 1.000 14.83844 135 ALA B O 1
ATOM 3599 N N . GLY B 1 155 ? 1.36471 5.96532 18.20998 1.000 11.95568 136 GLY B N 1
ATOM 3600 C CA . GLY B 1 155 ? 0.28325 6.90891 18.38917 1.000 14.05719 136 GLY B CA 1
ATOM 3601 C C . GLY B 1 155 ? -1.06342 6.29229 18.05283 1.000 14.21843 136 GLY B C 1
ATOM 3602 O O . GLY B 1 155 ? -1.18915 5.08781 17.78226 1.000 12.49636 136 GLY B O 1
ATOM 3603 N N . SER B 1 156 ? -2.08637 7.14638 18.05896 1.000 12.24228 137 SER B N 1
ATOM 3604 C CA . SER B 1 156 ? -3.46825 6.70735 17.89915 1.000 11.62921 137 SER B CA 1
ATOM 3605 C C . SER B 1 156 ? -4.17494 7.52249 16.82625 1.000 14.12569 137 SER B C 1
ATOM 3606 O O . SER B 1 156 ? -3.85029 8.69068 16.59397 1.000 15.32070 137 SER B O 1
ATOM 3609 N N . TRP B 1 157 ? -5.17149 6.90489 16.19076 1.000 12.25830 138 TRP B N 1
ATOM 3610 C CA . TRP B 1 157 ? -5.94941 7.56927 15.15263 1.000 14.25095 138 TRP B CA 1
ATOM 3611 C C . TRP B 1 157 ? -7.00639 8.48301 15.75674 1.000 11.19344 138 TRP B C 1
ATOM 3612 O O . TRP B 1 157 ? -7.75863 8.07415 16.64155 1.000 13.54323 138 TRP B O 1
ATOM 3623 N N . SER B 1 158 ? -7.09014 9.70530 15.23665 1.000 14.01880 139 SER B N 1
ATOM 3624 C CA . SER B 1 158 ? -8.25029 10.55051 15.45649 1.000 17.31683 139 SER B CA 1
ATOM 3625 C C . SER B 1 158 ? -9.30034 10.25112 14.38747 1.000 17.28215 139 SER B C 1
ATOM 3626 O O . SER B 1 158 ? -9.06449 9.49952 13.44116 1.000 16.67035 139 SER B O 1
ATOM 3629 N N . GLU B 1 159 ? -10.47227 10.86140 14.54192 1.000 14.82472 140 GLU B N 1
ATOM 3630 C CA . GLU B 1 159 ? -11.59761 10.56753 13.66391 1.000 16.94243 140 GLU B CA 1
ATOM 3631 C C . GLU B 1 159 ? -11.37882 11.02816 12.22234 1.000 19.51105 140 GLU B C 1
ATOM 3632 O O . GLU B 1 159 ? -12.14512 10.61945 11.34394 1.000 24.12356 140 GLU B O 1
ATOM 3638 N N . ASP B 1 160 ? -10.36356 11.84264 11.95204 1.000 21.87308 141 ASP B N 1
ATOM 3639 C CA . ASP B 1 160 ? -10.07801 12.27844 10.59090 1.000 27.14746 141 ASP B CA 1
ATOM 3640 C C . ASP B 1 160 ? -9.08232 11.37171 9.87314 1.000 26.85062 141 ASP B C 1
ATOM 3641 O O . ASP B 1 160 ? -8.64333 11.70735 8.76899 1.000 29.02943 141 ASP B O 1
ATOM 3646 N N . ALA B 1 161 ? -8.72890 10.23357 10.46429 1.000 20.43067 142 ALA B N 1
ATOM 3647 C CA . ALA B 1 161 ? -7.76665 9.33861 9.84390 1.000 15.74895 142 ALA B CA 1
ATOM 3648 C C . ALA B 1 161 ? -8.33384 8.76725 8.54332 1.000 18.45087 142 ALA B C 1
ATOM 3649 O O . ALA B 1 161 ? -9.52611 8.44759 8.47455 1.000 17.18905 142 ALA B O 1
ATOM 3651 N N . PRO B 1 162 ? -7.50427 8.61732 7.51013 1.000 18.64294 143 PRO B N 1
ATOM 3652 C CA . PRO B 1 162 ? -7.99578 8.06653 6.23689 1.000 14.87655 143 PRO B CA 1
ATOM 3653 C C . PRO B 1 162 ? -8.42037 6.61455 6.38908 1.000 16.10526 143 PRO B C 1
ATOM 3654 O O . PRO B 1 162 ? -7.79329 5.84024 7.11963 1.000 17.15162 143 PRO B O 1
ATOM 3658 N N . LEU B 1 163 ? -9.48584 6.24118 5.67924 1.000 15.34361 144 LEU B N 1
ATOM 3659 C CA . LEU B 1 163 ? -9.86143 4.83373 5.60838 1.000 14.52139 144 LEU B CA 1
ATOM 3660 C C . LEU B 1 163 ? -8.84508 4.08372 4.75762 1.000 16.18417 144 LEU B C 1
ATOM 3661 O O . LEU B 1 163 ? -8.57242 4.46843 3.61609 1.000 19.32790 144 LEU B O 1
ATOM 3666 N N . ALA B 1 164 ? -8.23945 3.04546 5.33282 1.000 13.84417 145 ALA B N 1
ATOM 3667 C CA . ALA B 1 164 ? -7.27093 2.23688 4.61076 1.000 13.68396 145 ALA B CA 1
ATOM 3668 C C . ALA B 1 164 ? -7.31909 0.79648 5.09833 1.000 12.96261 145 ALA B C 1
ATOM 3669 O O . ALA B 1 164 ? -6.31252 0.26584 5.58808 1.000 12.44908 145 ALA B O 1
ATOM 3671 N N . PRO B 1 165 ? -8.45759 0.12252 4.95851 1.000 11.08862 146 PRO B N 1
ATOM 3672 C CA . PRO B 1 165 ? -8.57770 -1.24231 5.48657 1.000 10.06014 146 PRO B CA 1
ATOM 3673 C C . PRO B 1 165 ? -7.77300 -2.23896 4.66926 1.000 11.76684 146 PRO B C 1
ATOM 3674 O O . PRO B 1 165 ? -7.60395 -2.10237 3.45116 1.000 11.98124 146 PRO B O 1
ATOM 3678 N N . ASN B 1 166 ? -7.27189 -3.25943 5.36093 1.000 11.19875 147 ASN B N 1
ATOM 3679 C CA . ASN B 1 166 ? -6.46990 -4.28695 4.71769 1.000 11.48560 147 ASN B CA 1
ATOM 3680 C C . ASN B 1 166 ? -7.17948 -5.62058 4.53794 1.000 13.05644 147 ASN B C 1
ATOM 3681 O O . ASN B 1 166 ? -6.94796 -6.28051 3.52736 1.000 16.35299 147 ASN B O 1
ATOM 3686 N N . SER B 1 167 ? -8.03563 -6.02707 5.45128 1.000 12.12933 148 SER B N 1
ATOM 3687 C CA . SER B 1 167 ? -8.69598 -7.32440 5.35194 1.000 13.53404 148 SER B CA 1
ATOM 3688 C C . SER B 1 167 ? -10.06912 -7.19271 4.71332 1.000 13.58111 148 SER B C 1
ATOM 3689 O O . SER B 1 167 ? -10.64664 -6.10069 4.67440 1.000 12.73156 148 SER B O 1
ATOM 3692 N N . PRO B 1 168 ? -10.64386 -8.29529 4.21519 1.000 10.98025 149 PRO B N 1
ATOM 3693 C CA . PRO B 1 168 ? -12.01998 -8.20394 3.69953 1.000 11.81886 149 PRO B CA 1
ATOM 3694 C C . PRO B 1 168 ? -13.03217 -7.75753 4.75028 1.000 12.17748 149 PRO B C 1
ATOM 3695 O O . PRO B 1 168 ? -13.93106 -6.95976 4.42929 1.000 11.10529 149 PRO B O 1
ATOM 3699 N N . TYR B 1 169 ? -12.92051 -8.24149 5.99404 1.000 12.09747 150 TYR B N 1
ATOM 3700 C CA . TYR B 1 169 ? -13.81142 -7.76437 7.05242 1.000 11.43704 150 TYR B CA 1
ATOM 3701 C C . TYR B 1 169 ? -13.71070 -6.25571 7.19794 1.000 12.75402 150 TYR B C 1
ATOM 3702 O O . TYR B 1 169 ? -14.72775 -5.55463 7.22558 1.000 12.17597 150 TYR B O 1
ATOM 3711 N N . ALA B 1 170 ? -12.48681 -5.73627 7.26693 1.000 9.83363 151 ALA B N 1
ATOM 3712 C CA . ALA B 1 170 ? -12.31356 -4.31094 7.51762 1.000 10.74656 151 ALA B CA 1
ATOM 3713 C C . ALA B 1 170 ? -12.79996 -3.49350 6.33304 1.000 10.54473 151 ALA B C 1
ATOM 3714 O O . ALA B 1 170 ? -13.41719 -2.43486 6.51432 1.000 11.69463 151 ALA B O 1
ATOM 3716 N N . ALA B 1 171 ? -12.56776 -3.99096 5.11195 1.000 10.66451 152 ALA B N 1
ATOM 3717 C CA . ALA B 1 171 ? -13.03282 -3.27306 3.93042 1.000 11.71790 152 ALA B CA 1
ATOM 3718 C C . ALA B 1 171 ? -14.55487 -3.26191 3.86867 1.000 10.32179 152 ALA B C 1
ATOM 3719 O O . ALA B 1 171 ? -15.15247 -2.25448 3.47734 1.000 10.72848 152 ALA B O 1
ATOM 3721 N N . ALA B 1 172 ? -15.19519 -4.36132 4.26577 1.000 8.33172 153 ALA B N 1
ATOM 3722 C CA . ALA B 1 172 ? -16.65565 -4.39347 4.29992 1.000 10.64788 153 ALA B CA 1
ATOM 3723 C C . ALA B 1 172 ? -17.20992 -3.42589 5.34246 1.000 10.71332 153 ALA B C 1
ATOM 3724 O O . ALA B 1 172 ? -18.15174 -2.66661 5.06985 1.000 10.97353 153 ALA B O 1
ATOM 3726 N N . LYS B 1 173 ? -16.65030 -3.42967 6.55399 1.000 9.60345 154 LYS B N 1
ATOM 3727 C CA . LYS B 1 173 ? -17.10222 -2.44420 7.53285 1.000 9.89662 154 LYS B CA 1
ATOM 3728 C C . LYS B 1 173 ? -16.89992 -1.01480 7.02244 1.000 10.10056 154 LYS B C 1
ATOM 3729 O O . LYS B 1 173 ? -17.78645 -0.16515 7.17161 1.000 11.15249 154 LYS B O 1
ATOM 3735 N N . ALA B 1 174 ? -15.74745 -0.73154 6.40303 1.000 10.40299 155 ALA B N 1
ATOM 3736 C CA . ALA B 1 174 ? -15.50102 0.61242 5.87722 1.000 10.17764 155 ALA B CA 1
ATOM 3737 C C . ALA B 1 174 ? -16.49556 0.98088 4.77791 1.000 12.18872 155 ALA B C 1
ATOM 3738 O O . ALA B 1 174 ? -16.97155 2.12249 4.72827 1.000 11.51221 155 ALA B O 1
ATOM 3740 N N . GLY B 1 175 ? -16.83059 0.02839 3.89882 1.000 9.77769 156 GLY B N 1
ATOM 3741 C CA . GLY B 1 175 ? -17.81507 0.29841 2.85917 1.000 9.98492 156 GLY B CA 1
ATOM 3742 C C . GLY B 1 175 ? -19.17553 0.64400 3.43508 1.000 11.06114 156 GLY B C 1
ATOM 3743 O O . GLY B 1 175 ? -19.86175 1.54024 2.94433 1.000 10.79025 156 GLY B O 1
ATOM 3744 N N . GLY B 1 176 ? -19.56342 -0.03747 4.51224 1.000 10.28274 157 GLY B N 1
ATOM 3745 C CA . GLY B 1 176 ? -20.79055 0.31854 5.20348 1.000 11.63869 157 GLY B CA 1
ATOM 3746 C C . GLY B 1 176 ? -20.74975 1.71936 5.79362 1.000 12.65644 157 GLY B C 1
ATOM 3747 O O . GLY B 1 176 ? -21.71323 2.48014 5.67705 1.000 10.98681 157 GLY B O 1
ATOM 3748 N N . ASP B 1 177 ? -19.63360 2.08449 6.42854 1.000 10.68521 158 ASP B N 1
ATOM 3749 C CA . ASP B 1 177 ? -19.52863 3.43247 6.97691 1.000 11.50064 158 ASP B CA 1
ATOM 3750 C C . ASP B 1 177 ? -19.64071 4.47341 5.87379 1.000 12.60108 158 ASP B C 1
ATOM 3751 O O . ASP B 1 177 ? -20.28029 5.51884 6.05443 1.000 12.27093 158 ASP B O 1
ATOM 3756 N N . LEU B 1 178 ? -19.04503 4.19044 4.71365 1.000 11.06026 159 LEU B N 1
ATOM 3757 C CA . LEU B 1 178 ? -19.04604 5.16174 3.62521 1.000 10.37979 159 LEU B CA 1
ATOM 3758 C C . LEU B 1 178 ? -20.44501 5.39404 3.07977 1.000 13.61581 159 LEU B C 1
ATOM 3759 O O . LEU B 1 178 ? -20.82032 6.53903 2.80780 1.000 10.79827 159 LEU B O 1
ATOM 3764 N N . ILE B 1 179 ? -21.24403 4.33439 2.91594 1.000 11.30766 160 ILE B N 1
ATOM 3765 C CA . ILE B 1 179 ? -22.58798 4.59149 2.40682 1.000 12.71330 160 ILE B CA 1
ATOM 3766 C C . ILE B 1 179 ? -23.45473 5.25019 3.47630 1.000 11.81396 160 ILE B C 1
ATOM 3767 O O . ILE B 1 179 ? -24.31692 6.08255 3.15242 1.000 12.66039 160 ILE B O 1
ATOM 3772 N N . ALA B 1 180 ? -23.24836 4.91562 4.75271 1.000 11.39885 161 ALA B N 1
ATOM 3773 C CA . ALA B 1 180 ? -23.96176 5.62426 5.81378 1.000 12.40157 161 ALA B CA 1
ATOM 3774 C C . ALA B 1 180 ? -23.63980 7.11482 5.79415 1.000 11.92486 161 ALA B C 1
ATOM 3775 O O . ALA B 1 180 ? -24.54636 7.96328 5.83768 1.000 13.01148 161 ALA B O 1
ATOM 3777 N N . LEU B 1 181 ? -22.35767 7.45620 5.69293 1.000 11.01386 162 LEU B N 1
ATOM 3778 C CA . LEU B 1 181 ? -21.98490 8.86360 5.65437 1.000 11.94950 162 LEU B CA 1
ATOM 3779 C C . LEU B 1 181 ? -22.48978 9.55597 4.38944 1.000 13.42742 162 LEU B C 1
ATOM 3780 O O . LEU B 1 181 ? -22.79221 10.75235 4.42441 1.000 12.91201 162 LEU B O 1
ATOM 3785 N N . ALA B 1 182 ? -22.56187 8.84472 3.25861 1.000 11.67215 163 ALA B N 1
ATOM 3786 C CA . ALA B 1 182 ? -23.11953 9.45933 2.05890 1.000 11.44605 163 ALA B CA 1
ATOM 3787 C C . ALA B 1 182 ? -24.60171 9.77804 2.23120 1.000 14.66059 163 ALA B C 1
ATOM 3788 O O . ALA B 1 182 ? -25.08016 10.79089 1.70555 1.000 14.34069 163 ALA B O 1
ATOM 3790 N N . TYR B 1 183 ? -25.34317 8.92915 2.94688 1.000 13.16267 164 TYR B N 1
ATOM 3791 C CA . TYR B 1 183 ? -26.72832 9.26256 3.28838 1.000 11.09124 164 TYR B CA 1
ATOM 3792 C C . TYR B 1 183 ? -26.78622 10.48847 4.19023 1.000 16.34933 164 TYR B C 1
ATOM 3793 O O . TYR B 1 183 ? -27.63901 11.36428 4.00422 1.000 14.56390 164 TYR B O 1
ATOM 3802 N N . ALA B 1 184 ? -25.87726 10.58076 5.16756 1.000 13.31107 165 ALA B N 1
ATOM 3803 C CA . ALA B 1 184 ? -25.83770 11.77668 6.00541 1.000 15.93378 165 ALA B CA 1
ATOM 3804 C C . ALA B 1 184 ? -25.60016 13.02770 5.16526 1.000 16.08996 165 ALA B C 1
ATOM 3805 O O . ALA B 1 184 ? -26.24110 14.06463 5.37954 1.000 20.38647 165 ALA B O 1
ATOM 3807 N N . ARG B 1 185 ? -24.69207 12.94942 4.19671 1.000 15.24681 166 ARG B N 1
ATOM 3808 C CA . ARG B 1 185 ? -24.29662 14.13158 3.44298 1.000 16.53587 166 ARG B CA 1
ATOM 3809 C C . ARG B 1 185 ? -25.25220 14.45510 2.30602 1.000 18.68837 166 ARG B C 1
ATOM 3810 O O . ARG B 1 185 ? -25.39540 15.62964 1.94775 1.000 22.79176 166 ARG B O 1
ATOM 3818 N N . THR B 1 186 ? -25.88871 13.44857 1.70995 1.000 14.81376 167 THR B N 1
ATOM 3819 C CA . THR B 1 186 ? -26.79068 13.69759 0.59395 1.000 15.64761 167 THR B CA 1
ATOM 3820 C C . THR B 1 186 ? -28.18742 14.07099 1.06472 1.000 15.98665 167 THR B C 1
ATOM 3821 O O . THR B 1 186 ? -28.78894 14.99783 0.50869 1.000 16.63958 167 THR B O 1
ATOM 3825 N N . TYR B 1 187 ? -28.70186 13.39830 2.09815 1.000 14.32918 168 TYR B N 1
ATOM 3826 C CA . TYR B 1 187 ? -30.07922 13.59691 2.53768 1.000 15.52733 168 TYR B CA 1
ATOM 3827 C C . TYR B 1 187 ? -30.19707 14.27676 3.89043 1.000 16.80409 168 TYR B C 1
ATOM 3828 O O . TYR B 1 187 ? -31.31401 14.62479 4.29702 1.000 19.10639 168 TYR B O 1
ATOM 3837 N N . GLY B 1 188 ? -29.09479 14.46840 4.59906 1.000 15.86630 169 GLY B N 1
ATOM 3838 C CA . GLY B 1 188 ? -29.19930 14.88119 5.97933 1.000 17.88096 169 GLY B CA 1
ATOM 3839 C C . GLY B 1 188 ? -29.64548 13.78380 6.91256 1.000 17.06224 169 GLY B C 1
ATOM 3840 O O . GLY B 1 188 ? -30.12228 14.08057 8.01265 1.000 18.69988 169 GLY B O 1
ATOM 3841 N N . LEU B 1 189 ? -29.50370 12.51778 6.51374 1.000 14.53794 170 LEU B N 1
ATOM 3842 C CA . LEU B 1 189 ? -29.92268 11.41513 7.36722 1.000 16.16714 170 LEU B CA 1
ATOM 3843 C C . LEU B 1 189 ? -29.20245 11.50025 8.71087 1.000 17.81172 170 LEU B C 1
ATOM 3844 O O . LEU B 1 189 ? -27.97365 11.64113 8.73903 1.000 16.89520 170 LEU B O 1
ATOM 3849 N N . PRO B 1 190 ? -29.91499 11.41040 9.82969 1.000 17.13661 171 PRO B N 1
ATOM 3850 C CA . PRO B 1 190 ? -29.29579 11.63507 11.14878 1.000 14.04543 171 PRO B CA 1
ATOM 3851 C C . PRO B 1 190 ? -28.56674 10.40441 11.68274 1.000 17.38125 171 PRO B C 1
ATOM 3852 O O . PRO B 1 190 ? -28.87942 9.87764 12.75325 1.000 16.19962 171 PRO B O 1
ATOM 3856 N N . VAL B 1 191 ? -27.56799 9.93709 10.92651 1.000 15.60958 172 VAL B N 1
ATOM 3857 C CA . VAL B 1 191 ? -26.78520 8.76279 11.31206 1.000 16.47931 172 VAL B CA 1
ATOM 3858 C C . VAL B 1 191 ? -25.45224 9.19541 11.91598 1.000 13.19854 172 VAL B C 1
ATOM 3859 O O . VAL B 1 191 ? -24.81500 10.14553 11.44843 1.000 15.78908 172 VAL B O 1
ATOM 3863 N N . ARG B 1 192 ? -25.05098 8.48908 12.97315 1.000 13.84338 173 ARG B N 1
ATOM 3864 C CA . ARG B 1 192 ? -23.78357 8.64451 13.66392 1.000 15.70495 173 ARG B CA 1
ATOM 3865 C C . ARG B 1 192 ? -23.02393 7.32530 13.57832 1.000 12.29215 173 ARG B C 1
ATOM 3866 O O . ARG B 1 192 ? -23.62847 6.25288 13.55457 1.000 15.66790 173 ARG B O 1
ATOM 3874 N N . ILE B 1 193 ? -21.70069 7.40343 13.51379 1.000 13.59536 174 ILE B N 1
ATOM 3875 C CA . ILE B 1 193 ? -20.85958 6.21283 13.40433 1.000 13.54242 174 ILE B CA 1
ATOM 3876 C C . ILE B 1 193 ? -19.97295 6.11753 14.64301 1.000 13.97775 174 ILE B C 1
ATOM 3877 O O . ILE B 1 193 ? -19.37434 7.11400 15.06295 1.000 14.24364 174 ILE B O 1
ATOM 3882 N N . THR B 1 194 ? -19.90137 4.92669 15.23479 1.000 13.61059 175 THR B N 1
ATOM 3883 C CA . THR B 1 194 ? -18.92833 4.65232 16.28515 1.000 12.75116 175 THR B CA 1
ATOM 3884 C C . THR B 1 194 ? -17.85717 3.70023 15.76284 1.000 14.55492 175 THR B C 1
ATOM 3885 O O . THR B 1 194 ? -18.11968 2.85539 14.90463 1.000 11.93661 175 THR B O 1
ATOM 3889 N N . ARG B 1 195 ? -16.63547 3.85038 16.27079 1.000 12.45894 176 ARG B N 1
ATOM 3890 C CA . ARG B 1 195 ? -15.56172 2.91231 15.96871 1.000 12.22706 176 ARG B CA 1
ATOM 3891 C C . ARG B 1 195 ? -14.80962 2.56128 17.24441 1.000 12.60164 176 ARG B C 1
ATOM 3892 O O . ARG B 1 195 ? -14.53706 3.42884 18.08203 1.000 11.60752 176 ARG B O 1
ATOM 3900 N N . CYS B 1 196 ? -14.47724 1.28019 17.37971 1.000 12.42583 177 CYS B N 1
ATOM 3901 C CA . CYS B 1 196 ? -13.95696 0.74242 18.62722 1.000 11.36277 177 CYS B CA 1
ATOM 3902 C C . CYS B 1 196 ? -1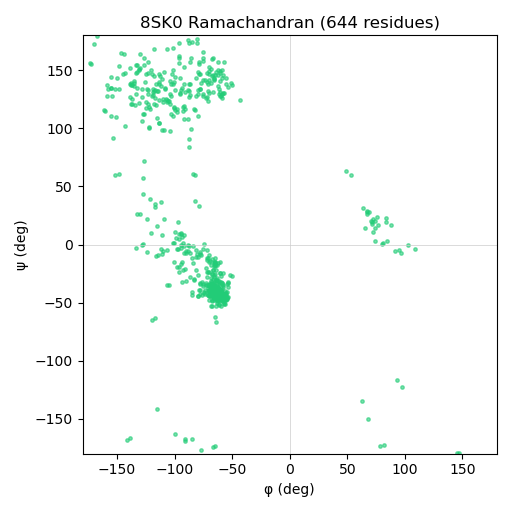2.99285 -0.39210 18.30867 1.000 13.71895 177 CYS B C 1
ATOM 3903 O O . CYS B 1 196 ? -13.11216 -1.04846 17.26924 1.000 17.87730 177 CYS B O 1
ATOM 3906 N N . GLY B 1 197 ? -12.05120 -0.62496 19.21811 1.000 18.94159 178 GLY B N 1
ATOM 3907 C CA . GLY B 1 197 ? -11.15499 -1.75872 19.12738 1.000 20.36231 178 GLY B CA 1
ATOM 3908 C C . GLY B 1 197 ? -11.77154 -3.00728 19.72957 1.000 15.64035 178 GLY B C 1
ATOM 3909 O O . GLY B 1 197 ? -12.96339 -3.06555 20.03576 1.000 13.34041 178 GLY B O 1
ATOM 3910 N N . ASN B 1 198 ? -10.91882 -4.01821 19.91674 1.000 14.23069 179 ASN B N 1
ATOM 3911 C CA . ASN B 1 198 ? -11.37650 -5.34776 20.31509 1.000 12.70165 179 ASN B CA 1
ATOM 3912 C C . ASN B 1 198 ? -12.12630 -5.32765 21.64164 1.000 11.69490 179 ASN B C 1
ATOM 3913 O O . ASN B 1 198 ? -11.63722 -4.78711 22.64469 1.000 12.34653 179 ASN B O 1
ATOM 3918 N N . ASN B 1 199 ? -13.31454 -5.92997 21.64060 1.000 11.05104 180 ASN B N 1
ATOM 3919 C CA . ASN B 1 199 ? -14.11569 -6.14079 22.83490 1.000 9.55608 180 ASN B CA 1
ATOM 3920 C C . ASN B 1 199 ? -13.88976 -7.52890 23.41240 1.000 9.35105 180 ASN B C 1
ATOM 3921 O O . ASN B 1 199 ? -13.56418 -8.49016 22.70551 1.000 11.68909 180 ASN B O 1
ATOM 3926 N N . TYR B 1 200 ? -14.15653 -7.63186 24.71309 1.000 9.89654 181 TYR B N 1
ATOM 3927 C CA . TYR B 1 200 ? -14.22121 -8.91093 25.39956 1.000 9.85564 181 TYR B CA 1
ATOM 3928 C C . TYR B 1 200 ? -15.28568 -8.80623 26.49117 1.000 9.91118 181 TYR B C 1
ATOM 3929 O O . TYR B 1 200 ? -15.71999 -7.71017 26.86103 1.000 10.24021 181 TYR B O 1
ATOM 3938 N N . GLY B 1 201 ? -15.70708 -9.96194 27.00208 1.000 10.79200 182 GLY B N 1
ATOM 3939 C CA . GLY B 1 201 ? -16.68329 -10.00627 28.07187 1.000 9.72106 182 GLY B CA 1
ATOM 3940 C C . GLY B 1 201 ? -17.60221 -11.21257 27.99038 1.000 10.93714 182 GLY B C 1
ATOM 3941 O O . GLY B 1 201 ? -17.49133 -12.05931 27.09302 1.000 11.73780 182 GLY B O 1
ATOM 3942 N N . PRO B 1 202 ? -18.54447 -11.31333 28.93049 1.000 10.81555 183 PRO B N 1
ATOM 3943 C CA . PRO B 1 202 ? -19.49768 -12.43423 28.90031 1.000 11.40121 183 PRO B CA 1
ATOM 3944 C C . PRO B 1 202 ? -20.33086 -12.45409 27.61897 1.000 12.10121 183 PRO B C 1
ATOM 3945 O O . PRO B 1 202 ? -20.64769 -11.41022 27.04012 1.000 12.84318 183 PRO B O 1
ATOM 3949 N N . TYR B 1 203 ? -20.67661 -13.67563 27.18869 1.000 12.48700 184 TYR B N 1
ATOM 3950 C CA . TYR B 1 203 ? -21.49750 -13.99043 26.01200 1.000 10.91926 184 TYR B CA 1
ATOM 3951 C C . TYR B 1 203 ? -20.78607 -13.73315 24.68412 1.000 14.28867 184 TYR B C 1
ATOM 3952 O O . TYR B 1 203 ? -21.44539 -13.63830 23.64450 1.000 13.82463 184 TYR B O 1
ATOM 3961 N N . GLN B 1 204 ? -19.45679 -13.63896 24.66156 1.000 11.31819 185 GLN B N 1
ATOM 3962 C CA . GLN B 1 204 ? -18.76558 -13.54423 23.37685 1.000 11.66134 185 GLN B CA 1
ATOM 3963 C C . GLN B 1 204 ? -18.67509 -14.92779 22.72897 1.000 10.88843 185 GLN B C 1
ATOM 3964 O O . GLN B 1 204 ? -18.31104 -15.91329 23.38439 1.000 11.86495 185 GLN B O 1
ATOM 3970 N N . PHE B 1 205 ? -18.99872 -15.00648 21.43620 1.000 10.99988 186 PHE B N 1
ATOM 3971 C CA . PHE B 1 205 ? -18.90210 -16.28765 20.75020 1.000 11.21481 186 PHE B CA 1
ATOM 3972 C C . PHE B 1 205 ? -17.45411 -16.77674 20.78937 1.000 11.77825 186 PHE B C 1
ATOM 3973 O O . PHE B 1 205 ? -16.53515 -16.00664 20.47533 1.000 12.39621 186 PHE B O 1
ATOM 3981 N N . PRO B 1 206 ? -17.20662 -18.03355 21.16473 1.000 10.67093 187 PRO B N 1
ATOM 3982 C CA . PRO B 1 206 ? -15.82537 -18.46348 21.44597 1.000 12.32816 187 PRO B CA 1
ATOM 3983 C C . PRO B 1 206 ? -14.97138 -18.77550 20.22156 1.000 13.53861 187 PRO B C 1
ATOM 3984 O O . PRO B 1 206 ? -14.10100 -19.64943 20.28044 1.000 14.54560 187 PRO B O 1
ATOM 3988 N N . GLU B 1 207 ? -15.18883 -18.06037 19.11032 1.000 12.81107 188 GLU B N 1
ATOM 3989 C CA . GLU B 1 207 ? -14.18947 -18.01983 18.04809 1.000 12.88041 188 GLU B CA 1
ATOM 3990 C C . GLU B 1 207 ? -13.20405 -16.87006 18.22469 1.000 11.91091 188 GLU B C 1
ATOM 3991 O O . GLU B 1 207 ? -12.11690 -16.90240 17.63324 1.000 12.65548 188 GLU B O 1
ATOM 3997 N N . LYS B 1 208 ? -13.57376 -15.84641 18.99029 1.000 11.16756 189 LYS B N 1
ATOM 3998 C CA . LYS B 1 208 ? -12.71339 -14.70020 19.21975 1.000 10.34762 189 LYS B CA 1
ATOM 3999 C C . LYS B 1 208 ? -11.66439 -15.07246 20.26793 1.000 9.93932 189 LYS B C 1
ATOM 4000 O O . LYS B 1 208 ? -11.87462 -15.97010 21.08264 1.000 11.16907 189 LYS B O 1
ATOM 4006 N N . VAL B 1 209 ? -10.52017 -14.37682 20.24200 1.000 10.58245 190 VAL B N 1
ATOM 4007 C CA . VAL B 1 209 ? -9.32261 -14.92907 20.87938 1.000 11.05844 190 VAL B CA 1
ATOM 4008 C C . VAL B 1 209 ? -9.51039 -15.12934 22.38631 1.000 11.54243 190 VAL B C 1
ATOM 4009 O O . VAL B 1 209 ? -9.11044 -16.16584 22.92451 1.000 11.62119 190 VAL B O 1
ATOM 4013 N N . ILE B 1 210 ? -10.10771 -14.16877 23.09451 1.000 8.77251 191 ILE B N 1
ATOM 4014 C CA . ILE B 1 210 ? -10.19292 -14.32768 24.55211 1.000 10.25919 191 ILE B CA 1
ATOM 4015 C C . ILE B 1 210 ? -11.12383 -15.48308 24.93404 1.000 10.88869 191 ILE B C 1
ATOM 4016 O O . ILE B 1 210 ? -10.68102 -16.39258 25.65087 1.000 10.38703 191 ILE B O 1
ATOM 4021 N N . PRO B 1 211 ? -12.37751 -15.55210 24.46658 1.000 9.80504 192 PRO B N 1
ATOM 4022 C CA . PRO B 1 211 ? -13.19879 -16.71862 24.84366 1.000 11.23527 192 PRO B CA 1
ATOM 4023 C C . PRO B 1 211 ? -12.71040 -18.02563 24.23105 1.000 11.39661 192 PRO B C 1
ATOM 4024 O O . PRO B 1 211 ? -12.90880 -19.09181 24.82909 1.000 11.93546 192 PRO B O 1
ATOM 4028 N N . LEU B 1 212 ? -12.07798 -17.98056 23.05630 1.000 11.60200 193 LEU B N 1
ATOM 4029 C CA . LEU B 1 212 ? -11.43978 -19.17875 22.51202 1.000 11.25671 193 LEU B CA 1
ATOM 4030 C C . LEU B 1 212 ? -10.41262 -19.72294 23.49233 1.000 12.64231 193 LEU B C 1
ATOM 4031 O O . LEU B 1 212 ? -10.44162 -20.90326 23.85872 1.000 12.42949 193 LEU B O 1
ATOM 4036 N N . PHE B 1 213 ? -9.51060 -18.86103 23.95404 1.000 12.41830 194 PHE B N 1
ATOM 4037 C CA . PHE B 1 213 ? -8.49308 -19.31407 24.89461 1.000 12.87088 194 PHE B CA 1
ATOM 4038 C C . PHE B 1 213 ? -9.12209 -19.79079 26.19676 1.000 13.57023 194 PHE B C 1
ATOM 4039 O O . PHE B 1 213 ? -8.74400 -20.84392 26.71884 1.000 15.16006 194 PHE B O 1
ATOM 4047 N N . LEU B 1 214 ? -10.09621 -19.04423 26.73293 1.000 11.84965 195 LEU B N 1
ATOM 4048 C CA . LEU B 1 214 ? -10.66418 -19.42312 28.02343 1.000 13.66712 195 LEU B CA 1
ATOM 4049 C C . LEU B 1 214 ? -11.33928 -20.78378 27.94680 1.000 15.43062 195 LEU B C 1
ATOM 4050 O O . LEU B 1 214 ? -11.11116 -21.65351 28.79696 1.000 13.10827 195 LEU B O 1
ATOM 4055 N N . THR B 1 215 ? -12.16852 -20.99404 26.92303 1.000 13.72254 196 THR B N 1
ATOM 4056 C CA . THR B 1 215 ? -12.93505 -22.23554 26.84616 1.000 14.19015 196 THR B CA 1
ATOM 4057 C C . THR B 1 215 ? -12.03217 -23.42200 26.51548 1.000 15.29898 196 THR B C 1
ATOM 4058 O O . THR B 1 215 ? -12.21127 -24.51483 27.06682 1.000 17.03244 196 THR B O 1
ATOM 4062 N N . ARG B 1 216 ? -11.03116 -23.22370 25.65210 1.000 12.90017 197 ARG B N 1
ATOM 4063 C CA . ARG B 1 216 ? -10.10036 -24.30925 25.35837 1.000 14.35924 197 ARG B CA 1
ATOM 4064 C C . ARG B 1 216 ? -9.27608 -24.66811 26.58753 1.000 15.71325 197 ARG B C 1
ATOM 4065 O O . ARG B 1 216 ? -9.13001 -25.85031 26.92427 1.000 16.46164 197 ARG B O 1
ATOM 4073 N N . LEU B 1 217 ? -8.74606 -23.65868 27.28571 1.000 12.07056 198 LEU B N 1
ATOM 4074 C CA . LEU B 1 217 ? -7.93725 -23.92543 28.47400 1.000 12.02532 198 LEU B CA 1
ATOM 4075 C C . LEU B 1 217 ? -8.75976 -24.59466 29.57445 1.000 16.52529 198 LEU B C 1
ATOM 4076 O O . LEU B 1 217 ? -8.25946 -25.49237 30.26242 1.000 20.05155 198 LEU B O 1
ATOM 4081 N N . MET B 1 218 ? -10.02747 -24.19676 29.74394 1.000 14.18168 199 MET B N 1
ATOM 4082 C CA . MET B 1 218 ? -10.85541 -24.79194 30.79215 1.000 16.86106 199 MET B CA 1
ATOM 4083 C C . MET B 1 218 ? -11.15215 -26.26221 30.52286 1.000 21.64665 199 MET B C 1
ATOM 4084 O O . MET B 1 218 ? -11.47077 -27.00292 31.46089 1.000 20.79827 199 MET B O 1
ATOM 4089 N N . ASP B 1 219 ? -11.05504 -26.69861 29.27127 1.000 17.46037 200 ASP B N 1
ATOM 4090 C CA . ASP B 1 219 ? -11.18579 -28.10336 28.91021 1.000 19.67313 200 ASP B CA 1
ATOM 4091 C C . ASP B 1 219 ? -9.83547 -28.79705 28.78114 1.000 18.60460 200 ASP B C 1
ATOM 4092 O O . ASP B 1 219 ? -9.77971 -29.92855 28.28856 1.000 23.36363 200 ASP B O 1
ATOM 4097 N N . GLY B 1 220 ? -8.75119 -28.13972 29.18102 1.000 20.52590 201 GLY B N 1
ATOM 4098 C CA . GLY B 1 220 ? -7.43212 -28.74169 29.10538 1.000 19.62039 201 GLY B CA 1
ATOM 4099 C C . GLY B 1 220 ? -6.91517 -28.94666 27.69894 1.000 21.81680 201 GLY B C 1
ATOM 4100 O O . GLY B 1 220 ? -6.10560 -29.85235 27.46763 1.000 22.70466 201 GLY B O 1
ATOM 4101 N N . ARG B 1 221 ? -7.35098 -28.12187 26.75037 1.000 19.51904 202 ARG B N 1
ATOM 4102 C CA . ARG B 1 221 ? -6.95381 -28.23889 25.35656 1.000 17.83208 202 ARG B CA 1
ATOM 4103 C C . ARG B 1 221 ? -5.96944 -27.13470 24.98387 1.000 16.80157 202 ARG B C 1
ATOM 4104 O O . ARG B 1 221 ? -5.75626 -26.16759 25.72113 1.000 17.68628 202 ARG B O 1
ATOM 4112 N N . SER B 1 222 ? -5.36407 -27.29269 23.81256 1.000 16.56938 203 SER B N 1
ATOM 4113 C CA . SER B 1 222 ? -4.36669 -26.35185 23.33516 1.000 14.73097 203 SER B CA 1
ATOM 4114 C C . SER B 1 222 ? -5.02633 -25.06502 22.84452 1.000 13.56968 203 SER B C 1
ATOM 4115 O O . SER B 1 222 ? -6.20866 -25.04145 22.48570 1.000 16.09989 203 SER B O 1
ATOM 4118 N N . VAL B 1 223 ? -4.23783 -23.99211 22.82278 1.000 12.89122 204 VAL B N 1
ATOM 4119 C CA . VAL B 1 223 ? -4.66843 -22.70589 22.26565 1.000 12.15048 204 VAL B CA 1
ATOM 4120 C C . VAL B 1 223 ? -3.66151 -22.23858 21.21765 1.000 13.90174 204 VAL B C 1
ATOM 4121 O O . VAL B 1 223 ? -2.44456 -22.37466 21.41152 1.000 14.29645 204 VAL B O 1
ATOM 4125 N N . PRO B 1 224 ? -4.11826 -21.67450 20.10952 1.000 13.73037 205 PRO B N 1
ATOM 4126 C CA . PRO B 1 224 ? -3.19524 -21.30659 19.02393 1.000 15.67715 205 PRO B CA 1
ATOM 4127 C C . PRO B 1 224 ? -2.66527 -19.88412 19.14649 1.000 20.95142 205 PRO B C 1
ATOM 4128 O O . PRO B 1 224 ? -3.43181 -18.94249 19.38105 1.000 20.41548 205 PRO B O 1
ATOM 4132 N N . LEU B 1 225 ? -1.35118 -19.71686 19.01806 1.000 16.23516 206 LEU B N 1
ATOM 4133 C CA . LEU B 1 225 ? -0.72472 -18.40109 18.93411 1.000 15.79679 206 LEU B CA 1
ATOM 4134 C C . LEU B 1 225 ? -0.07227 -18.27368 17.56886 1.000 17.30076 206 LEU B C 1
ATOM 4135 O O . LEU B 1 225 ? 0.83092 -19.05158 17.23906 1.000 15.68209 206 LEU B O 1
ATOM 4140 N N . TYR B 1 226 ? -0.51117 -17.28663 16.79450 1.000 16.50063 207 TYR B N 1
ATOM 4141 C CA . TYR B 1 226 ? -0.13190 -17.18195 15.38958 1.000 15.96049 207 TYR B CA 1
ATOM 4142 C C . TYR B 1 226 ? 1.07075 -16.27132 15.20616 1.000 14.55488 207 TYR B C 1
ATOM 4143 O O . TYR B 1 226 ? 1.11887 -15.16188 15.75675 1.000 14.24054 207 TYR B O 1
ATOM 4152 N N . GLY B 1 227 ? 2.03648 -16.74800 14.42728 1.000 15.89398 208 GLY B N 1
ATOM 4153 C CA . GLY B 1 227 ? 3.13820 -15.89754 14.02738 1.000 14.77061 208 GLY B CA 1
ATOM 4154 C C . GLY B 1 227 ? 4.03456 -15.51681 15.18982 1.000 15.50363 208 GLY B C 1
ATOM 4155 O O . GLY B 1 227 ? 4.19542 -16.25565 16.16737 1.000 14.08601 208 GLY B O 1
ATOM 4156 N N . ASP B 1 228 ? 4.63442 -14.32853 15.08405 1.000 15.97698 209 ASP B N 1
ATOM 4157 C CA . ASP B 1 228 ? 5.53574 -13.89893 16.14057 1.000 15.99053 209 ASP B CA 1
ATOM 4158 C C . ASP B 1 228 ? 4.80701 -13.37873 17.37369 1.000 15.50087 209 ASP B C 1
ATOM 4159 O O . ASP B 1 228 ? 5.46107 -13.12629 18.39075 1.000 17.27369 209 ASP B O 1
ATOM 4164 N N . GLY B 1 229 ? 3.48034 -13.23912 17.31848 1.000 12.59871 210 GLY B N 1
ATOM 4165 C CA . GLY B 1 229 ? 2.72561 -12.78863 18.47504 1.000 14.01642 210 GLY B CA 1
ATOM 4166 C C . GLY B 1 229 ? 2.89562 -11.32904 18.82793 1.000 15.79328 210 GLY B C 1
ATOM 4167 O O . GLY B 1 229 ? 2.45233 -10.91180 19.90666 1.000 13.02109 210 GLY B O 1
ATOM 4168 N N . ARG B 1 230 ? 3.52176 -10.53223 17.96017 1.000 12.86099 211 ARG B N 1
ATOM 4169 C CA . ARG B 1 230 ? 3.80727 -9.14612 18.29189 1.000 11.80169 211 ARG B CA 1
ATOM 4170 C C . ARG B 1 230 ? 2.73769 -8.19305 17.78544 1.000 12.14158 211 ARG B C 1
ATOM 4171 O O . ARG B 1 230 ? 2.85070 -6.98428 18.02256 1.000 14.59251 211 ARG B O 1
ATOM 4179 N N . ASN B 1 231 ? 1.69732 -8.69916 17.11997 1.000 11.87805 212 ASN B N 1
ATOM 4180 C CA . ASN B 1 231 ? 0.54126 -7.85732 16.83355 1.000 11.86800 212 ASN B CA 1
ATOM 4181 C C . ASN B 1 231 ? -0.00854 -7.24315 18.12427 1.000 14.27500 212 ASN B C 1
ATOM 4182 O O . ASN B 1 231 ? -0.00447 -7.87249 19.19350 1.000 12.63484 212 ASN B O 1
ATOM 4187 N N . VAL B 1 232 ? -0.46763 -5.99489 18.01913 1.000 10.30196 213 VAL B N 1
ATOM 4188 C CA . VAL B 1 232 ? -0.90027 -5.19275 19.15642 1.000 10.52048 213 VAL B CA 1
ATOM 4189 C C . VAL B 1 232 ? -2.37437 -4.84564 18.99180 1.000 12.84449 213 VAL B C 1
ATOM 4190 O O . VAL B 1 232 ? -2.79124 -4.37463 17.92869 1.000 12.13406 213 VAL B O 1
ATOM 4194 N N . ARG B 1 233 ? -3.15238 -5.04542 20.05435 1.000 11.25017 214 ARG B N 1
ATOM 4195 C CA . ARG B 1 233 ? -4.56624 -4.68835 20.08721 1.000 11.46349 214 ARG B CA 1
ATOM 4196 C C . ARG B 1 233 ? -4.85038 -3.89343 21.35400 1.000 14.19333 214 ARG B C 1
ATOM 4197 O O . ARG B 1 233 ? -4.18190 -4.07602 22.37078 1.000 12.86103 214 ARG B O 1
ATOM 4205 N N . ASP B 1 234 ? -5.84872 -3.00655 21.27940 1.000 13.25960 215 ASP B N 1
ATOM 4206 C CA . ASP B 1 234 ? -6.33564 -2.24240 22.42568 1.000 14.95260 215 ASP B CA 1
ATOM 4207 C C . ASP B 1 234 ? -7.65513 -2.84997 22.87965 1.000 14.50584 215 ASP B C 1
ATOM 4208 O O . ASP B 1 234 ? -8.62234 -2.86823 22.11570 1.000 18.50787 215 ASP B O 1
ATOM 4213 N N . TRP B 1 235 ? -7.71126 -3.30061 24.12404 1.000 11.65745 216 TRP B N 1
ATOM 4214 C CA . TRP B 1 235 ? -8.83747 -4.08541 24.61580 1.000 10.35495 216 TRP B CA 1
ATOM 4215 C C . TRP B 1 235 ? -9.79268 -3.24427 25.45403 1.000 11.60143 216 TRP B C 1
ATOM 4216 O O . TRP B 1 235 ? -9.36598 -2.41458 26.26162 1.000 13.78626 216 TRP B O 1
ATOM 4227 N N . ILE B 1 236 ? -11.09247 -3.45459 25.24115 1.000 11.54128 217 ILE B N 1
ATOM 4228 C CA . ILE B 1 236 ? -12.13950 -2.76130 25.98612 1.000 12.76907 217 ILE B CA 1
ATOM 4229 C C . ILE B 1 236 ? -13.18840 -3.78144 26.40214 1.000 10.94253 217 ILE B C 1
ATOM 4230 O O . ILE B 1 236 ? -13.51436 -4.70222 25.64161 1.000 10.46188 217 ILE B O 1
ATOM 4235 N N . HIS B 1 237 ? -13.70114 -3.63992 27.62471 1.000 9.34202 218 HIS B N 1
ATOM 4236 C CA . HIS B 1 237 ? -14.79652 -4.49282 28.06055 1.000 12.01368 218 HIS B CA 1
ATOM 4237 C C . HIS B 1 237 ? -16.08829 -4.06114 27.36873 1.000 12.23637 218 HIS B C 1
ATOM 4238 O O . HIS B 1 237 ? -16.33088 -2.86780 27.17743 1.000 11.09799 218 HIS B O 1
ATOM 4245 N N . VAL B 1 238 ? -16.91654 -5.04052 26.98373 1.000 12.66705 219 VAL B N 1
ATOM 4246 C CA . VAL B 1 238 ? -18.13193 -4.76350 26.21206 1.000 12.17909 219 VAL B CA 1
ATOM 4247 C C . VAL B 1 238 ? -19.02317 -3.73890 26.90320 1.000 13.06273 219 VAL B C 1
ATOM 4248 O O . VAL B 1 238 ? -19.67891 -2.92335 26.23611 1.000 11.73069 219 VAL B O 1
ATOM 4252 N N . ALA B 1 239 ? -19.05437 -3.73626 28.23893 1.000 12.26518 220 ALA B N 1
ATOM 4253 C CA . ALA B 1 239 ? -19.90536 -2.77792 28.93561 1.000 12.42616 220 ALA B CA 1
ATOM 4254 C C . ALA B 1 239 ? -19.43321 -1.34644 28.72034 1.000 11.31172 220 ALA B C 1
ATOM 4255 O O . ALA B 1 239 ? -20.25364 -0.42574 28.63406 1.000 14.54843 220 ALA B O 1
ATOM 4257 N N . ASP B 1 240 ? -18.12014 -1.12134 28.64591 1.000 12.61979 221 ASP B N 1
ATOM 4258 C CA . ASP B 1 240 ? -17.63981 0.22821 28.35575 1.000 10.35331 221 ASP B CA 1
ATOM 4259 C C . ASP B 1 240 ? -17.94384 0.62292 26.91177 1.000 12.93025 221 ASP B C 1
ATOM 4260 O O . ASP B 1 240 ? -18.33474 1.76565 26.64267 1.000 13.25522 221 ASP B O 1
ATOM 4265 N N . HIS B 1 241 ? -17.77373 -0.30692 25.96541 1.000 12.88167 222 HIS B N 1
ATOM 4266 C CA . HIS B 1 241 ? -18.14959 -0.01887 24.58575 1.000 13.46588 222 HIS B CA 1
ATOM 4267 C C . HIS B 1 241 ? -19.60350 0.42696 24.50525 1.000 12.57537 222 HIS B C 1
ATOM 4268 O O . HIS B 1 241 ? -19.91673 1.43884 23.86980 1.000 13.59418 222 HIS B O 1
ATOM 4275 N N . CYS B 1 242 ? -20.49990 -0.31150 25.16741 1.000 11.81804 223 CYS B N 1
ATOM 4276 C CA . CYS B 1 242 ? -21.92118 0.02315 25.12617 1.000 13.30668 223 CYS B CA 1
ATOM 4277 C C . CYS B 1 242 ? -22.20396 1.37889 25.77230 1.000 14.36086 223 CYS B C 1
ATOM 4278 O O . CYS B 1 242 ? -23.05109 2.13823 25.28408 1.000 13.61691 223 CYS B O 1
ATOM 4281 N N . ARG B 1 243 ? -21.50679 1.71446 26.86157 1.000 15.54725 224 ARG B N 1
ATOM 4282 C CA . ARG B 1 243 ? -21.72587 3.03667 27.44221 1.000 16.42487 224 ARG B CA 1
ATOM 4283 C C . ARG B 1 243 ? -21.21582 4.14012 26.52355 1.000 15.18286 224 ARG B C 1
ATOM 4284 O O . ARG B 1 243 ? -21.81510 5.22182 26.46599 1.000 16.80504 224 ARG B O 1
ATOM 4292 N N . GLY B 1 244 ? -20.12509 3.89258 25.79290 1.000 14.43824 225 GLY B N 1
ATOM 4293 C CA . GLY B 1 244 ? -19.71309 4.83550 24.76806 1.000 14.39507 225 GLY B CA 1
ATOM 4294 C C . GLY B 1 244 ? -20.75826 4.99444 23.68092 1.000 13.48094 225 GLY B C 1
ATOM 4295 O O . GLY B 1 244 ? -21.05111 6.11187 23.24203 1.000 13.20565 225 GLY B O 1
ATOM 4296 N N . ILE B 1 245 ? -21.31561 3.87519 23.21559 1.000 13.03365 226 ILE B N 1
ATOM 4297 C CA . ILE B 1 245 ? -22.36582 3.93506 22.20633 1.000 15.36290 226 ILE B CA 1
ATOM 4298 C C . ILE B 1 245 ? -23.55121 4.73066 22.73399 1.000 16.16637 226 ILE B C 1
ATOM 4299 O O . ILE B 1 245 ? -24.12080 5.57002 22.02501 1.000 15.03471 226 ILE B O 1
ATOM 4304 N N . GLN B 1 246 ? -23.91043 4.52145 24.00336 1.000 14.15816 227 GLN B N 1
ATOM 4305 C CA . GLN B 1 246 ? -25.03653 5.26915 24.55645 1.000 14.81554 227 GLN B CA 1
ATOM 4306 C C . GLN B 1 246 ? -24.71710 6.75580 24.67187 1.000 16.41699 227 GLN B C 1
ATOM 4307 O O . GLN B 1 246 ? -25.60629 7.59451 24.48288 1.000 16.16734 227 GLN B O 1
ATOM 4313 N N . THR B 1 247 ? -23.45943 7.10250 24.95392 1.000 15.32085 228 THR B N 1
ATOM 4314 C CA . THR B 1 247 ? -23.06024 8.50481 24.94447 1.000 16.08181 228 THR B CA 1
ATOM 4315 C C . THR B 1 247 ? -23.27412 9.11461 23.56459 1.000 18.00644 228 THR B C 1
ATOM 4316 O O . THR B 1 247 ? -23.73225 10.25822 23.44089 1.000 17.47016 228 THR B O 1
ATOM 4320 N N . VAL B 1 248 ? -22.96597 8.35510 22.50944 1.000 16.10275 229 VAL B N 1
ATOM 4321 C CA . VAL B 1 248 ? -23.20079 8.83165 21.14974 1.000 15.87552 229 VAL B CA 1
ATOM 4322 C C . VAL B 1 248 ? -24.69510 9.01200 20.90264 1.000 15.36265 229 VAL B C 1
ATOM 4323 O O . VAL B 1 248 ? -25.12225 10.01382 20.31743 1.000 17.19397 229 VAL B O 1
ATOM 4327 N N . VAL B 1 249 ? -25.50956 8.06687 21.38080 1.000 15.16769 230 VAL B N 1
ATOM 4328 C CA . VAL B 1 249 ? -26.96445 8.18208 21.27068 1.000 18.30085 230 VAL B CA 1
ATOM 4329 C C . VAL B 1 249 ? -27.45594 9.47761 21.90661 1.000 22.27001 230 VAL B C 1
ATOM 4330 O O . VAL B 1 249 ? -28.31525 10.17471 21.35169 1.000 21.63716 230 VAL B O 1
ATOM 4334 N N . GLU B 1 250 ? -26.91763 9.82584 23.06994 1.000 18.07431 231 GLU B N 1
ATOM 4335 C CA . GLU B 1 250 ? -27.45099 10.94252 23.84040 1.000 19.77753 231 GLU B CA 1
ATOM 4336 C C . GLU B 1 250 ? -26.80233 12.27515 23.49503 1.000 25.73540 231 GLU B C 1
ATOM 4337 O O . GLU B 1 250 ? -27.46680 13.31742 23.57939 1.000 27.73183 231 GLU B O 1
ATOM 4343 N N . ARG B 1 251 ? -25.52768 12.27801 23.10468 1.000 20.74759 232 ARG B N 1
ATOM 4344 C CA . ARG B 1 251 ? -24.78553 13.51853 22.96594 1.000 21.13902 232 ARG B CA 1
ATOM 4345 C C . ARG B 1 251 ? -24.18061 13.73386 21.58722 1.000 19.83430 232 ARG B C 1
ATOM 4346 O O . ARG B 1 251 ? -23.63106 14.81070 21.33967 1.000 21.19815 232 ARG B O 1
ATOM 4354 N N . GLY B 1 252 ? -24.25255 12.75232 20.69040 1.000 19.55839 233 GLY B N 1
ATOM 4355 C CA . GLY B 1 252 ? -23.62564 12.87081 19.39284 1.000 18.74039 233 GLY B CA 1
ATOM 4356 C C . GLY B 1 252 ? -24.44541 13.68404 18.40911 1.000 19.12494 233 GLY B C 1
ATOM 4357 O O . GLY B 1 252 ? -25.55867 14.13133 18.68954 1.000 25.14431 233 GLY B O 1
ATOM 4358 N N . ALA B 1 253 ? -23.86801 13.86981 17.22453 1.000 17.37043 234 ALA B N 1
ATOM 4359 C CA . ALA B 1 253 ? -24.45946 14.70235 16.18399 1.000 20.79681 234 ALA B CA 1
ATOM 4360 C C . ALA B 1 253 ? -24.43236 13.99273 14.83345 1.000 18.75698 234 ALA B C 1
ATOM 4361 O O . ALA B 1 253 ? -23.51466 13.22107 14.53214 1.000 17.87211 234 ALA B O 1
ATOM 4363 N N . SER B 1 254 ? -25.44590 14.28933 14.01378 1.000 21.29677 235 SER B N 1
ATOM 4364 C CA . SER B 1 254 ? -25.60229 13.65582 12.70621 1.000 19.48529 235 SER B CA 1
ATOM 4365 C C . SER B 1 254 ? -24.35473 13.81728 11.84513 1.000 15.42840 235 SER B C 1
ATOM 4366 O O . SER B 1 254 ? -23.75370 14.89393 11.79327 1.000 18.83933 235 SER B O 1
ATOM 4369 N N . GLY B 1 255 ? -23.97383 12.73595 11.15160 1.000 15.04009 236 GLY B N 1
ATOM 4370 C CA . GLY B 1 255 ? -22.86114 12.75885 10.21843 1.000 16.20361 236 GLY B CA 1
ATOM 4371 C C . GLY B 1 255 ? -21.48290 12.63948 10.83103 1.000 16.11664 236 GLY B C 1
ATOM 4372 O O . GLY B 1 255 ? -20.49478 12.66249 10.09183 1.000 15.88665 236 GLY B O 1
ATOM 4373 N N . GLU B 1 256 ? -21.38828 12.49661 12.14953 1.000 16.18349 237 GLU B N 1
ATOM 4374 C CA . GLU B 1 256 ? -20.11780 12.48134 12.85838 1.000 18.16006 237 GLU B CA 1
ATOM 4375 C C . GLU B 1 256 ? -19.69237 11.06057 13.21483 1.000 14.31686 237 GLU B C 1
ATOM 4376 O O . GLU B 1 256 ? -20.52628 10.17090 13.41502 1.000 15.06993 237 GLU B O 1
ATOM 4382 N N . VAL B 1 257 ? -18.36404 10.86289 13.27775 1.000 14.31206 238 VAL B N 1
ATOM 4383 C CA . VAL B 1 257 ? -17.73705 9.62639 13.75085 1.000 12.46876 238 VAL B CA 1
ATOM 4384 C C . VAL B 1 257 ? -17.29369 9.82838 15.19219 1.000 14.65755 238 VAL B C 1
ATOM 4385 O O . VAL B 1 257 ? -16.82425 10.91468 15.55837 1.000 17.11066 238 VAL B O 1
ATOM 4389 N N . TYR B 1 258 ? -17.39856 8.77775 16.00783 1.000 14.93840 239 TYR B N 1
ATOM 4390 C CA . TYR B 1 258 ? -16.93685 8.83253 17.39271 1.000 15.10551 239 TYR B CA 1
ATOM 4391 C C . TYR B 1 258 ? -16.13526 7.58888 17.74316 1.000 13.12080 239 TYR B C 1
ATOM 4392 O O . TYR B 1 258 ? -16.66538 6.47625 17.70436 1.000 13.00916 239 TYR B O 1
ATOM 4401 N N . HIS B 1 259 ? -14.87756 7.79234 18.12193 1.000 12.02828 240 HIS B N 1
ATOM 4402 C CA . HIS B 1 259 ? -14.04162 6.70931 18.62691 1.000 13.28748 240 HIS B CA 1
ATOM 4403 C C . HIS B 1 259 ? -14.36438 6.36156 20.07585 1.000 14.33394 240 HIS B C 1
ATOM 4404 O O . HIS B 1 259 ? -14.69107 7.22637 20.89803 1.000 15.06085 240 HIS B O 1
ATOM 4411 N N . ILE B 1 260 ? -14.22770 5.07563 20.38755 1.000 13.19363 241 ILE B N 1
ATOM 4412 C CA . ILE B 1 260 ? -14.26100 4.55927 21.75243 1.000 14.60434 241 ILE B CA 1
ATOM 4413 C C . ILE B 1 260 ? -12.97836 3.74902 21.92960 1.000 15.40453 241 ILE B C 1
ATOM 4414 O O . ILE B 1 260 ? -12.80661 2.71587 21.27073 1.000 17.44781 241 ILE B O 1
ATOM 4419 N N . ALA B 1 261 ? -12.06320 4.22762 22.77618 1.000 14.45040 242 ALA B N 1
ATOM 4420 C CA . ALA B 1 261 ? -10.71281 3.66972 22.83501 1.000 16.15041 242 ALA B CA 1
ATOM 4421 C C . ALA B 1 261 ? -10.64831 2.46332 23.76355 1.000 15.47352 242 ALA B C 1
ATOM 4422 O O . ALA B 1 261 ? -11.50437 2.26915 24.62063 1.000 15.36952 242 ALA B O 1
ATOM 4424 N N . GLY B 1 262 ? -9.60542 1.65605 23.58679 1.000 18.72626 243 GLY B N 1
ATOM 4425 C CA . GLY B 1 262 ? -9.31103 0.55991 24.50100 1.000 19.14137 243 GLY B CA 1
ATOM 4426 C C . GLY B 1 262 ? -8.29738 1.01574 25.53243 1.000 25.21562 243 GLY B C 1
ATOM 4427 O O . GLY B 1 262 ? -7.39166 1.79408 25.22477 1.000 36.64459 243 GLY B O 1
ATOM 4428 N N . THR B 1 263 ? -8.45511 0.53419 26.77014 1.000 18.33340 244 THR B N 1
ATOM 4429 C CA . THR B 1 263 ? -7.57737 0.94263 27.86464 1.000 22.60081 244 THR B CA 1
ATOM 4430 C C . THR B 1 263 ? -6.63760 -0.16644 28.32267 1.000 21.92981 244 THR B C 1
ATOM 4431 O O . THR B 1 263 ? -6.18024 -0.14740 29.46976 1.000 29.46604 244 THR B O 1
ATOM 4435 N N . ALA B 1 264 ? -6.37469 -1.15521 27.47794 1.000 13.01683 245 ALA B N 1
ATOM 4436 C CA . ALA B 1 264 ? -5.30217 -2.11920 27.73234 1.000 14.89100 245 ALA B CA 1
ATOM 4437 C C . ALA B 1 264 ? -4.66580 -2.45993 26.39031 1.000 12.92589 245 ALA B C 1
ATOM 4438 O O . ALA B 1 264 ? -5.20778 -3.26023 25.62030 1.000 15.75071 245 ALA B O 1
ATOM 4440 N N . GLU B 1 265 ? -3.50626 -1.86524 26.12045 1.000 11.78473 246 GLU B N 1
ATOM 4441 C CA . GLU B 1 265 ? -2.80023 -2.10415 24.86973 1.000 13.14299 246 GLU B CA 1
ATOM 4442 C C . GLU B 1 265 ? -1.81461 -3.24056 25.08611 1.000 14.34654 246 GLU B C 1
ATOM 4443 O O . GLU B 1 265 ? -0.91714 -3.12867 25.92380 1.000 15.65988 246 GLU B O 1
ATOM 4449 N N . LEU B 1 266 ? -1.99809 -4.33988 24.35227 1.000 10.49214 247 LEU B N 1
ATOM 4450 C CA . LEU B 1 266 ? -1.24608 -5.56543 24.59696 1.000 9.78596 247 LEU B CA 1
ATOM 4451 C C . LEU B 1 266 ? -0.78272 -6.17606 23.28302 1.000 10.64207 247 LEU B C 1
ATOM 4452 O O . LEU B 1 266 ? -1.56022 -6.25586 22.32448 1.000 10.59427 247 LEU B O 1
ATOM 4457 N N . THR B 1 267 ? 0.46511 -6.64711 23.25122 1.000 10.78310 248 THR B N 1
ATOM 4458 C CA . THR B 1 267 ? 0.84917 -7.59698 22.21695 1.000 11.13150 248 THR B CA 1
ATOM 4459 C C . THR B 1 267 ? 0.11129 -8.91192 22.43740 1.000 10.68890 248 THR B C 1
ATOM 4460 O O . THR B 1 267 ? -0.36904 -9.20428 23.53050 1.000 11.49515 248 THR B O 1
ATOM 4464 N N . ASN B 1 268 ? 0.02295 -9.71982 21.38318 1.000 12.29446 249 ASN B N 1
ATOM 4465 C CA . ASN B 1 268 ? -0.62037 -11.01610 21.57496 1.000 10.22123 249 ASN B CA 1
ATOM 4466 C C . ASN B 1 268 ? 0.21120 -11.92586 22.47318 1.000 11.06704 249 ASN B C 1
ATOM 4467 O O . ASN B 1 268 ? -0.35081 -12.80450 23.12923 1.000 11.90552 249 ASN B O 1
ATOM 4472 N N . LEU B 1 269 ? 1.53458 -11.72032 22.53338 1.000 12.46156 250 LEU B N 1
ATOM 4473 C CA . LEU B 1 269 ? 2.34166 -12.41506 23.53406 1.000 11.70558 250 LEU B CA 1
ATOM 4474 C C . LEU B 1 269 ? 1.90808 -12.03258 24.94474 1.000 10.40563 250 LEU B C 1
ATOM 4475 O O . LEU B 1 269 ? 1.72979 -12.90347 25.80430 1.000 11.90823 250 LEU B O 1
ATOM 4480 N N . GLU B 1 270 ? 1.73774 -10.72806 25.20053 1.000 12.06424 251 GLU B N 1
ATOM 4481 C CA . GLU B 1 270 ? 1.27583 -10.26066 26.50958 1.000 13.00123 251 GLU B CA 1
ATOM 4482 C C . GLU B 1 270 ? -0.14112 -10.73345 26.81039 1.000 9.52636 251 GLU B C 1
ATOM 4483 O O . GLU B 1 270 ? -0.44008 -11.15525 27.93653 1.000 11.50774 251 GLU B O 1
ATOM 4489 N N . LEU B 1 271 ? -1.03113 -10.65172 25.82192 1.000 11.11541 252 LEU B N 1
ATOM 4490 C CA . LEU B 1 271 ? -2.38244 -11.16429 25.99563 1.000 9.70655 252 LEU B CA 1
ATOM 4491 C C . LEU B 1 271 ? -2.35304 -12.63499 26.37483 1.000 10.91326 252 LEU B C 1
ATOM 4492 O O . LEU B 1 271 ? -3.03874 -13.05879 27.30829 1.000 11.72426 252 LEU B O 1
ATOM 4497 N N . THR B 1 272 ? -1.53723 -13.42600 25.67075 1.000 10.72910 253 THR B N 1
ATOM 4498 C CA . THR B 1 272 ? -1.44963 -14.84996 25.97829 1.000 11.17481 253 THR B CA 1
ATOM 4499 C C . THR B 1 272 ? -1.00959 -15.07630 27.42078 1.000 9.96103 253 THR B C 1
ATOM 4500 O O . THR B 1 272 ? -1.60171 -15.89880 28.12581 1.000 10.90566 253 THR B O 1
ATOM 4504 N N . GLN B 1 273 ? 0.00064 -14.33209 27.88877 1.000 10.65013 254 GLN B N 1
ATOM 4505 C CA . GLN B 1 273 ? 0.43026 -14.47086 29.27500 1.000 11.81352 254 GLN B CA 1
ATOM 4506 C C . GLN B 1 273 ? -0.69952 -14.13305 30.24342 1.000 9.51723 254 GLN B C 1
ATOM 4507 O O . GLN B 1 273 ? -0.90806 -14.84229 31.23573 1.000 11.01125 254 GLN B O 1
ATOM 4513 N N . HIS B 1 274 ? -1.44526 -13.05312 29.96286 1.000 10.27766 255 HIS B N 1
ATOM 4514 C CA . HIS B 1 274 ? -2.55544 -12.66528 30.83089 1.000 11.13780 255 HIS B CA 1
ATOM 4515 C C . HIS B 1 274 ? -3.62987 -13.74053 30.86376 1.000 9.93401 255 HIS B C 1
ATOM 4516 O O . HIS B 1 274 ? -4.17386 -14.05528 31.93007 1.000 12.67762 255 HIS B O 1
ATOM 4523 N N . LEU B 1 275 ? -3.96033 -14.31051 29.69756 1.000 10.27398 256 LEU B N 1
ATOM 4524 C CA . LEU B 1 275 ? -4.99192 -15.33965 29.63887 1.000 11.07550 256 LEU B CA 1
ATOM 4525 C C . LEU B 1 275 ? -4.55272 -16.60695 30.36599 1.000 11.48240 256 LEU B C 1
ATOM 4526 O O . LEU B 1 275 ? -5.32988 -17.18593 31.13972 1.000 12.10661 256 LEU B O 1
ATOM 4531 N N . LEU B 1 276 ? -3.30453 -17.03838 30.15073 1.000 10.28072 257 LEU B N 1
ATOM 4532 C CA . LEU B 1 276 ? -2.77397 -18.18201 30.88656 1.000 11.03049 257 LEU B CA 1
ATOM 4533 C C . LEU B 1 276 ? -2.82546 -17.93187 32.38796 1.000 11.78790 257 LEU B C 1
ATOM 4534 O O . LEU B 1 276 ? -3.31331 -18.77530 33.15164 1.000 14.52949 257 LEU B O 1
ATOM 4539 N N . ASP B 1 277 ? -2.34235 -16.76559 32.82608 1.000 12.33340 258 ASP B N 1
ATOM 4540 C CA . ASP B 1 277 ? -2.39764 -16.45337 34.25053 1.000 11.58587 258 ASP B CA 1
ATOM 4541 C C . ASP B 1 277 ? -3.83413 -16.47013 34.76019 1.000 13.09584 258 ASP B C 1
ATOM 4542 O O . ASP B 1 277 ? -4.11456 -17.01816 35.83115 1.000 12.32611 258 ASP B O 1
ATOM 4547 N N . ALA B 1 278 ? -4.76841 -15.90022 33.99114 1.000 12.51631 259 ALA B N 1
ATOM 4548 C CA . ALA B 1 278 ? -6.12121 -15.71270 34.49572 1.000 11.20565 259 ALA B CA 1
ATOM 4549 C C . ALA B 1 278 ? -6.83107 -17.03779 34.74998 1.000 11.51558 259 ALA B C 1
ATOM 4550 O O . ALA B 1 278 ? -7.73626 -17.10716 35.59571 1.000 12.88667 259 ALA B O 1
ATOM 4552 N N . VAL B 1 279 ? -6.44199 -18.09941 34.04886 1.000 15.23999 260 VAL B N 1
ATOM 4553 C CA . VAL B 1 279 ? -7.09801 -19.39541 34.19137 1.000 16.86831 260 VAL B CA 1
ATOM 4554 C C . VAL B 1 279 ? -6.22488 -20.42614 34.88071 1.000 16.72972 260 VAL B C 1
ATOM 4555 O O . VAL B 1 279 ? -6.70507 -21.54208 35.13822 1.000 25.89057 260 VAL B O 1
ATOM 4559 N N . GLY B 1 280 ? -4.96221 -20.11241 35.16624 1.000 17.85302 261 GLY B N 1
ATOM 4560 C CA . GLY B 1 280 ? -4.04463 -21.08830 35.72491 1.000 17.86988 261 GLY B CA 1
ATOM 4561 C C . GLY B 1 280 ? -3.37144 -21.98380 34.71046 1.000 25.22462 261 GLY B C 1
ATOM 4562 O O . GLY B 1 280 ? -2.84794 -23.04142 35.08215 1.000 28.06473 261 GLY B O 1
ATOM 4563 N N . GLY B 1 281 ? -3.35060 -21.58410 33.43440 1.000 18.89616 262 GLY B N 1
ATOM 4564 C CA . GLY B 1 281 ? -2.76181 -22.40610 32.39592 1.000 22.70052 262 GLY B CA 1
ATOM 4565 C C . GLY B 1 281 ? -1.24708 -22.24157 32.24327 1.000 16.64134 262 GLY B C 1
ATOM 4566 O O . GLY B 1 281 ? -0.59924 -21.38540 32.84576 1.000 18.16462 262 GLY B O 1
ATOM 4567 N N . SER B 1 282 ? -0.68548 -23.08587 31.37616 1.000 17.49823 263 SER B N 1
ATOM 4568 C CA . SER B 1 282 ? 0.74567 -23.20491 31.15963 1.000 15.74823 263 SER B CA 1
ATOM 4569 C C . SER B 1 282 ? 1.06932 -22.89235 29.70395 1.000 13.81451 263 SER B C 1
ATOM 4570 O O . SER B 1 282 ? 0.24908 -23.13179 28.81621 1.000 15.37606 263 SER B O 1
ATOM 4573 N N . TRP B 1 283 ? 2.27495 -22.36615 29.46181 1.000 16.37560 264 TRP B N 1
ATOM 4574 C CA . TRP B 1 283 ? 2.71196 -22.18563 28.07794 1.000 14.89570 264 TRP B CA 1
ATOM 4575 C C . TRP B 1 283 ? 2.81675 -23.50887 27.32651 1.000 15.22893 264 TRP B C 1
ATOM 4576 O O . TRP B 1 283 ? 2.84948 -23.49884 26.09073 1.000 14.03473 264 TRP B O 1
ATOM 4587 N N . ASP B 1 284 ? 2.82731 -24.64053 28.03950 1.000 16.21163 265 ASP B N 1
ATOM 4588 C CA . ASP B 1 284 ? 2.79376 -25.94370 27.37600 1.000 14.34975 265 ASP B CA 1
ATOM 4589 C C . ASP B 1 284 ? 1.54263 -26.12738 26.53217 1.000 16.11873 265 ASP B C 1
ATOM 4590 O O . ASP B 1 284 ? 1.54112 -26.94324 25.60187 1.000 16.15372 265 ASP B O 1
ATOM 4595 N N . ALA B 1 285 ? 0.45991 -25.40939 26.85885 1.000 14.13674 266 ALA B N 1
ATOM 4596 C CA . ALA B 1 285 ? -0.78375 -25.46797 26.10405 1.000 14.13893 266 ALA B CA 1
ATOM 4597 C C . ALA B 1 285 ? -0.76753 -24.58885 24.85867 1.000 12.53724 266 ALA B C 1
ATOM 4598 O O . ALA B 1 285 ? -1.67335 -24.71422 24.02954 1.000 13.85144 266 ALA B O 1
ATOM 4600 N N . VAL B 1 286 ? 0.22473 -23.71720 24.70284 1.000 13.02283 267 VAL B N 1
ATOM 4601 C CA . VAL B 1 286 ? 0.22470 -22.73003 23.62448 1.000 13.58949 267 VAL B CA 1
ATOM 4602 C C . VAL B 1 286 ? 0.86953 -23.35366 22.39124 1.000 12.13592 267 VAL B C 1
ATOM 4603 O O . VAL B 1 286 ? 2.09399 -23.52285 22.32533 1.000 14.17206 267 VAL B O 1
ATOM 4607 N N . GLU B 1 287 ? 0.04207 -23.65564 21.39532 1.000 12.17623 268 GLU B N 1
ATOM 4608 C CA . GLU B 1 287 ? 0.53064 -24.15478 20.11516 1.000 12.08046 268 GLU B CA 1
ATOM 4609 C C . GLU B 1 287 ? 0.97894 -22.98639 19.24429 1.000 12.96505 268 GLU B C 1
ATOM 4610 O O . GLU B 1 287 ? 0.16977 -22.12264 18.88929 1.000 13.61613 268 GLU B O 1
ATOM 4616 N N . ARG B 1 288 ? 2.26791 -22.94449 18.93073 1.000 12.80627 269 ARG B N 1
ATOM 4617 C CA . ARG B 1 288 ? 2.78147 -21.97153 17.97833 1.000 12.56380 269 ARG B CA 1
ATOM 4618 C C . ARG B 1 288 ? 2.40137 -22.41338 16.57179 1.000 15.68813 269 ARG B C 1
ATOM 4619 O O . ARG B 1 288 ? 2.63814 -23.56485 16.18540 1.000 16.82836 269 ARG B O 1
ATOM 4627 N N . VAL B 1 289 ? 1.77991 -21.51579 15.81546 1.000 15.61436 270 VAL B N 1
ATOM 4628 C CA . VAL B 1 289 ? 1.32866 -21.85191 14.46970 1.000 16.84364 270 VAL B CA 1
ATOM 4629 C C . VAL B 1 289 ? 1.76023 -20.73464 13.53104 1.000 17.40339 270 VAL B C 1
ATOM 4630 O O . VAL B 1 289 ? 1.95846 -19.59246 13.97123 1.000 17.25111 270 VAL B O 1
ATOM 4634 N N . PRO B 1 290 ? 1.93740 -21.02443 12.24504 1.000 17.80137 271 PRO B N 1
ATOM 4635 C CA . PRO B 1 290 ? 2.34378 -19.98670 11.29216 1.000 18.23502 271 PRO B CA 1
ATOM 4636 C C . PRO B 1 290 ? 1.37118 -18.81847 11.26594 1.000 20.72094 271 PRO B C 1
ATOM 4637 O O . PRO B 1 290 ? 0.19930 -18.93101 11.63196 1.000 18.42765 271 PRO B O 1
ATOM 4641 N N . ASP B 1 291 ? 1.88593 -17.67146 10.82969 1.000 19.57125 272 ASP B N 1
ATOM 4642 C CA . ASP B 1 291 ? 1.04926 -16.48747 10.74844 1.000 26.89125 272 ASP B CA 1
ATOM 4643 C C . ASP B 1 291 ? -0.09355 -16.71602 9.76451 1.000 28.51120 272 ASP B C 1
ATOM 4644 O O . ASP B 1 291 ? -0.02934 -17.57316 8.87510 1.000 28.92046 272 ASP B O 1
ATOM 4649 N N . ARG B 1 292 ? -1.16056 -15.95304 9.94501 1.000 25.94420 273 ARG B N 1
ATOM 4650 C CA . ARG B 1 292 ? -2.28747 -15.99473 9.02730 1.000 35.22319 273 ARG B CA 1
ATOM 4651 C C . ARG B 1 292 ? -2.46023 -14.63123 8.36289 1.000 29.97349 273 ARG B C 1
ATOM 4652 O O . ARG B 1 292 ? -1.87123 -13.62905 8.77435 1.000 27.25941 273 ARG B O 1
ATOM 4660 N N . LYS B 1 293 ? -3.30386 -14.60449 7.32926 1.000 24.11449 274 LYS B N 1
ATOM 4661 C CA . LYS B 1 293 ? -3.14563 -13.64046 6.24171 1.000 30.14717 274 LYS B CA 1
ATOM 4662 C C . LYS B 1 293 ? -3.64607 -12.23236 6.56915 1.000 34.79698 274 LYS B C 1
ATOM 4663 O O . LYS B 1 293 ? -3.01982 -11.24748 6.15666 1.000 42.17556 274 LYS B O 1
ATOM 4669 N N . GLY B 1 294 ? -4.76584 -12.10041 7.27616 1.000 29.87195 275 GLY B N 1
ATOM 4670 C CA . GLY B 1 294 ? -5.43591 -10.80903 7.32502 1.000 25.43403 275 GLY B CA 1
ATOM 4671 C C . GLY B 1 294 ? -5.45278 -10.04917 8.63885 1.000 23.36320 275 GLY B C 1
ATOM 4672 O O . GLY B 1 294 ? -6.43448 -9.35904 8.94171 1.000 25.91100 275 GLY B O 1
ATOM 4673 N N . HIS B 1 295 ? -4.37128 -10.11882 9.41381 1.000 20.68487 276 HIS B N 1
ATOM 4674 C CA . HIS B 1 295 ? -4.31426 -9.49462 10.73237 1.000 18.91936 276 HIS B CA 1
ATOM 4675 C C . HIS B 1 295 ? -3.21634 -8.43917 10.73337 1.000 18.14216 276 HIS B C 1
ATOM 4676 O O . HIS B 1 295 ? -2.04710 -8.74259 10.47854 1.000 22.91662 276 HIS B O 1
ATOM 4683 N N . ASP B 1 296 ? -3.60648 -7.20898 11.01446 1.000 16.31056 277 ASP B N 1
ATOM 4684 C CA . ASP B 1 296 ? -2.76044 -6.03377 10.99576 1.000 15.02022 277 ASP B CA 1
ATOM 4685 C C . ASP B 1 296 ? -1.83715 -5.97869 12.21377 1.000 12.77611 277 ASP B C 1
ATOM 4686 O O . ASP B 1 296 ? -2.07294 -6.61820 13.24421 1.000 11.50107 277 ASP B O 1
ATOM 4691 N N . ARG B 1 297 ? -0.77533 -5.17906 12.08123 1.000 14.37682 278 ARG B N 1
ATOM 4692 C CA . ARG B 1 297 ? 0.24459 -5.12196 13.12148 1.000 12.72479 278 ARG B CA 1
ATOM 4693 C C . ARG B 1 297 ? -0.26826 -4.43830 14.39032 1.000 11.78832 278 ARG B C 1
ATOM 4694 O O . ARG B 1 297 ? -0.00362 -4.91791 15.49802 1.000 13.28299 278 ARG B O 1
ATOM 4702 N N . ARG B 1 298 ? -0.98276 -3.31339 14.26341 1.000 11.93839 279 ARG B N 1
ATOM 4703 C CA . ARG B 1 298 ? -1.39151 -2.56458 15.45138 1.000 9.52912 279 ARG B CA 1
ATOM 4704 C C . ARG B 1 298 ? -2.58817 -1.67391 15.15283 1.000 9.93238 279 ARG B C 1
ATOM 4705 O O . ARG B 1 298 ? -2.58170 -0.94053 14.15805 1.000 12.11756 279 ARG B O 1
ATOM 4713 N N . TYR B 1 299 ? -3.58125 -1.71314 16.04208 1.000 10.92384 280 TYR B N 1
ATOM 4714 C CA . TYR B 1 299 ? -4.69346 -0.76876 16.06193 1.000 13.55477 280 TYR B CA 1
ATOM 4715 C C . TYR B 1 299 ? -4.63724 0.08947 17.31775 1.000 16.79582 280 TYR B C 1
ATOM 4716 O O . TYR B 1 299 ? -4.38328 -0.42172 18.41031 1.000 18.17170 280 TYR B O 1
ATOM 4725 N N . SER B 1 300 ? -4.94330 1.38289 17.18227 1.000 13.70413 281 SER B N 1
ATOM 4726 C CA . SER B 1 300 ? -5.04623 2.23715 18.36318 1.000 13.09013 281 SER B CA 1
ATOM 4727 C C . SER B 1 300 ? -5.89076 3.46247 18.04299 1.000 13.48269 281 SER B C 1
ATOM 4728 O O . SER B 1 300 ? -5.61313 4.16202 17.06563 1.000 14.80986 281 SER B O 1
ATOM 4731 N N . LEU B 1 301 ? -6.90935 3.71922 18.86488 1.000 14.74749 282 LEU B N 1
ATOM 4732 C CA . LEU B 1 301 ? -7.80467 4.85560 18.68060 1.000 15.18153 282 LEU B CA 1
ATOM 4733 C C . LEU B 1 301 ? -7.60124 5.89376 19.77102 1.000 12.89912 282 LEU B C 1
ATOM 4734 O O . LEU B 1 301 ? -7.42175 5.54778 20.93945 1.000 16.01390 282 LEU B O 1
ATOM 4739 N N . SER B 1 302 ? -7.69947 7.16734 19.39006 1.000 12.44641 283 SER B N 1
ATOM 4740 C CA . SER B 1 302 ? -7.87029 8.25087 20.34646 1.000 12.66350 283 SER B CA 1
ATOM 4741 C C . SER B 1 302 ? -9.35341 8.56675 20.48672 1.000 13.34818 283 SER B C 1
ATOM 4742 O O . SER B 1 302 ? -10.03841 8.77293 19.47808 1.000 14.70988 283 SER B O 1
ATOM 4745 N N . ASP B 1 303 ? -9.84558 8.61855 21.72470 1.000 14.60511 284 ASP B N 1
ATOM 4746 C CA . ASP B 1 303 ? -11.25446 8.91610 21.96647 1.000 12.97627 284 ASP B CA 1
ATOM 4747 C C . ASP B 1 303 ? -11.44042 10.21041 22.75629 1.000 13.37290 284 ASP B C 1
ATOM 4748 O O . ASP B 1 303 ? -12.40690 10.35392 23.51109 1.000 14.97149 284 ASP B O 1
ATOM 4753 N N . ALA B 1 304 ? -10.53042 11.16402 22.55027 1.000 16.83251 285 ALA B N 1
ATOM 4754 C CA . ALA B 1 304 ? -10.67457 12.48841 23.14509 1.000 15.75333 285 ALA B CA 1
ATOM 4755 C C . ALA B 1 304 ? -12.01713 13.12039 22.79415 1.000 17.82667 285 ALA B C 1
ATOM 4756 O O . ALA B 1 304 ? -12.66535 13.73784 23.64984 1.000 18.84297 285 ALA B O 1
ATOM 4758 N N . LYS B 1 305 ? -12.45689 12.96503 21.54292 1.000 16.23207 286 LYS B N 1
ATOM 4759 C CA . LYS B 1 305 ? -13.70374 13.59415 21.10489 1.000 14.80539 286 LYS B CA 1
ATOM 4760 C C . LYS B 1 305 ? -14.88896 13.12441 21.94325 1.000 17.84218 286 LYS B C 1
ATOM 4761 O O . LYS B 1 305 ? -15.67384 13.93823 22.44819 1.000 17.13389 286 LYS B O 1
ATOM 4767 N N . LEU B 1 306 ? -15.03041 11.80964 22.12726 1.000 14.77506 287 LEU B N 1
ATOM 4768 C CA . LEU B 1 306 ? -16.15735 11.31136 22.89942 1.000 15.38328 287 LEU B CA 1
ATOM 4769 C C . LEU B 1 306 ? -15.96373 11.51691 24.39738 1.000 16.41613 287 LEU B C 1
ATOM 4770 O O . LEU B 1 306 ? -16.94534 11.70994 25.11841 1.000 16.35278 287 LEU B O 1
ATOM 4775 N N . ARG B 1 307 ? -14.72240 11.46902 24.88513 1.000 15.97268 288 ARG B N 1
ATOM 4776 C CA . ARG B 1 307 ? -14.49512 11.77644 26.29357 1.000 18.10246 288 ARG B CA 1
ATOM 4777 C C . ARG B 1 307 ? -14.92279 13.20106 26.62417 1.000 20.95624 288 ARG B C 1
ATOM 4778 O O . ARG B 1 307 ? -15.41575 13.45353 27.72901 1.000 20.92002 288 ARG B O 1
ATOM 4786 N N . ALA B 1 308 ? -14.80336 14.12634 25.66833 1.000 16.58560 289 ALA B N 1
ATOM 4787 C CA . ALA B 1 308 ? -15.26705 15.49505 25.89645 1.000 19.16431 289 ALA B CA 1
ATOM 4788 C C . ALA B 1 308 ? -16.78200 15.58343 25.99319 1.000 21.82764 289 ALA B C 1
ATOM 4789 O O . ALA B 1 308 ? -17.30268 16.59310 26.48436 1.000 28.15476 289 ALA B O 1
ATOM 4791 N N . LEU B 1 309 ? -17.50034 14.56937 25.52814 1.000 17.60504 290 LEU B N 1
ATOM 4792 C CA . LEU B 1 309 ? -18.94458 14.50581 25.67669 1.000 17.99361 290 LEU B CA 1
ATOM 4793 C C . LEU B 1 309 ? -19.37519 13.72827 26.91147 1.000 19.04679 290 LEU B C 1
ATOM 4794 O O . LEU B 1 309 ? -20.57392 13.49280 27.09707 1.000 22.56141 290 LEU B O 1
ATOM 4799 N N . GLY B 1 310 ? -18.42752 13.32528 27.76278 1.000 17.41148 291 GLY B N 1
ATOM 4800 C CA . GLY B 1 310 ? -18.75437 12.70280 29.03009 1.000 21.02641 291 GLY B CA 1
ATOM 4801 C C . GLY B 1 310 ? -18.47220 11.21980 29.13693 1.000 23.13692 291 GLY B C 1
ATOM 4802 O O . GLY B 1 310 ? -18.67230 10.65591 30.21694 1.000 22.07884 291 GLY B O 1
ATOM 4803 N N . TYR B 1 311 ? -18.02807 10.56014 28.06939 1.000 18.93127 292 TYR B N 1
ATOM 4804 C CA . TYR B 1 311 ? -17.73175 9.13677 28.16765 1.000 18.50076 292 TYR B CA 1
ATOM 4805 C C . TYR B 1 311 ? -16.47106 8.90481 28.99035 1.000 16.90917 292 TYR B C 1
ATOM 4806 O O . TYR B 1 311 ? -15.48136 9.63105 28.85886 1.000 17.76893 292 TYR B O 1
ATOM 4815 N N . ALA B 1 312 ? -16.50884 7.86586 29.83468 1.000 15.66614 293 ALA B N 1
ATOM 4816 C CA . ALA B 1 312 ? -15.33287 7.41966 30.54223 1.000 17.51083 293 ALA B CA 1
ATOM 4817 C C . ALA B 1 312 ? -15.48412 5.93131 30.82136 1.000 16.57360 293 ALA B C 1
ATOM 4818 O O . ALA B 1 312 ? -16.55966 5.50514 31.26727 1.000 17.21050 293 ALA B O 1
ATOM 4820 N N . PRO B 1 313 ? -14.45359 5.12859 30.57336 1.000 16.26769 294 PRO B N 1
ATOM 4821 C CA . PRO B 1 313 ? -14.55268 3.69451 30.86591 1.000 15.85411 294 PRO B CA 1
ATOM 4822 C C . PRO B 1 313 ? -14.58408 3.43163 32.36688 1.000 17.25836 294 PRO B C 1
ATOM 4823 O O . PRO B 1 313 ? -14.01369 4.17795 33.16478 1.000 24.92800 294 PRO B O 1
ATOM 4827 N N . ARG B 1 314 ? -15.28067 2.36248 32.74822 1.000 16.01833 295 ARG B N 1
ATOM 4828 C CA . ARG B 1 314 ? -15.40475 1.97408 34.14737 1.000 17.57337 295 ARG B CA 1
ATOM 4829 C C . ARG B 1 314 ? -14.77888 0.62894 34.48134 1.000 21.54628 295 ARG B C 1
ATOM 4830 O O . ARG B 1 314 ? -14.69590 0.28850 35.67063 1.000 21.89028 295 ARG B O 1
ATOM 4838 N N . VAL B 1 315 ? -14.36008 -0.15050 33.48850 1.000 17.95251 296 VAL B N 1
ATOM 4839 C CA . VAL B 1 315 ? -13.87320 -1.50358 33.73736 1.000 16.48891 296 VAL B CA 1
ATOM 4840 C C . VAL B 1 315 ? -12.38570 -1.60303 33.41460 1.000 14.37758 296 VAL B C 1
ATOM 4841 O O . VAL B 1 315 ? -12.00109 -1.64429 32.23532 1.000 17.37128 296 VAL B O 1
ATOM 4845 N N . PRO B 1 316 ? -11.51493 -1.64565 34.42005 1.000 16.13445 297 PRO B N 1
ATOM 4846 C CA . PRO B 1 316 ? -10.10098 -1.92713 34.15852 1.000 18.64651 297 PRO B CA 1
ATOM 4847 C C . PRO B 1 316 ? -9.92596 -3.36318 33.69428 1.000 14.60444 297 PRO B C 1
ATOM 4848 O O . PRO B 1 316 ? -10.71786 -4.24661 34.03792 1.000 15.85871 297 PRO B O 1
ATOM 4852 N N . PHE B 1 317 ? -8.88511 -3.57861 32.88199 1.000 15.30280 298 PHE B N 1
ATOM 4853 C CA . PHE B 1 317 ? -8.73374 -4.85901 32.19186 1.000 13.23851 298 PHE B CA 1
ATOM 4854 C C . PHE B 1 317 ? -8.56281 -6.01991 33.16588 1.000 13.01710 298 PHE B C 1
ATOM 4855 O O . PHE B 1 317 ? -9.15047 -7.08786 32.96234 1.000 12.31742 298 PHE B O 1
ATOM 4863 N N . ALA B 1 318 ? -7.75241 -5.85028 34.21812 1.000 14.91563 299 ALA B N 1
ATOM 4864 C CA . ALA B 1 318 ? -7.52767 -6.97666 35.12082 1.000 13.55621 299 ALA B CA 1
ATOM 4865 C C . ALA B 1 318 ? -8.82519 -7.40044 35.80051 1.000 12.58374 299 ALA B C 1
ATOM 4866 O O . ALA B 1 318 ? -9.11941 -8.59886 35.89790 1.000 14.67813 299 ALA B O 1
ATOM 4868 N N . ASP B 1 319 ? -9.63281 -6.42996 36.23831 1.000 13.02102 300 ASP B N 1
ATOM 4869 C CA . ASP B 1 319 ? -10.90648 -6.75681 36.87299 1.000 13.81722 300 ASP B CA 1
ATOM 4870 C C . ASP B 1 319 ? -11.89488 -7.33686 35.86728 1.000 12.99726 300 ASP B C 1
ATOM 4871 O O . ASP B 1 319 ? -12.60013 -8.29977 36.17607 1.000 13.28398 300 ASP B O 1
ATOM 4876 N N . GLY B 1 320 ? -11.94948 -6.77227 34.65593 1.000 11.72566 301 GLY B N 1
ATOM 4877 C CA . GLY B 1 320 ? -12.89640 -7.26280 33.66337 1.000 12.89512 301 GLY B CA 1
ATOM 4878 C C . GLY B 1 320 ? -12.52790 -8.63866 33.13855 1.000 10.94843 301 GLY B C 1
ATOM 4879 O O . GLY B 1 320 ? -13.39585 -9.49289 32.94735 1.000 11.99451 301 GLY B O 1
ATOM 4880 N N . LEU B 1 321 ? -11.23202 -8.88089 32.92574 1.000 11.56637 302 LEU B N 1
ATOM 4881 C CA . LEU B 1 321 ? -10.77596 -10.21708 32.55226 1.000 11.63816 302 LEU B CA 1
ATOM 4882 C C . LEU B 1 321 ? -11.14582 -11.24110 33.61900 1.000 11.25094 302 LEU B C 1
ATOM 4883 O O . LEU B 1 321 ? -11.66574 -12.31585 33.30510 1.000 11.40046 302 LEU B O 1
ATOM 4888 N N . ALA B 1 322 ? -10.90802 -10.90966 34.89335 1.000 11.07483 303 ALA B N 1
ATOM 4889 C CA . ALA B 1 322 ? -11.26181 -11.82652 35.97550 1.000 13.28462 303 ALA B CA 1
ATOM 4890 C C . ALA B 1 322 ? -12.75913 -12.12239 35.99121 1.000 12.01372 303 ALA B C 1
ATOM 4891 O O . ALA B 1 322 ? -13.16850 -13.27972 36.12448 1.000 11.67477 303 ALA B O 1
ATOM 4893 N N . GLU B 1 323 ? -13.59142 -11.07931 35.87664 1.000 11.34738 304 GLU B N 1
ATOM 4894 C CA . GLU B 1 323 ? -15.03631 -11.29013 35.77688 1.000 14.13083 304 GLU B CA 1
ATOM 4895 C C . GLU B 1 323 ? -15.37784 -12.19786 34.60449 1.000 14.74911 304 GLU B C 1
ATOM 4896 O O . GLU B 1 323 ? -16.26025 -13.05967 34.71062 1.000 15.18289 304 GLU B O 1
ATOM 4902 N N . THR B 1 324 ? -14.71138 -11.99195 33.46652 1.000 12.75699 305 THR B N 1
ATOM 4903 C CA . THR B 1 324 ? -15.01712 -12.77102 32.27160 1.000 12.82759 305 THR B CA 1
ATOM 4904 C C . THR B 1 324 ? -14.62196 -14.23426 32.45422 1.000 12.50448 305 THR B C 1
ATOM 4905 O O . THR B 1 324 ? -15.39229 -15.13974 32.10460 1.000 12.86157 305 THR B O 1
ATOM 4909 N N . VAL B 1 325 ? -13.44009 -14.48214 33.03433 1.000 11.92485 306 VAL B N 1
ATOM 4910 C CA . VAL B 1 325 ? -13.02689 -15.84827 33.36404 1.000 12.52239 306 VAL B CA 1
ATOM 4911 C C . VAL B 1 325 ? -14.06140 -16.51628 34.26373 1.000 11.93848 306 VAL B C 1
ATOM 4912 O O . VAL B 1 325 ? -14.51527 -17.63731 33.99497 1.000 13.92642 306 VAL B O 1
ATOM 4916 N N . ALA B 1 326 ? -14.43909 -15.83940 35.35018 1.000 12.12939 307 ALA B N 1
ATOM 4917 C CA . ALA B 1 326 ? -15.45657 -16.37680 36.24400 1.000 14.35979 307 ALA B CA 1
ATOM 4918 C C . ALA B 1 326 ? -16.75133 -16.67014 35.49884 1.000 13.08746 307 ALA B C 1
ATOM 4919 O O . ALA B 1 326 ? -17.39070 -17.70111 35.74083 1.000 14.24926 307 ALA B O 1
ATOM 4921 N N . TRP B 1 327 ? -17.14578 -15.79250 34.57134 1.000 11.29990 308 TRP B N 1
ATOM 4922 C CA . TRP B 1 327 ? -18.38074 -16.02786 33.82670 1.000 14.56943 308 TRP B CA 1
ATOM 4923 C C . TRP B 1 327 ? -18.27180 -17.28757 32.97568 1.000 14.17140 308 TRP B C 1
ATOM 4924 O O . TRP B 1 327 ? -19.17753 -18.12979 32.97567 1.000 13.52131 308 TRP B O 1
ATOM 4935 N N . TYR B 1 328 ? -17.16464 -17.44830 32.24137 1.000 11.61390 309 TYR B N 1
ATOM 4936 C CA . TYR B 1 328 ? -17.06499 -18.64348 31.40884 1.000 12.82157 309 TYR B CA 1
ATOM 4937 C C . TYR B 1 328 ? -16.98807 -19.90722 32.26638 1.000 14.94638 309 TYR B C 1
ATOM 4938 O O . TYR B 1 328 ? -17.59619 -20.92582 31.91667 1.000 15.69788 309 TYR B O 1
ATOM 4947 N N . ARG B 1 329 ? -16.31042 -19.84482 33.42517 1.000 15.19299 310 ARG B N 1
ATOM 4948 C CA . ARG B 1 329 ? -16.28378 -21.00659 34.31837 1.000 15.61079 310 ARG B CA 1
ATOM 4949 C C . ARG B 1 329 ? -17.68541 -21.41458 34.74239 1.000 14.73960 310 ARG B C 1
ATOM 4950 O O . ARG B 1 329 ? -17.98601 -22.60889 34.85457 1.000 17.52621 310 ARG B O 1
ATOM 4958 N N . ALA B 1 330 ? -18.55579 -20.43719 34.98399 1.000 15.91896 311 ALA B N 1
ATOM 4959 C CA . ALA B 1 330 ? -19.88014 -20.69113 35.53022 1.000 16.89275 311 ALA B CA 1
ATOM 4960 C C . ALA B 1 330 ? -20.94609 -20.91851 34.46787 1.000 21.92991 311 ALA B C 1
ATOM 4961 O O . ALA B 1 330 ? -22.08442 -21.24236 34.82016 1.000 19.36668 311 ALA B O 1
ATOM 4963 N N . ASN B 1 331 ? -20.61988 -20.75617 33.18670 1.000 16.86294 312 ASN B N 1
ATOM 4964 C CA . ASN B 1 331 ? -21.62072 -20.84438 32.13252 1.000 14.82199 312 ASN B CA 1
ATOM 4965 C C . ASN B 1 331 ? -21.20414 -21.83085 31.05272 1.000 17.02414 312 ASN B C 1
ATOM 4966 O O . ASN B 1 331 ? -21.36929 -21.57489 29.85848 1.000 17.83781 312 ASN B O 1
ATOM 4971 N N . ARG B 1 332 ? -20.67466 -22.99023 31.45810 1.000 16.77060 313 ARG B N 1
ATOM 4972 C CA . ARG B 1 332 ? -20.45565 -24.08324 30.51244 1.000 16.95546 313 ARG B CA 1
ATOM 4973 C C . ARG B 1 332 ? -21.72039 -24.44455 29.74615 1.000 20.41433 313 ARG B C 1
ATOM 4974 O O . ARG B 1 332 ? -21.64740 -24.86092 28.58492 1.000 17.28637 313 ARG B O 1
ATOM 4982 N N . HIS B 1 333 ? -22.88699 -24.31868 30.37856 1.000 21.84128 314 HIS B N 1
ATOM 4983 C CA . HIS B 1 333 ? -24.11994 -24.63849 29.67249 1.000 17.91643 314 HIS B CA 1
ATOM 4984 C C . HIS B 1 333 ? -24.29222 -23.77166 28.43485 1.000 19.79108 314 HIS B C 1
ATOM 4985 O O . HIS B 1 333 ? -24.85451 -24.22682 27.43346 1.000 21.36307 314 HIS B O 1
ATOM 4992 N N . TRP B 1 334 ? -23.79803 -22.53268 28.47838 1.000 17.13617 315 TRP B N 1
ATOM 4993 C CA . TRP B 1 334 ? -23.91006 -21.63613 27.33258 1.000 17.26358 315 TRP B CA 1
ATOM 4994 C C . TRP B 1 334 ? -22.85945 -21.93001 26.26256 1.000 16.68514 315 TRP B C 1
ATOM 4995 O O . TRP B 1 334 ? -23.18343 -21.95424 25.06870 1.000 16.05501 315 TRP B O 1
ATOM 5006 N N . TRP B 1 335 ? -21.59743 -22.14705 26.64534 1.000 15.29269 316 TRP B N 1
ATOM 5007 C CA . TRP B 1 335 ? -20.55571 -22.22082 25.62851 1.000 14.97758 316 TRP B CA 1
ATOM 5008 C C . TRP B 1 335 ? -20.16709 -23.62842 25.20111 1.000 18.90352 316 TRP B C 1
ATOM 5009 O O . TRP B 1 335 ? -19.58101 -23.77787 24.12564 1.000 18.40497 316 TRP B O 1
ATOM 5020 N N . GLU B 1 336 ? -20.46197 -24.66345 25.98669 1.000 16.47314 317 GLU B N 1
ATOM 5021 C CA . GLU B 1 336 ? -20.04621 -26.00163 25.56961 1.000 18.66081 317 GLU B CA 1
ATOM 5022 C C . GLU B 1 336 ? -20.60740 -26.41437 24.21253 1.000 22.25675 317 GLU B C 1
ATOM 5023 O O . GLU B 1 336 ? -19.84239 -26.98277 23.41376 1.000 20.75068 317 GLU B O 1
ATOM 5029 N N . PRO B 1 337 ? -21.87810 -26.16701 23.87687 1.000 19.86066 318 PRO B N 1
ATOM 5030 C CA . PRO B 1 337 ? -22.33861 -26.52934 22.52499 1.000 20.63250 318 PRO B CA 1
ATOM 5031 C C . PRO B 1 337 ? -21.62915 -25.74496 21.44243 1.000 24.40485 318 PRO B C 1
ATOM 5032 O O . PRO B 1 337 ? -21.41806 -26.25818 20.33422 1.000 27.15781 318 PRO B O 1
ATOM 5036 N N . LEU B 1 338 ? -21.24397 -24.51012 21.75030 1.000 20.23825 319 LEU B N 1
ATOM 5037 C CA . LEU B 1 338 ? -20.56295 -23.66842 20.77668 1.000 20.82663 319 LEU B CA 1
ATOM 5038 C C . LEU B 1 338 ? -19.15110 -24.18128 20.51370 1.000 19.44584 319 LEU B C 1
ATOM 5039 O O . LEU B 1 338 ? -18.73431 -24.32237 19.35667 1.000 20.90365 319 LEU B O 1
ATOM 5044 N N . ARG B 1 339 ? -18.40607 -24.48360 21.58335 1.000 19.05796 320 ARG B N 1
ATOM 5045 C CA . ARG B 1 339 ? -17.07816 -25.07482 21.44321 1.000 20.90149 320 ARG B CA 1
ATOM 5046 C C . ARG B 1 339 ? -17.13931 -26.41842 20.73127 1.000 24.85135 320 ARG B C 1
ATOM 5047 O O . ARG B 1 339 ? -16.29913 -26.71163 19.87105 1.000 26.91456 320 ARG B O 1
ATOM 5055 N N . LYS B 1 340 ? -18.12272 -27.25125 21.08366 1.000 24.53057 321 LYS B N 1
ATOM 5056 C CA . LYS B 1 340 ? -18.24287 -28.56456 20.45789 1.000 29.75075 321 LYS B CA 1
ATOM 5057 C C . LYS B 1 340 ? -18.38894 -28.43501 18.94663 1.000 27.12291 321 LYS B C 1
ATOM 5058 O O . LYS B 1 340 ? -17.71152 -29.13312 18.18176 1.000 30.55517 321 LYS B O 1
ATOM 5064 N N . GLN B 1 341 ? -19.25089 -27.52031 18.49969 1.000 23.37037 322 GLN B N 1
ATOM 5065 C CA . GLN B 1 341 ? -19.48293 -27.34433 17.06911 1.000 26.83218 322 GLN B CA 1
ATOM 5066 C C . GLN B 1 341 ? -18.23370 -26.82611 16.36534 1.000 32.55190 322 GLN B C 1
ATOM 5067 O O . GLN B 1 341 ? -17.83685 -27.35068 15.31873 1.000 31.09437 322 GLN B O 1
ATOM 5073 N N . LEU B 1 342 ? -17.60770 -25.78359 16.91924 1.000 25.17946 323 LEU B N 1
ATOM 5074 C CA . LEU B 1 342 ? -16.36978 -25.26043 16.34992 1.000 25.84984 323 LEU B CA 1
ATOM 5075 C C . LEU B 1 342 ? -15.27280 -26.31824 16.27276 1.000 27.81735 323 LEU B C 1
ATOM 5076 O O . LEU B 1 342 ? -14.38579 -26.20795 15.41473 1.000 28.34946 323 LEU B O 1
ATOM 5081 N N . ASP B 1 343 ? -15.34348 -27.34683 17.12421 1.000 29.59993 324 ASP B N 1
ATOM 5082 C CA . ASP B 1 343 ? -14.31733 -28.38877 17.30768 1.000 36.26586 324 ASP B CA 1
ATOM 5083 C C . ASP B 1 343 ? -13.08190 -27.80365 17.99313 1.000 42.08444 324 ASP B C 1
ATOM 5084 O O . ASP B 1 343 ? -13.12145 -27.42657 19.17249 1.000 43.30934 324 ASP B O 1
#

Secondary structure (DSSP, 8-state):
----SS-EEEEETTTSHHHHHHHHHHHHT-STT--S-EEEEEE---TT--GGGGTT-TTTEEEEE--TT-HHHHHHHSTT-SEEEE------HHHHHH--HHHHIIIIIHHHHHHHHHHHHT-SEEEEEEEGGGG---SSS-B-TTPPP---SHHHHHHHHHHHHHHHHHHHH---EEEEEE-EEE-TT--TTSHHHHHHHHHHTT--EEEETTS--EEEEEEHHHHHHHHHHHHHH--TT-EEEE--S-EEEHHHHHHHHHHHHT--GGGEEEEPPPTT---B--B--HHHHTTT------HHHHHHHHHHHHHH-HHHHHHHHHHH-/---SSSS-EEEEETTTSHHHHHHHHHHHHT-STT--S-EEEEEE---TT--GGGGGGGGGGEEEEE--TT-HHHHHHHSTT-SEEEE------HHHHHH--HHHHIIIIIHHHHHHHHHHHHT-SEEEEEEEGGGG---SSS-B-TTPPP---SHHHHHHHHHHHHHHHHHHHH---EEEEEE--EE-TT--TTSHHHHHHHHHHTT--EEEETTS--EEE-EEHHHHHHHHHHHHHH--TT-EEEE--S-EEEHHHHHHHHHHHHT--GGGEEEE---TT--SB--B--HHHHTTT------HHHHHHHHHHHHHH-HHHHHHHHHHH-

Organism: NCBI:txid47853

InterPro domains:
  IPR005888 dTDP-glucose 4,6-dehydratase [TIGR01181] (2-314)
  IPR005888 dTDP-glucose 4,6-dehydratase [cd05246] (3-309)
  IPR016040 NAD(P)-binding domain [PF16363] (2-300)
  IPR036291 NAD(P)-binding domain superfamily [SSF51735] (2-314)

Radius of gyration: 26.59 Å; Cα contacts (8 Å, |Δi|>4): 1437; chains: 2; bounding box: 51×60×74 Å

Sequence (659 aa):
VPRGSVPRVFVAGGAGFIGSHYVRELVAGAYAGWQGCCEVTVLDSLTYAGNLANLAGVRDAVTFVRGDICDGRLLAEVVLPGHDVVLNFAAETHVDRSIADSAEFLRRTNVQGVQSLMQACLTAGVPTIVQVSTDEVYGSIEAGSWSEDAPLAPNSPYAAAKAGGDLIALAYARTYGLPVRITRCCGNNYGPYQFPEKVIPLLFLTRLMDGRSSVPLYGDGRNVRDWIHVADHCRGIQTVVERGASGEEVYHIAGTAELTNLEELTQHLLDAVGGSWDDAVERVPDRKGHDRRRYSLSSDAKLRALGYAPRVPFADGLAETVAWYRANRHWWEPLRKQLDLVPRGSVPRVFVAGGAGFIGSHYVRELVAGAYAGWQGCEVTVLDSLTYAGNLANLAGVRDAVTFVRGDICDGRLLAEVLPGHDVVLNFAAETHVDRSIADSAEFLRTNVQGVQSLMQACLTAGVPTIVQVSTDEVYGSIEAGSWSEDAPLAPNSPYAAAKAGGDLIALAYARTYGLPVRITRCGNNYGPYQFPEKVIPLFLTRLMDGRSVPLYGDGRNVRDWIHVADHCRGIQTVVERGASGEVYHIAGTAELTNLELTQHLLDAVGGSWDAVERVPDRKGHDRRYSLSDAKLRALGYAPRVPFADGLAETVAWYRANRHWWEPLRKQLD

Solvent-accessible surface area: 24492 Å² total; per-residue (Å²): 179,68,45,58,120,52,39,41,0,0,0,0,7,0,0,14,26,39,2,0,20,1,0,47,34,2,46,83,25,52,10,90,67,37,105,61,8,81,3,8,0,1,15,48,34,65,66,33,19,32,61,52,3,0,74,77,18,107,160,30,11,85,42,31,170,15,38,6,31,59,37,148,21,0,59,113,29,0,47,22,6,56,5,0,0,0,24,18,29,20,50,21,15,39,83,0,25,87,92,1,46,91,4,1,81,20,2,1,9,0,1,8,14,0,0,60,11,1,57,111,32,53,4,80,20,0,0,2,12,6,13,2,18,0,7,2,48,30,137,83,46,57,21,51,37,126,17,71,21,38,1,31,7,0,19,0,1,0,12,0,1,0,0,4,0,0,10,0,0,12,110,10,44,54,2,30,0,28,0,0,8,5,7,39,13,2,0,24,49,12,19,4,15,49,47,1,1,41,4,0,3,59,23,39,57,73,104,32,0,38,10,69,10,52,0,151,1,18,15,12,7,2,12,0,9,1,4,0,41,0,0,6,20,0,10,90,140,11,51,60,22,70,16,8,0,0,8,10,67,15,85,20,28,17,66,80,2,2,71,76,0,2,100,36,21,72,33,55,105,143,24,28,89,180,35,124,74,49,124,38,21,9,80,27,4,4,10,37,10,69,69,0,108,84,39,60,8,55,36,164,26,78,21,76,75,0,8,61,100,0,5,57,37,0,129,86,38,86,172,23,1,74,77,27,16,166,138,70,95,108,139,39,150,46,120,49,14,79,0,0,0,0,7,0,0,15,29,41,2,0,22,1,0,41,40,1,42,83,20,39,3,83,70,14,106,56,12,90,4,7,0,0,15,38,47,61,73,31,18,32,92,46,2,9,62,75,15,194,157,42,21,86,63,34,170,13,59,6,47,56,33,158,20,0,58,107,26,0,65,34,1,1,0,0,0,1,25,18,30,20,48,28,18,36,81,0,28,88,90,1,27,92,4,0,101,22,3,0,30,0,2,12,15,0,0,62,9,0,59,110,27,40,4,59,14,0,0,4,12,7,10,3,18,0,4,3,49,18,167,81,48,54,62,59,29,136,14,62,20,40,0,41,1,0,20,0,1,0,12,0,1,0,0,4,0,0,11,0,1,13,102,10,48,53,4,32,0,27,0,0,6,6,8,44,12,2,1,24,49,12,21,0,19,52,48,1,1,34,2,0,0,47,22,27,49,73,118,44,0,27,6,71,20,69,2,138,19,22,17,8,8,4,11,0,20,3,4,0,54,0,0,5,15,0,11,84,134,13,51,60,25,70,16,8,0,0,13,15,82,14,86,18,33,36,42,84,2,3,74,75,0,1,98,37,21,71,32,58,102,142,26,15,90,138,30,117,101,80,121,7,52,11,117,29,6,4,9,39,10,54,68,0,122,85,42,61,6,59,48,164,32,77,20,74,86,0,7,59,105,0,10,59,41,0,122,84,44,84,174,24,0,73,80,30,15,170,124,51,124

Foldseek 3Di:
DQADDAAEEEEEVLQADLNLVLVVCLQVCVQPPRYLYAYEYEYQDDLGGDCVSVPVPVVRYHYDNDALLPLVVLLVNVAHHQEYEYPDADADLQVCQVPVPRRLCRLASSLVSNLVSCLVRVRPAYEYEAALQQLFADDDDADEQPRDGDHQTSNSVSNVNSLVVQLVCCVVPVRQYEYEYEWAEDAPRHQCPDQLNVCLLQVVVVAAHEQEDPQFAKTAYAYSVLVSVLVVLCRVPNTGSYYAYDYGDHIDGSVRVVVLSCVLVVHDCVRYDYDYHDVSDHRYHGHDGPVSVVSPRDGDADPNRRSNNRSVNSVVPCVPHVVSVVVVD/DDAPDPAAEEEEEVLQADLNLVLVVCLAVCVDPPHYLYQYEYEYQPDLGGDCVSNVPPVPRYHYDNDALLPLVVLLVPVARHQEYEYPDADADLVVCVVPVPRRLCCQASSLVSNLVSCVVNVHPAYEYEAALQQLFADDDDADEQPRDGDHFTSNSVSNNNSLVVQLVCCVVPVRQYEYEYEWAEDAPRHQCVDQLNVLLVQVVVVAAHEQEAPQQAKTAYAYSNLVSVLVVLCVVPNTGSYYAYDWGDDIDGSVRVVVLSCVLRVHDCVRYDYDYHDDRGGRYHGHDGPVSVVSPRDGDDDPNRRSNNRSVNCVVPCVSHVVSVVVVD

Nearest PDB structures (foldseek):
  8shh-assembly1_B  TM=9.982E-01  e=1.585E-67  Micromonospora carbonacea
  8shh-assembly1_A  TM=9.893E-01  e=4.042E-65  Micromonospora carbonacea
  1r66-assembly1_A-2  TM=9.881E-01  e=6.136E-49  Streptomyces venezuelae
  1r6d-assembly1_A-2  TM=9.878E-01  e=5.785E-49  Streptomyces venezuelae
  2hun-assembly1_B  TM=9.461E-01  e=7.992E-40  Pyrococcus horikoshii OT3